Protein AF-A0A0H2S4Y8-F1 (afdb_monomer)

Mean predicted aligned error: 8.45 Å

Organism: NCBI:txid27342

Sequence (509 aa):
MESHSSRTRWLHSTECFQYAAFYDARTSANASVRYVSIARRELSATKNLDGAGEWETLTLKDYAQTDDDGHNVISLGISSKTGSIHLGFDQHDNDLNYRVSKPGVATNPHNTTWSSAIFGPVVNVLPGLEGLDLPAHFENVTYPRFLSIPSPTEGSPSANPEADLLLEMRVGRAGLGDDWLYAYVPDEEGESGNWTLIGKYLEGVNNNAYINGLDFDLSRTLHTSWTYRDYINDTGQDVAVEAGPNGPENNHDLAYASSADLGNTWINSWGQIVSVLAEGANKSMGALEGPIDPDSPGITVFSIPKYGGILNQEAQTIDSAGRFHVLNRENTTGIEQWYHYWRTPSPQAFWVRSPLPLNIREDPNNVTGTPTVIGKRGKLVAVSSNSKFNDTALGEEETTYLLAILPSNAPNSTALSILAATSKTPALSAASTSYLAQFTDWSVVWSVANGSSPGTSAAEPLFDRYRLAQDGVLSLFLVSGVSGEDAMQSSAGSGNITVVDLDLSGLFN

Structure (mmCIF, N/CA/C/O backbone):
data_AF-A0A0H2S4Y8-F1
#
_entry.id   AF-A0A0H2S4Y8-F1
#
loop_
_atom_site.group_PDB
_atom_site.id
_atom_site.type_symbol
_atom_site.label_atom_id
_atom_site.label_alt_id
_atom_site.label_comp_id
_atom_site.label_asym_id
_atom_site.label_entity_id
_atom_site.label_seq_id
_atom_site.pdbx_PDB_ins_code
_atom_site.Cartn_x
_atom_site.Cartn_y
_atom_site.Cartn_z
_atom_site.occupancy
_atom_site.B_iso_or_equiv
_atom_site.auth_seq_id
_atom_site.auth_comp_id
_atom_site.auth_asym_id
_atom_site.auth_atom_id
_atom_site.pdbx_PDB_model_num
ATOM 1 N N . MET A 1 1 ? 16.153 0.535 7.005 1.00 27.03 1 MET A N 1
ATOM 2 C CA . MET A 1 1 ? 15.469 1.497 7.867 1.00 27.03 1 MET A CA 1
ATOM 3 C C . MET A 1 1 ? 14.293 1.984 7.084 1.00 27.03 1 MET A C 1
ATOM 5 O O . MET A 1 1 ? 14.472 2.841 6.228 1.00 27.03 1 MET A O 1
ATOM 9 N N . GLU A 1 2 ? 13.103 1.469 7.394 1.00 28.20 2 GLU A N 1
ATOM 10 C CA . GLU A 1 2 ? 11.924 2.316 7.569 1.00 28.20 2 GLU A CA 1
ATOM 11 C C . GLU A 1 2 ? 12.345 3.435 8.520 1.00 28.20 2 GLU A C 1
ATOM 13 O O . GLU A 1 2 ? 12.253 3.348 9.743 1.00 28.20 2 GLU A O 1
ATOM 18 N N . SER A 1 3 ? 13.044 4.419 7.954 1.00 21.20 3 SER A N 1
ATOM 19 C CA . SER A 1 3 ? 13.840 5.327 8.756 1.00 21.20 3 SER A CA 1
ATOM 20 C C . SER A 1 3 ? 12.884 6.290 9.443 1.00 21.20 3 SER A C 1
ATOM 22 O O . SER A 1 3 ? 12.375 7.231 8.845 1.00 21.20 3 SER A O 1
ATOM 24 N N . HIS A 1 4 ? 12.676 6.012 10.728 1.00 23.59 4 HIS A N 1
ATOM 25 C CA . HIS A 1 4 ? 12.049 6.864 11.728 1.00 23.59 4 HIS A CA 1
ATOM 26 C C . HIS A 1 4 ? 10.550 7.109 11.527 1.00 23.59 4 HIS A C 1
ATOM 28 O O . HIS A 1 4 ? 10.092 8.198 11.190 1.00 23.59 4 HIS A O 1
ATOM 34 N N . SER A 1 5 ? 9.744 6.115 11.874 1.00 25.38 5 SER A N 1
ATOM 35 C CA . SER A 1 5 ? 8.973 6.117 13.126 1.00 25.38 5 SER A CA 1
ATOM 36 C C . SER A 1 5 ? 7.902 5.037 13.048 1.00 25.38 5 SER A C 1
ATOM 38 O O . SER A 1 5 ? 7.284 4.864 12.006 1.00 25.38 5 SER A O 1
ATOM 40 N N . SER A 1 6 ? 7.672 4.384 14.180 1.00 26.22 6 SER A N 1
ATOM 41 C CA . SER A 1 6 ? 6.482 3.652 14.638 1.00 26.22 6 SER A CA 1
ATOM 42 C C . SER A 1 6 ? 5.119 4.287 14.289 1.00 26.22 6 SER A C 1
ATOM 44 O O . SER A 1 6 ? 4.296 4.577 15.154 1.00 26.22 6 SER A O 1
ATOM 46 N N . ARG A 1 7 ? 4.867 4.650 13.032 1.00 36.84 7 ARG A N 1
ATOM 47 C CA . ARG A 1 7 ? 3.811 5.593 12.645 1.00 36.84 7 ARG A CA 1
ATOM 48 C C . ARG A 1 7 ? 3.367 5.378 11.211 1.00 36.84 7 ARG A C 1
ATOM 50 O O . ARG A 1 7 ? 3.267 6.333 10.440 1.00 36.84 7 ARG A O 1
ATOM 57 N N . THR A 1 8 ? 2.985 4.162 10.876 1.00 35.25 8 THR A N 1
ATOM 58 C CA . THR A 1 8 ? 2.097 4.011 9.725 1.00 35.25 8 THR A CA 1
ATOM 59 C C . THR A 1 8 ? 0.703 4.417 10.133 1.00 35.25 8 THR A C 1
ATOM 61 O O . THR A 1 8 ? 0.206 4.090 11.216 1.00 35.25 8 THR A O 1
ATOM 64 N N . ARG A 1 9 ? 0.144 5.261 9.277 1.00 53.00 9 ARG A N 1
ATOM 65 C CA . ARG A 1 9 ? -0.989 6.104 9.579 1.00 53.00 9 ARG A CA 1
ATOM 66 C C . ARG A 1 9 ? -1.879 6.162 8.356 1.00 53.00 9 ARG A C 1
ATOM 68 O O . ARG A 1 9 ? -1.473 6.652 7.312 1.00 53.00 9 ARG A O 1
ATOM 75 N N . TRP A 1 10 ? -3.066 5.597 8.470 1.00 46.31 10 TRP A N 1
ATOM 76 C CA . TRP A 1 10 ? -3.928 5.361 7.316 1.00 46.31 10 TRP A CA 1
ATOM 77 C C . TRP A 1 10 ? -4.922 6.485 7.132 1.00 46.31 10 TRP A C 1
ATOM 79 O O . TRP A 1 10 ? -5.282 7.133 8.109 1.00 46.31 10 TRP A O 1
ATOM 89 N N . LEU A 1 11 ? -5.369 6.674 5.891 1.00 47.25 11 LEU A N 1
ATOM 90 C CA . LEU A 1 11 ? -6.546 7.459 5.547 1.00 47.25 11 LEU A CA 1
ATOM 91 C C . LEU A 1 11 ? -7.545 6.565 4.822 1.00 47.25 11 LEU A C 1
ATOM 93 O O . LEU A 1 11 ? -7.166 5.810 3.926 1.00 47.25 11 LEU A O 1
ATOM 97 N N . HIS A 1 12 ? -8.809 6.670 5.206 1.00 62.22 12 HIS A N 1
ATOM 98 C CA . HIS A 1 12 ? -9.910 6.001 4.530 1.00 62.22 12 HIS A CA 1
ATOM 99 C C . HIS A 1 12 ? -11.131 6.912 4.561 1.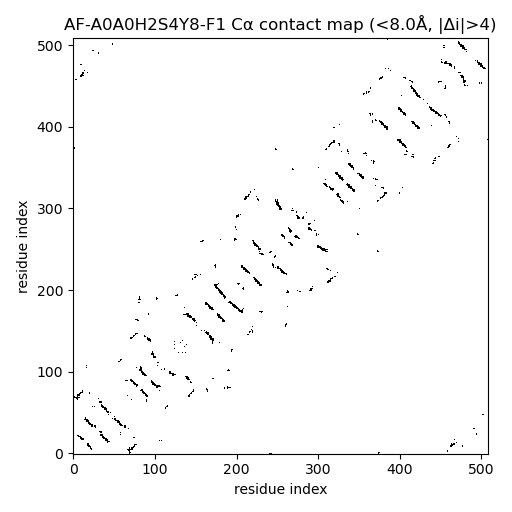00 62.22 12 HIS A C 1
ATOM 101 O O . HIS A 1 12 ? -11.507 7.375 5.637 1.00 62.22 12 HIS A O 1
ATOM 107 N N . SER A 1 13 ? -11.764 7.151 3.416 1.00 65.38 13 SER A N 1
ATOM 108 C CA . SER A 1 13 ? -12.997 7.938 3.342 1.00 65.38 13 SER A CA 1
ATOM 109 C C . SER A 1 13 ? -14.209 7.089 2.977 1.00 65.38 13 SER A C 1
ATOM 111 O O . SER A 1 13 ? -14.151 6.245 2.083 1.00 65.38 13 SER A O 1
ATOM 113 N N . THR A 1 14 ? -15.312 7.350 3.672 1.00 72.88 14 THR A N 1
ATOM 114 C CA . THR A 1 14 ? -16.669 7.021 3.228 1.00 72.88 14 THR A CA 1
ATOM 115 C C . THR A 1 14 ? -17.281 8.246 2.542 1.00 72.88 14 THR A C 1
ATOM 117 O O . THR A 1 14 ? -16.663 9.311 2.502 1.00 72.88 14 THR A O 1
ATOM 120 N N . GLU A 1 15 ? -18.520 8.139 2.052 1.00 66.00 15 GLU A N 1
ATOM 121 C CA . GLU A 1 15 ? -19.204 9.243 1.358 1.00 66.00 15 GLU A CA 1
ATOM 122 C C . GLU A 1 15 ? -19.298 10.544 2.181 1.00 66.00 15 GLU A C 1
ATOM 124 O O . GLU A 1 15 ? -19.419 11.625 1.607 1.00 66.00 15 GLU A O 1
ATOM 129 N N . CYS A 1 16 ? -19.249 10.466 3.517 1.00 77.25 16 CYS A N 1
ATOM 130 C CA . CYS A 1 16 ? -19.458 11.625 4.394 1.00 77.25 16 CYS A CA 1
ATOM 131 C C . CYS A 1 16 ? -18.311 11.896 5.376 1.00 77.25 16 CYS A C 1
ATOM 133 O O . CYS A 1 16 ? -18.238 12.996 5.918 1.00 77.25 16 CYS A O 1
ATOM 135 N N . PHE A 1 17 ? -17.434 10.927 5.651 1.00 87.88 17 PHE A N 1
ATOM 136 C CA . PHE A 1 17 ? -16.391 11.064 6.671 1.00 87.88 17 PHE A CA 1
ATOM 137 C C . PHE A 1 17 ? -15.054 10.526 6.189 1.00 87.88 17 PHE A C 1
ATOM 139 O O . PHE A 1 17 ? -14.987 9.499 5.521 1.00 87.88 17 PHE A O 1
ATOM 146 N N . GLN A 1 18 ? -13.981 11.194 6.605 1.00 88.62 18 GLN A N 1
ATOM 147 C CA . GLN A 1 18 ? -12.622 10.693 6.463 1.00 88.62 18 GLN A CA 1
ATOM 148 C C . GLN A 1 18 ? -12.105 10.240 7.817 1.00 88.62 18 GLN A C 1
ATOM 150 O O . GLN A 1 18 ? -12.258 10.941 8.817 1.00 88.62 18 GLN A O 1
ATOM 155 N N . TYR A 1 19 ? -11.456 9.087 7.826 1.00 91.12 19 TYR A N 1
ATOM 156 C CA . TYR A 1 19 ? -10.893 8.440 8.996 1.00 91.12 19 TYR A CA 1
ATOM 157 C C . TYR A 1 19 ? -9.379 8.420 8.893 1.00 91.12 19 TYR A C 1
ATOM 159 O O . TYR A 1 19 ? -8.826 8.213 7.814 1.00 91.12 19 TYR A O 1
ATOM 167 N N . ALA A 1 20 ? -8.720 8.599 10.031 1.00 90.69 20 ALA A N 1
ATOM 168 C CA . ALA A 1 20 ? -7.287 8.468 10.170 1.00 90.69 20 ALA A CA 1
ATOM 169 C C . ALA A 1 20 ? -6.928 7.602 11.375 1.00 90.69 20 ALA A C 1
ATOM 171 O O . ALA A 1 20 ? -7.583 7.688 12.410 1.00 90.69 20 ALA A O 1
ATOM 172 N N . ALA A 1 21 ? -5.859 6.815 11.281 1.00 90.50 21 ALA A N 1
ATOM 173 C CA . ALA A 1 21 ? -5.320 6.078 12.424 1.00 90.50 21 ALA A CA 1
ATOM 174 C C . ALA A 1 21 ? -3.856 6.438 12.661 1.00 90.50 21 ALA A C 1
ATOM 176 O O . ALA A 1 21 ? -3.110 6.639 11.709 1.00 90.50 21 ALA A O 1
ATOM 177 N N . PHE A 1 22 ? -3.438 6.553 13.920 1.00 88.81 22 PHE A N 1
ATOM 178 C CA . PHE A 1 22 ? -2.064 6.890 14.275 1.00 88.81 22 PHE A CA 1
ATOM 179 C C . PHE A 1 22 ? -1.723 6.530 15.715 1.00 88.81 22 PHE A C 1
ATOM 181 O O . PHE A 1 22 ? -2.574 6.552 16.595 1.00 88.81 22 PHE A O 1
ATOM 188 N N . TYR A 1 23 ? -0.441 6.294 15.977 1.00 87.88 23 TYR A N 1
ATOM 189 C CA . TYR A 1 23 ? 0.078 6.237 17.337 1.00 87.88 23 TYR A CA 1
ATOM 190 C C . TYR A 1 23 ? 0.189 7.636 17.951 1.00 87.88 23 TYR A C 1
ATOM 192 O O . TYR A 1 23 ? 0.869 8.514 17.396 1.00 87.88 23 TYR A O 1
ATOM 200 N N . ASP A 1 24 ? -0.453 7.837 19.105 1.00 82.44 24 ASP A N 1
ATOM 201 C CA . ASP A 1 24 ? -0.458 9.103 19.841 1.00 82.44 24 ASP A CA 1
ATOM 202 C C . ASP A 1 24 ? 0.345 9.015 21.146 1.00 82.44 24 ASP A C 1
ATOM 204 O O . ASP A 1 24 ? -0.103 8.451 22.146 1.00 82.44 24 ASP A O 1
ATOM 208 N N . ALA A 1 25 ? 1.527 9.636 21.151 1.00 76.88 25 ALA A N 1
ATOM 209 C CA . ALA A 1 25 ? 2.380 9.740 22.338 1.00 76.88 25 ALA A CA 1
ATOM 210 C C . ALA A 1 25 ? 1.882 10.783 23.355 1.00 76.88 25 ALA A C 1
ATOM 212 O O . ALA A 1 25 ? 2.231 10.710 24.529 1.00 76.88 25 ALA A O 1
ATOM 213 N N . ARG A 1 26 ? 1.054 11.754 22.942 1.00 76.31 26 ARG A N 1
ATOM 214 C CA . ARG A 1 26 ? 0.590 12.860 23.809 1.00 76.31 26 ARG A CA 1
ATOM 215 C C . ARG A 1 26 ? -0.387 12.387 24.883 1.00 76.31 26 ARG A C 1
ATOM 217 O O . ARG A 1 26 ? -0.691 13.116 25.822 1.00 76.31 26 ARG A O 1
ATOM 224 N N . THR A 1 27 ? -0.910 11.176 24.723 1.00 74.38 27 THR A N 1
ATOM 225 C CA . THR A 1 27 ? -1.915 10.582 25.609 1.00 74.38 27 THR A CA 1
ATOM 226 C C . THR A 1 27 ? -1.305 9.799 26.774 1.00 74.38 27 THR A C 1
ATOM 228 O O . THR A 1 27 ? -2.049 9.326 27.641 1.00 74.38 27 THR A O 1
ATOM 231 N N . SER A 1 28 ? 0.029 9.709 26.820 1.00 76.88 28 SER A N 1
ATOM 232 C CA . SER A 1 28 ? 0.816 9.068 27.868 1.00 76.88 28 SER A CA 1
ATOM 233 C C . SER A 1 28 ? 1.730 10.076 28.572 1.00 76.88 28 SER A C 1
ATOM 235 O O . SER A 1 28 ? 2.287 10.971 27.946 1.00 76.88 28 SER A O 1
ATOM 237 N N . ALA A 1 29 ? 1.928 9.905 29.883 1.00 76.81 29 ALA A N 1
ATOM 238 C CA . ALA A 1 29 ? 2.967 10.628 30.625 1.00 76.81 29 ALA A CA 1
ATOM 239 C C . ALA A 1 29 ? 4.378 10.067 30.357 1.00 76.81 29 ALA A C 1
ATOM 241 O O . ALA A 1 29 ? 5.370 10.763 30.557 1.00 76.81 29 ALA A O 1
ATOM 242 N N . ASN A 1 30 ? 4.468 8.808 29.915 1.00 78.25 30 ASN A N 1
ATOM 243 C CA . ASN A 1 30 ? 5.709 8.187 29.473 1.00 78.25 30 ASN A CA 1
ATOM 244 C C . ASN A 1 30 ? 5.840 8.368 27.956 1.00 78.25 30 ASN A C 1
ATOM 246 O O . ASN A 1 30 ? 5.049 7.792 27.209 1.00 78.25 30 ASN A O 1
ATOM 250 N N . ALA A 1 31 ? 6.842 9.135 27.520 1.00 70.81 31 ALA A N 1
ATOM 251 C CA . ALA A 1 31 ? 7.075 9.465 26.113 1.00 70.81 31 ALA A CA 1
ATOM 252 C C . ALA A 1 31 ? 7.405 8.245 25.228 1.00 70.81 31 ALA A C 1
ATOM 254 O O . ALA A 1 31 ? 7.244 8.319 24.011 1.00 70.81 31 ALA A O 1
ATOM 255 N N . SER A 1 32 ? 7.826 7.128 25.830 1.00 74.81 32 SER A N 1
ATOM 256 C CA . SER A 1 32 ? 8.053 5.852 25.138 1.00 74.81 32 SER A CA 1
ATOM 257 C C . SER A 1 32 ? 6.777 5.037 24.935 1.00 74.81 32 SER A C 1
ATOM 259 O O . SER A 1 32 ? 6.794 4.070 24.188 1.00 74.81 32 SER A O 1
ATOM 261 N N . VAL A 1 33 ? 5.671 5.400 25.589 1.00 80.12 33 VAL A N 1
ATOM 262 C CA . VAL A 1 33 ? 4.398 4.691 25.444 1.00 80.12 33 VAL A CA 1
ATOM 263 C C . VAL A 1 33 ? 3.532 5.420 24.433 1.00 80.12 33 VAL A C 1
ATOM 265 O O . VAL A 1 33 ? 3.228 6.607 24.578 1.00 80.12 33 VAL A O 1
ATOM 268 N N . ARG A 1 34 ? 3.099 4.676 23.421 1.00 87.06 34 ARG A N 1
ATOM 269 C CA . ARG A 1 34 ? 2.218 5.150 22.363 1.00 87.06 34 ARG A CA 1
ATOM 270 C C . ARG A 1 34 ? 0.972 4.277 22.325 1.00 87.06 34 ARG A C 1
ATOM 272 O O . ARG A 1 34 ? 1.056 3.061 22.475 1.00 87.06 34 ARG A O 1
ATOM 279 N N . TYR A 1 35 ? -0.173 4.913 22.116 1.00 91.19 35 TYR A N 1
ATOM 280 C CA . TYR A 1 35 ? -1.463 4.238 22.012 1.00 91.19 35 TYR A CA 1
ATOM 281 C C . TYR A 1 35 ? -2.036 4.409 20.615 1.00 91.19 35 TYR A C 1
ATOM 283 O O . TYR A 1 35 ? -1.850 5.460 19.993 1.00 91.19 35 TYR A O 1
ATOM 291 N N . VAL A 1 36 ? -2.764 3.400 20.143 1.00 92.94 36 VAL A N 1
ATOM 292 C CA . VAL A 1 36 ? -3.517 3.495 18.892 1.00 92.94 36 VAL A CA 1
ATOM 293 C C . VAL A 1 36 ? -4.624 4.535 19.060 1.00 92.94 36 VAL A C 1
ATOM 295 O O . VAL A 1 36 ? -5.461 4.455 19.963 1.00 92.94 36 VAL A O 1
ATOM 298 N N . SER A 1 37 ? -4.630 5.521 18.173 1.00 92.38 37 SER A N 1
ATOM 299 C CA . SER A 1 37 ? -5.636 6.568 18.084 1.00 92.38 37 SER A CA 1
ATOM 300 C C . SER A 1 37 ? -6.311 6.538 16.726 1.00 92.38 37 SER A C 1
ATOM 302 O O . SER A 1 37 ? -5.661 6.322 15.705 1.00 92.38 37 SER A O 1
ATOM 304 N N . ILE A 1 38 ? -7.621 6.771 16.727 1.00 93.25 38 ILE A N 1
ATOM 305 C CA . ILE A 1 38 ? -8.440 6.850 15.522 1.00 93.25 38 ILE A CA 1
ATOM 306 C C . ILE A 1 38 ? -9.127 8.209 15.530 1.00 93.25 38 ILE A C 1
ATOM 308 O O . ILE A 1 38 ? -9.781 8.584 16.506 1.00 93.25 38 ILE A O 1
ATOM 312 N N . ALA A 1 39 ? -8.952 8.957 14.452 1.00 91.25 39 ALA A N 1
ATOM 313 C CA . ALA A 1 39 ? -9.588 10.236 14.232 1.00 91.25 39 ALA A CA 1
ATOM 314 C C . ALA A 1 39 ? -10.571 10.153 13.067 1.00 91.25 39 ALA A C 1
ATOM 316 O O . ALA A 1 39 ? -10.381 9.364 12.144 1.00 91.25 39 ALA A O 1
ATOM 317 N N . ARG A 1 40 ? -11.617 10.972 13.108 1.00 90.25 40 ARG A N 1
ATOM 318 C CA . ARG A 1 40 ? -12.533 11.173 11.987 1.00 90.25 40 ARG A CA 1
ATOM 319 C C . ARG A 1 40 ? -12.817 12.655 11.796 1.00 90.25 40 ARG A C 1
ATOM 321 O O . ARG A 1 40 ? -12.804 13.399 12.773 1.00 90.25 40 ARG A O 1
ATOM 328 N N . ARG A 1 41 ? -13.110 13.070 10.571 1.00 87.88 41 ARG A N 1
ATOM 329 C CA . ARG A 1 41 ? -13.683 14.385 10.271 1.00 87.88 41 ARG A CA 1
ATOM 330 C C . ARG A 1 41 ? -14.800 14.246 9.254 1.00 87.88 41 ARG A C 1
ATOM 332 O O . ARG A 1 41 ? -14.746 13.367 8.395 1.00 87.88 41 ARG A O 1
ATOM 339 N N . GLU A 1 42 ? -15.785 15.122 9.353 1.00 87.69 42 GLU A N 1
ATOM 340 C CA . GLU A 1 42 ? -16.833 15.239 8.345 1.00 87.69 42 GLU A CA 1
ATOM 341 C C . GLU A 1 42 ? -16.253 15.850 7.065 1.00 87.69 42 GLU A C 1
ATOM 343 O O . GLU A 1 42 ? -15.419 16.760 7.110 1.00 87.69 42 GLU A O 1
ATOM 348 N N . LEU A 1 43 ? -16.676 15.341 5.917 1.00 83.00 43 LEU A N 1
ATOM 349 C CA . LEU A 1 43 ? -16.293 15.849 4.610 1.00 83.00 43 LEU A CA 1
ATOM 350 C C . LEU A 1 43 ? -17.435 16.691 4.047 1.00 83.00 43 LEU A C 1
ATOM 352 O O . LEU A 1 43 ? -18.603 16.322 4.144 1.00 83.00 43 LEU A O 1
ATOM 356 N N . SER A 1 44 ? -17.105 17.832 3.438 1.00 72.88 44 SER A N 1
ATOM 357 C CA . SER A 1 44 ? -18.125 18.689 2.830 1.00 72.88 44 SER A CA 1
ATOM 358 C C . SER A 1 44 ? -18.868 17.956 1.714 1.00 72.88 44 SER A C 1
ATOM 360 O O . SER A 1 44 ? -18.246 17.466 0.766 1.00 72.88 44 SER A O 1
ATOM 362 N N . ALA A 1 45 ? -20.202 18.008 1.757 1.00 61.97 45 ALA A N 1
ATOM 363 C CA . ALA A 1 45 ? -21.074 17.513 0.693 1.00 61.97 45 ALA A CA 1
ATOM 364 C C . ALA A 1 45 ? -20.809 18.181 -0.672 1.00 61.97 45 ALA A C 1
ATOM 366 O O . ALA A 1 45 ? -21.146 17.622 -1.713 1.00 61.97 45 ALA A O 1
ATOM 367 N N . THR A 1 46 ? -20.202 19.375 -0.696 1.00 55.78 46 THR A N 1
ATOM 368 C CA . THR A 1 46 ? -19.892 20.087 -1.946 1.00 55.78 46 THR A CA 1
ATOM 369 C C . THR A 1 46 ? -18.539 19.707 -2.545 1.00 55.78 46 THR A C 1
ATOM 371 O O . THR A 1 46 ? -18.146 20.319 -3.532 1.00 55.78 46 THR A O 1
ATOM 374 N N . LYS A 1 47 ? -17.810 18.748 -1.950 1.00 59.09 47 LYS A N 1
ATOM 375 C CA . LYS A 1 47 ? -16.441 18.336 -2.331 1.00 59.09 47 LYS A CA 1
ATOM 376 C C . LYS A 1 47 ? -15.394 19.466 -2.317 1.00 59.09 47 LYS A C 1
ATOM 378 O O . LYS A 1 47 ? -14.239 19.229 -2.651 1.00 59.09 47 LYS A O 1
ATOM 383 N N . ASN A 1 48 ? -15.766 20.671 -1.875 1.00 57.44 48 ASN A N 1
ATOM 384 C CA . ASN A 1 48 ? -14.862 21.814 -1.753 1.00 57.44 48 ASN A CA 1
ATOM 385 C C . ASN A 1 48 ? -13.930 21.638 -0.547 1.00 57.44 48 ASN A C 1
ATOM 387 O O . ASN A 1 48 ? -14.377 21.238 0.531 1.00 57.44 48 ASN A O 1
ATOM 391 N N . LEU A 1 49 ? -12.661 22.015 -0.722 1.00 64.81 49 LEU A N 1
ATOM 392 C CA . LEU A 1 49 ? -11.604 21.891 0.291 1.00 64.81 49 LEU A CA 1
ATOM 393 C C . LEU A 1 49 ? -11.887 22.700 1.575 1.00 64.81 49 LEU A C 1
ATOM 395 O O . LEU A 1 49 ? -11.509 22.278 2.663 1.00 64.81 49 LEU A O 1
ATOM 399 N N . ASP A 1 50 ? -12.611 23.819 1.469 1.00 56.25 50 ASP A N 1
ATOM 400 C CA . ASP A 1 50 ? -12.833 24.775 2.570 1.00 56.25 50 ASP A CA 1
ATOM 401 C C . ASP A 1 50 ? -13.952 24.383 3.559 1.00 56.25 50 ASP A C 1
ATOM 403 O O . ASP A 1 50 ? -14.298 25.164 4.445 1.00 56.25 50 ASP A O 1
ATOM 407 N N . GLY A 1 51 ? -14.568 23.207 3.397 1.00 60.03 51 GLY A N 1
ATOM 408 C CA . GLY A 1 51 ? -15.755 22.803 4.164 1.00 60.03 51 GLY A CA 1
ATOM 409 C C . GLY A 1 51 ? -15.608 21.535 5.006 1.00 60.03 51 GLY A C 1
ATOM 410 O O . GLY A 1 51 ? -16.619 21.044 5.502 1.00 60.03 51 GLY A O 1
ATOM 411 N N . ALA A 1 52 ? -14.408 20.960 5.126 1.00 71.56 52 ALA A N 1
ATOM 412 C CA . ALA A 1 52 ? -14.204 19.793 5.984 1.00 71.56 52 ALA A CA 1
ATOM 413 C C . ALA A 1 52 ? -14.361 20.172 7.469 1.00 71.56 52 ALA A C 1
ATOM 415 O O . ALA A 1 52 ? -13.909 21.233 7.898 1.00 71.56 52 ALA A O 1
ATOM 416 N N . GLY A 1 53 ? -15.005 19.301 8.245 1.00 78.69 53 GLY A N 1
ATOM 417 C CA . GLY A 1 53 ? -15.196 19.481 9.680 1.00 78.69 53 GLY A CA 1
ATOM 418 C C . GLY A 1 53 ? -13.901 19.326 10.483 1.00 78.69 53 GLY A C 1
ATOM 419 O O . GLY A 1 53 ? -12.874 18.859 9.984 1.00 78.69 53 GLY A O 1
ATOM 420 N N . GLU A 1 54 ? -13.969 19.695 11.761 1.00 87.00 54 GLU A N 1
ATOM 421 C CA . GLU A 1 54 ? -12.882 19.476 12.718 1.00 87.00 54 GLU A CA 1
ATOM 422 C C . GLU A 1 54 ? -12.643 17.977 12.965 1.00 87.00 54 GLU A C 1
ATOM 424 O O . GLU A 1 54 ? -13.558 17.154 12.881 1.00 87.00 54 GLU A O 1
ATOM 429 N N . TRP A 1 55 ? -11.403 17.618 13.308 1.00 87.12 55 TRP A N 1
ATOM 430 C CA . TRP A 1 55 ? -11.051 16.238 13.643 1.00 87.12 55 TRP A CA 1
ATOM 431 C C . TRP A 1 55 ? -11.515 15.858 15.056 1.00 87.12 55 TRP A C 1
ATOM 433 O O . TRP A 1 55 ? -11.083 16.440 16.051 1.00 87.12 55 TRP A O 1
ATOM 443 N N . GLU A 1 56 ? -12.301 14.792 15.158 1.00 92.06 56 GLU A N 1
ATOM 444 C CA . GLU A 1 56 ? -12.651 14.120 16.409 1.00 92.06 56 GLU A CA 1
ATOM 445 C C . GLU A 1 56 ? -11.730 12.915 16.617 1.00 92.06 56 GLU A C 1
ATOM 447 O O . GLU A 1 56 ? -11.666 12.033 15.765 1.00 92.06 56 GLU A O 1
ATOM 452 N N . THR A 1 57 ? -11.027 12.827 17.751 1.00 91.69 57 THR A N 1
ATOM 453 C CA . THR A 1 57 ? -10.085 11.723 18.032 1.00 91.69 57 THR A CA 1
ATOM 454 C C . THR A 1 57 ? -10.524 10.899 19.237 1.00 91.69 57 THR A C 1
ATOM 456 O O . THR A 1 57 ? -10.843 11.451 20.288 1.00 91.69 57 THR A O 1
ATOM 459 N N . LEU A 1 58 ? -10.458 9.574 19.107 1.00 94.56 58 LEU A N 1
ATOM 460 C CA . LEU A 1 58 ? -10.490 8.630 20.223 1.00 94.56 58 LEU A CA 1
ATOM 461 C C . LEU A 1 58 ? -9.139 7.908 20.354 1.00 94.56 58 LEU A C 1
ATOM 463 O O . LEU A 1 58 ? -8.373 7.802 19.394 1.00 94.56 58 LEU A O 1
ATOM 467 N N . THR A 1 59 ? -8.840 7.406 21.552 1.00 94.44 59 THR A N 1
ATOM 46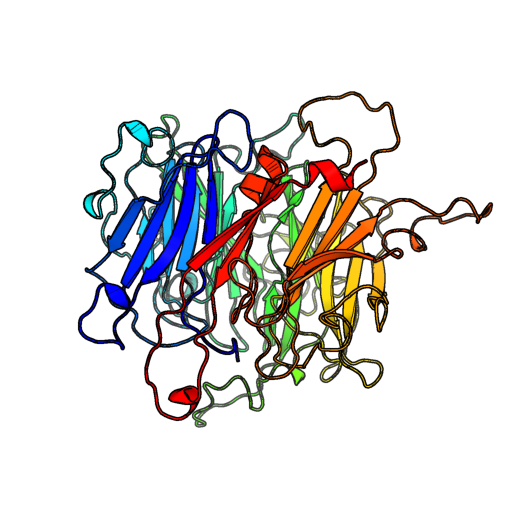8 C CA . THR A 1 59 ? -7.594 6.681 21.858 1.00 94.44 59 THR A CA 1
ATOM 469 C C . THR A 1 59 ? -7.909 5.381 22.587 1.00 94.44 59 THR A C 1
ATOM 471 O O . THR A 1 59 ? -8.661 5.381 23.565 1.00 94.44 59 THR A O 1
ATOM 474 N N . LEU A 1 60 ? -7.302 4.286 22.137 1.00 95.50 60 LEU A N 1
ATOM 475 C CA . LEU A 1 60 ? -7.394 2.956 22.730 1.00 95.50 60 LEU A CA 1
ATOM 476 C C . LEU A 1 60 ? -6.250 2.776 23.737 1.00 95.50 60 LEU A C 1
ATOM 478 O O . LEU A 1 60 ? -5.109 2.533 23.361 1.00 95.50 60 LEU A O 1
ATOM 482 N N . LYS A 1 61 ? -6.541 2.973 25.028 1.00 94.31 61 LYS A N 1
ATOM 483 C CA . LYS A 1 61 ? -5.527 2.991 26.105 1.00 94.31 61 LYS A CA 1
ATOM 484 C C . LYS A 1 61 ? -5.271 1.634 26.764 1.00 94.31 61 LYS A C 1
ATOM 486 O O . LYS A 1 61 ? -4.483 1.543 27.698 1.00 94.31 61 LYS A O 1
ATOM 491 N N . ASP A 1 62 ? -5.978 0.606 26.322 1.00 94.00 62 ASP A N 1
ATOM 492 C CA . ASP A 1 62 ? -5.904 -0.767 26.820 1.00 94.00 62 ASP A CA 1
ATOM 493 C C . ASP A 1 62 ? -4.803 -1.599 26.145 1.00 94.00 62 ASP A C 1
ATOM 495 O O . ASP A 1 62 ? -4.566 -2.729 26.561 1.00 94.00 62 ASP A O 1
ATOM 499 N N . TYR A 1 63 ? -4.105 -1.034 25.156 1.00 94.12 63 TYR A N 1
ATOM 500 C CA . TYR A 1 63 ? -2.958 -1.650 24.495 1.00 94.12 63 TYR A CA 1
ATOM 501 C C . TYR A 1 63 ? -1.879 -0.596 24.219 1.00 94.12 63 TYR A C 1
ATOM 503 O O . TYR A 1 63 ? -2.111 0.345 23.459 1.00 94.12 63 TYR A O 1
ATOM 511 N N . ALA A 1 64 ? -0.708 -0.743 24.835 1.00 92.06 64 ALA A N 1
ATOM 512 C CA . ALA A 1 64 ? 0.464 0.074 24.534 1.00 92.06 64 ALA A CA 1
ATOM 513 C C . ALA A 1 64 ? 1.293 -0.608 23.442 1.00 92.06 64 ALA A C 1
ATOM 515 O O . ALA A 1 64 ? 1.503 -1.813 23.525 1.00 92.06 64 ALA A O 1
ATOM 516 N N . GLN A 1 65 ? 1.786 0.170 22.476 1.00 89.69 65 GLN A N 1
ATOM 517 C CA . GLN A 1 65 ? 2.770 -0.309 21.504 1.00 89.69 65 GLN A CA 1
ATOM 518 C C . GLN A 1 65 ? 3.946 -0.993 22.213 1.00 89.69 65 GLN A C 1
ATOM 520 O O . GLN A 1 65 ? 4.463 -0.441 23.192 1.00 89.69 65 GLN A O 1
ATOM 525 N N . THR A 1 66 ? 4.359 -2.162 21.721 1.00 87.69 66 THR A N 1
ATOM 526 C CA . THR A 1 66 ? 5.429 -2.943 22.350 1.00 87.69 66 THR A CA 1
ATOM 527 C C . THR A 1 66 ? 6.805 -2.374 22.043 1.00 87.69 66 THR A C 1
ATOM 529 O O . THR A 1 66 ? 7.608 -2.227 22.963 1.00 87.69 66 THR A O 1
ATOM 532 N N . ASP A 1 67 ? 7.044 -1.977 20.788 1.00 82.44 67 ASP A N 1
ATOM 533 C CA . ASP A 1 67 ? 8.367 -1.592 20.294 1.00 82.44 67 ASP A CA 1
ATOM 534 C C . ASP A 1 67 ? 8.323 -0.333 19.412 1.00 82.44 67 ASP A C 1
ATOM 536 O O . ASP A 1 67 ? 7.379 -0.110 18.652 1.00 82.44 67 ASP A O 1
ATOM 540 N N . ASP A 1 68 ? 9.364 0.508 19.492 1.00 77.56 68 ASP A N 1
ATOM 541 C CA . ASP A 1 68 ? 9.544 1.657 18.586 1.00 77.56 68 ASP A CA 1
ATOM 542 C C . ASP A 1 68 ? 10.181 1.197 17.267 1.00 77.56 68 ASP A C 1
ATOM 544 O O . ASP A 1 68 ? 11.315 1.543 16.937 1.00 77.56 68 ASP A O 1
ATOM 548 N N . ASP A 1 69 ? 9.435 0.366 16.546 1.00 77.62 69 ASP A N 1
ATOM 549 C CA . ASP A 1 69 ? 9.817 -0.244 15.278 1.00 77.62 69 ASP A CA 1
ATOM 550 C C . ASP A 1 69 ? 8.970 0.348 14.139 1.00 77.62 69 ASP A C 1
ATOM 552 O O . ASP A 1 69 ? 7.760 0.549 14.284 1.00 77.62 69 ASP A O 1
ATOM 556 N N . GLY A 1 70 ? 9.604 0.655 13.003 1.00 74.81 70 GLY A N 1
ATOM 557 C CA . GLY A 1 70 ? 8.907 1.126 11.801 1.00 74.81 70 GLY A CA 1
ATOM 558 C C . GLY A 1 70 ? 7.873 0.115 11.300 1.00 74.81 70 GLY A C 1
ATOM 559 O O . GLY A 1 70 ? 6.775 0.519 10.910 1.00 74.81 70 GLY A O 1
ATOM 560 N N . HIS A 1 71 ? 8.182 -1.180 11.441 1.00 83.62 71 HIS A N 1
ATOM 561 C CA . HIS A 1 71 ? 7.351 -2.292 10.983 1.00 83.62 71 HIS A CA 1
ATOM 562 C C . HIS A 1 71 ? 6.007 -2.365 11.709 1.00 83.62 71 HIS A C 1
ATOM 564 O O . HIS A 1 71 ? 5.024 -2.842 11.140 1.00 83.62 71 HIS A O 1
ATOM 570 N N . ASN A 1 72 ? 5.941 -1.837 12.937 1.00 87.19 72 ASN A N 1
ATOM 571 C CA . ASN A 1 72 ? 4.804 -1.923 13.854 1.00 87.19 72 ASN A CA 1
ATOM 572 C C . ASN A 1 72 ? 3.693 -0.925 13.486 1.00 87.19 72 ASN A C 1
ATOM 574 O O . ASN A 1 72 ? 3.150 -0.198 14.321 1.00 87.19 72 ASN A O 1
ATOM 578 N N . VAL A 1 73 ? 3.353 -0.898 12.202 1.00 88.06 73 VAL A N 1
ATOM 579 C CA . VAL A 1 73 ? 2.324 -0.098 11.546 1.00 88.06 73 VAL A CA 1
ATOM 580 C C . VAL A 1 73 ? 0.953 -0.279 12.205 1.00 88.06 73 VAL A C 1
ATOM 582 O O . VAL A 1 73 ? 0.666 -1.340 12.741 1.00 88.06 73 VAL A O 1
ATOM 585 N N . ILE A 1 74 ? 0.074 0.726 12.144 1.00 92.19 74 ILE A N 1
ATOM 586 C CA . ILE A 1 74 ? -1.384 0.483 12.201 1.00 92.19 74 ILE A CA 1
ATOM 587 C C . ILE A 1 74 ? -1.833 0.251 10.764 1.00 92.19 74 ILE A C 1
ATOM 589 O O . ILE A 1 74 ? -1.184 0.806 9.895 1.00 92.19 74 ILE A O 1
ATOM 593 N N . SER A 1 75 ? -2.900 -0.506 10.521 1.00 93.50 75 SER A N 1
ATOM 594 C CA . SER A 1 75 ? -3.611 -0.725 9.255 1.00 93.50 75 SER A CA 1
ATOM 595 C C . SER A 1 75 ? -5.106 -0.572 9.483 1.00 93.50 75 SER A C 1
ATOM 597 O O . SER A 1 75 ? -5.602 -1.030 10.512 1.00 93.50 75 SER A O 1
ATOM 599 N N . LEU A 1 76 ? -5.813 0.107 8.573 1.00 93.75 76 LEU A N 1
ATOM 600 C CA . LEU A 1 76 ? -7.227 0.458 8.736 1.00 93.75 76 LEU A CA 1
ATOM 601 C C . LEU A 1 76 ? -8.051 0.064 7.506 1.00 93.75 76 LEU A C 1
ATOM 603 O O . LEU A 1 76 ? -7.781 0.522 6.396 1.00 93.75 76 LEU A O 1
ATOM 607 N N . GLY A 1 77 ? -9.091 -0.737 7.731 1.00 94.94 77 GLY A N 1
ATOM 608 C CA . GLY A 1 77 ? -10.130 -1.069 6.755 1.00 94.94 77 GLY A CA 1
ATOM 609 C C . GLY A 1 77 ? -11.506 -0.642 7.257 1.00 94.94 77 GLY A C 1
ATOM 610 O O . GLY A 1 77 ? -11.744 -0.628 8.463 1.00 94.94 77 GLY A O 1
ATOM 611 N N . ILE A 1 78 ? -12.418 -0.290 6.353 1.00 94.50 78 ILE A N 1
ATOM 612 C CA . ILE A 1 78 ? -13.810 0.023 6.697 1.00 94.50 78 ILE A CA 1
ATOM 613 C C . ILE A 1 78 ? -14.715 -0.799 5.792 1.00 94.50 78 ILE A C 1
ATOM 615 O O . ILE A 1 78 ? -14.653 -0.655 4.574 1.00 94.50 78 ILE A O 1
ATOM 619 N N . SER A 1 79 ? -15.546 -1.655 6.385 1.00 93.62 79 SER A N 1
ATOM 620 C CA . SER A 1 79 ? -16.553 -2.389 5.622 1.00 93.62 79 SER A CA 1
ATOM 621 C C . SER A 1 79 ? -17.608 -1.399 5.137 1.00 93.62 79 SER A C 1
ATOM 623 O O . SER A 1 79 ? -18.199 -0.658 5.926 1.00 93.62 79 SER A O 1
ATOM 625 N N . SER A 1 80 ? -17.833 -1.376 3.827 1.00 88.00 80 SER A N 1
ATOM 626 C CA . SER A 1 80 ? -18.841 -0.519 3.200 1.00 88.00 80 SER A CA 1
ATOM 627 C C . SER A 1 80 ? -20.267 -0.949 3.545 1.00 88.00 80 SER A C 1
ATOM 629 O O . SER A 1 80 ? -21.158 -0.104 3.606 1.00 88.00 80 SER A O 1
ATOM 631 N N . LYS A 1 81 ? -20.479 -2.249 3.796 1.00 89.19 81 LYS A N 1
ATOM 632 C CA . LYS A 1 81 ? -21.798 -2.811 4.099 1.00 89.19 81 LYS A CA 1
ATOM 633 C C . LYS A 1 81 ? -22.135 -2.696 5.581 1.00 89.19 81 LYS A C 1
ATOM 635 O O . LYS A 1 81 ? -23.174 -2.137 5.915 1.00 89.19 81 LYS A O 1
ATOM 640 N N . THR A 1 82 ? -21.258 -3.166 6.471 1.00 93.56 82 THR A N 1
ATOM 641 C CA . THR A 1 82 ? -21.543 -3.129 7.916 1.00 93.56 82 THR A CA 1
ATOM 642 C C . THR A 1 82 ? -21.194 -1.788 8.549 1.00 93.56 82 THR A C 1
ATOM 644 O O . THR A 1 82 ? -21.679 -1.465 9.630 1.00 93.56 82 THR A O 1
ATOM 647 N N . GLY A 1 83 ? -20.310 -0.997 7.938 1.00 93.25 83 GLY A N 1
ATOM 648 C CA . GLY A 1 83 ? -19.761 0.208 8.555 1.00 93.25 83 GLY A CA 1
ATOM 649 C C . GLY A 1 83 ? -18.824 -0.066 9.735 1.00 93.25 83 GLY A C 1
ATOM 650 O O . GLY A 1 83 ? -18.549 0.863 10.500 1.00 93.25 83 GLY A O 1
ATOM 651 N N . SER A 1 84 ? -18.351 -1.302 9.935 1.00 96.62 84 SER A N 1
ATOM 652 C CA . SER A 1 84 ? -17.333 -1.596 10.947 1.00 96.62 84 SER A CA 1
ATOM 653 C C . SER A 1 84 ? -15.951 -1.106 10.514 1.00 96.62 84 SER A C 1
ATOM 655 O O . SER A 1 84 ? -15.561 -1.205 9.352 1.00 96.62 84 SER A O 1
ATOM 657 N N . ILE A 1 85 ? -15.191 -0.586 11.477 1.00 96.94 85 ILE A N 1
ATOM 658 C CA . ILE A 1 85 ? -13.794 -0.177 11.325 1.00 96.94 85 ILE A CA 1
ATOM 659 C C . ILE A 1 85 ? -12.910 -1.319 11.829 1.00 96.94 85 ILE A C 1
ATOM 661 O O . ILE A 1 85 ? -13.027 -1.735 12.982 1.00 96.94 85 ILE A O 1
ATOM 665 N N . HIS A 1 86 ? -12.015 -1.798 10.974 1.00 97.94 86 HIS A N 1
ATOM 666 C CA . HIS A 1 86 ? -11.088 -2.900 11.211 1.00 97.94 86 HIS A CA 1
ATOM 667 C C . HIS A 1 86 ? -9.676 -2.355 11.394 1.00 97.94 86 HIS A C 1
ATOM 669 O O . HIS A 1 86 ? -9.240 -1.497 10.626 1.00 97.94 86 HIS A O 1
ATOM 675 N N . LEU A 1 87 ? -8.968 -2.854 12.405 1.00 98.00 87 LEU A N 1
ATOM 676 C CA . LEU A 1 87 ? -7.609 -2.454 12.740 1.00 98.00 87 LEU A CA 1
ATOM 677 C C . LEU A 1 87 ? -6.716 -3.688 12.856 1.00 98.00 87 LEU A C 1
ATOM 679 O O . LEU A 1 87 ? -7.051 -4.617 13.585 1.00 98.00 87 LEU A O 1
ATOM 683 N N . GLY A 1 88 ? -5.566 -3.653 12.191 1.00 97.12 88 GLY A N 1
ATOM 684 C CA . GLY A 1 88 ? -4.415 -4.514 12.476 1.00 97.12 88 GLY A CA 1
ATOM 685 C C . GLY A 1 88 ? -3.250 -3.617 12.873 1.00 97.12 88 GLY A C 1
ATOM 686 O O . GLY A 1 88 ? -3.051 -2.594 12.222 1.00 97.12 88 GLY A O 1
ATOM 687 N N . PHE A 1 89 ? -2.533 -3.902 13.957 1.00 96.19 89 PHE A N 1
ATOM 688 C CA . PHE A 1 89 ? -1.514 -2.969 14.448 1.00 96.19 89 PHE A CA 1
ATOM 689 C C . PHE A 1 89 ? -0.362 -3.647 15.186 1.00 96.19 89 PHE A C 1
ATOM 691 O O . PHE A 1 89 ? -0.481 -4.780 15.627 1.00 96.19 89 PHE A O 1
ATOM 698 N N . ASP A 1 90 ? 0.754 -2.938 15.338 1.00 94.19 90 ASP A N 1
ATOM 699 C CA . ASP A 1 90 ? 1.883 -3.367 16.175 1.00 94.19 90 ASP A CA 1
ATOM 700 C C . ASP A 1 90 ? 2.448 -4.747 15.786 1.00 94.19 90 ASP A C 1
ATOM 702 O O . ASP A 1 90 ? 2.713 -5.585 16.640 1.00 94.19 90 ASP A O 1
ATOM 706 N N . GLN A 1 91 ? 2.556 -4.996 14.476 1.00 92.19 91 GLN A N 1
ATOM 707 C CA . GLN A 1 91 ? 2.929 -6.288 13.889 1.00 92.19 91 GLN A CA 1
ATOM 708 C C . GLN A 1 91 ? 4.355 -6.273 13.332 1.00 92.19 91 GLN A C 1
ATOM 710 O O . GLN A 1 91 ? 4.605 -5.607 12.326 1.00 92.19 91 GLN A O 1
ATOM 715 N N . HIS A 1 92 ? 5.253 -7.046 13.935 1.00 91.12 92 HIS A N 1
ATOM 716 C CA . HIS A 1 92 ? 6.546 -7.411 13.358 1.00 91.12 92 HIS A CA 1
ATOM 717 C C . HIS A 1 92 ? 6.993 -8.749 13.939 1.00 91.12 92 HIS A C 1
ATOM 719 O O . HIS A 1 92 ? 7.528 -8.819 15.045 1.00 91.12 92 HIS A O 1
ATOM 725 N N . ASP A 1 93 ? 6.703 -9.813 13.196 1.00 90.44 93 ASP A N 1
ATOM 726 C CA . ASP A 1 93 ? 6.973 -11.199 13.564 1.00 90.44 93 ASP A CA 1
ATOM 727 C C . ASP A 1 93 ? 6.440 -11.539 14.976 1.00 90.44 93 ASP A C 1
ATOM 729 O O . ASP A 1 93 ? 7.067 -12.262 15.751 1.00 90.44 93 ASP A O 1
ATOM 733 N N . ASN A 1 94 ? 5.241 -11.038 15.298 1.00 91.69 94 ASN A N 1
ATOM 734 C CA . ASN A 1 94 ? 4.533 -11.302 16.551 1.00 91.69 94 ASN A CA 1
ATOM 735 C C . ASN A 1 94 ? 3.104 -11.821 16.303 1.00 91.69 94 ASN A C 1
ATOM 737 O O . ASN A 1 94 ? 2.686 -11.979 15.158 1.00 91.69 94 ASN A O 1
ATOM 741 N N . ASP A 1 95 ? 2.387 -12.185 17.366 1.00 95.75 95 ASP A N 1
ATOM 742 C CA . ASP A 1 95 ? 0.998 -12.638 17.253 1.00 95.75 95 ASP A CA 1
ATOM 743 C C . ASP A 1 95 ? 0.099 -11.507 16.736 1.00 95.75 95 ASP A C 1
ATOM 745 O O . ASP A 1 95 ? 0.284 -10.332 17.073 1.00 95.75 95 ASP A O 1
ATOM 749 N N . LEU A 1 96 ? -0.928 -11.873 15.964 1.00 97.88 96 LEU A N 1
ATOM 750 C CA . LEU A 1 96 ? -1.881 -10.913 15.423 1.00 97.88 96 LEU A CA 1
ATOM 751 C C . LEU A 1 96 ? -2.473 -10.023 16.533 1.00 97.88 96 LEU A C 1
ATOM 753 O O . LEU A 1 96 ? -3.022 -10.496 17.522 1.00 97.88 96 LEU A O 1
ATOM 757 N N . ASN A 1 97 ? -2.443 -8.712 16.325 1.00 97.94 97 ASN A N 1
ATOM 758 C CA . ASN A 1 97 ? -3.208 -7.741 17.093 1.00 97.94 97 ASN A CA 1
ATOM 759 C C . ASN A 1 97 ? -4.272 -7.155 16.173 1.00 97.94 97 ASN A C 1
ATOM 761 O O . ASN A 1 97 ? -4.032 -6.207 15.418 1.00 97.94 97 ASN A O 1
ATOM 765 N N . TYR A 1 98 ? -5.463 -7.739 16.239 1.00 98.31 98 TYR A N 1
ATOM 766 C CA . TYR A 1 98 ? -6.617 -7.323 15.463 1.00 98.31 98 TYR A CA 1
ATOM 767 C C . TYR A 1 98 ? -7.718 -6.775 16.370 1.00 98.31 98 TYR A C 1
ATOM 769 O O . TYR A 1 98 ? -7.934 -7.232 17.494 1.00 98.31 98 TYR A O 1
ATOM 777 N N . ARG A 1 99 ? -8.435 -5.765 15.880 1.00 97.06 99 ARG A N 1
ATOM 778 C CA . ARG A 1 99 ? -9.577 -5.171 16.575 1.00 97.06 99 ARG A CA 1
ATOM 779 C C . ARG A 1 99 ? -10.612 -4.694 15.569 1.00 97.06 99 ARG A C 1
ATOM 781 O O . ARG A 1 99 ? -10.267 -4.196 14.503 1.00 97.06 99 ARG A O 1
ATOM 788 N N . VAL A 1 100 ? -11.885 -4.788 15.935 1.00 97.62 100 VAL A N 1
ATOM 789 C CA . VAL A 1 100 ? -13.001 -4.329 15.101 1.00 97.62 100 VAL A CA 1
ATOM 790 C C . VAL A 1 100 ? -13.979 -3.485 15.917 1.00 97.62 100 VAL A C 1
ATOM 792 O O . VAL A 1 100 ? -14.163 -3.710 17.122 1.00 97.62 100 VAL A O 1
ATOM 795 N N . SER A 1 101 ? -14.554 -2.460 15.290 1.00 97.81 101 SER A N 1
ATOM 796 C CA . SER A 1 101 ? -15.627 -1.668 15.887 1.00 97.81 101 SER A CA 1
ATOM 797 C C . SER A 1 101 ? -16.965 -2.397 15.817 1.00 97.81 101 SER A C 1
ATOM 799 O O . SER A 1 101 ? -17.144 -3.350 15.065 1.00 97.81 101 SER A O 1
ATOM 801 N N . LYS A 1 102 ? -17.950 -1.896 16.560 1.00 96.88 102 LYS A N 1
ATOM 802 C CA . LYS A 1 102 ? -19.353 -2.236 16.328 1.00 96.88 102 LYS A CA 1
ATOM 803 C C . LYS A 1 102 ? -19.741 -1.902 14.871 1.00 96.88 102 LYS A C 1
ATOM 805 O O . LYS A 1 102 ? -19.207 -0.926 14.327 1.00 96.88 102 LYS A O 1
ATOM 810 N N . PRO A 1 103 ? -20.660 -2.672 14.269 1.00 95.06 103 PRO A N 1
ATOM 811 C CA . PRO A 1 103 ? -21.359 -2.302 13.039 1.00 95.06 103 PRO A CA 1
ATOM 812 C C . PRO A 1 103 ? -22.038 -0.928 13.161 1.00 95.06 103 PRO A C 1
ATOM 814 O O . PRO A 1 103 ? -22.293 -0.434 14.263 1.00 95.06 103 PRO A O 1
ATOM 817 N N . GLY A 1 104 ? -22.305 -0.287 12.028 1.00 93.00 104 GLY A N 1
ATOM 818 C CA . GLY A 1 104 ? -22.977 1.007 11.922 1.00 93.00 104 GLY A CA 1
ATOM 819 C C . GLY A 1 104 ? -22.092 2.230 12.183 1.00 93.00 104 GLY A C 1
ATOM 820 O O . GLY A 1 104 ? -22.520 3.355 11.933 1.00 93.00 104 GLY A O 1
ATOM 821 N N . VAL A 1 105 ? -20.858 2.057 12.668 1.00 94.75 105 VAL A N 1
ATOM 822 C CA . VAL A 1 105 ? -19.992 3.175 13.093 1.00 94.75 105 VAL A CA 1
ATOM 823 C C . VAL A 1 105 ? -19.651 4.121 11.937 1.00 94.75 105 VAL A C 1
ATOM 825 O O . VAL A 1 105 ? -19.666 5.342 12.120 1.00 94.75 105 VAL A O 1
ATOM 828 N N . ALA A 1 106 ? -19.335 3.576 10.761 1.00 91.81 106 ALA A N 1
ATOM 829 C CA . ALA A 1 106 ? -18.950 4.354 9.586 1.00 91.81 106 ALA A CA 1
ATOM 830 C C . ALA A 1 106 ? -20.112 4.663 8.628 1.00 91.81 106 ALA A C 1
ATOM 832 O O . ALA A 1 106 ? -20.037 5.641 7.886 1.00 91.81 106 ALA A O 1
ATOM 833 N N . THR A 1 107 ? -21.197 3.884 8.673 1.00 89.31 107 THR A N 1
ATOM 834 C CA . THR A 1 107 ? -22.415 4.096 7.866 1.00 89.31 107 THR A CA 1
ATOM 835 C C . THR A 1 107 ? -23.442 4.993 8.563 1.00 89.31 107 THR A C 1
ATOM 837 O O . THR A 1 107 ? -24.280 5.600 7.903 1.00 89.31 107 THR A O 1
ATOM 840 N N . ASN A 1 108 ? -23.356 5.152 9.888 1.00 90.25 108 ASN A N 1
ATOM 841 C CA . ASN A 1 108 ? -24.184 6.067 10.676 1.00 90.25 108 ASN A CA 1
ATOM 842 C C . ASN A 1 108 ? -23.338 6.957 11.620 1.00 90.25 108 ASN A C 1
ATOM 844 O O . ASN A 1 108 ? -23.528 6.957 12.847 1.00 90.25 108 ASN A O 1
ATOM 848 N N . PRO A 1 109 ? -22.376 7.733 11.081 1.00 90.19 109 PRO A N 1
ATOM 849 C CA . PRO A 1 109 ? -21.363 8.416 11.884 1.00 90.19 109 PRO A CA 1
ATOM 850 C C . PRO A 1 109 ? -21.936 9.524 12.778 1.00 90.19 109 PRO A C 1
ATOM 852 O O . PRO A 1 109 ? -21.474 9.671 13.912 1.00 90.19 109 PRO A O 1
ATOM 855 N N . HIS A 1 110 ? -22.967 10.248 12.324 1.00 90.62 110 HIS A N 1
ATOM 856 C CA . HIS A 1 110 ? -23.601 11.338 13.081 1.00 90.62 110 HIS A CA 1
ATOM 857 C C . HIS A 1 110 ? -24.359 10.867 14.327 1.00 90.62 110 HIS A C 1
ATOM 859 O O . HIS A 1 110 ? -24.463 11.611 15.299 1.00 90.62 110 HIS A O 1
ATOM 865 N N . ASN A 1 111 ? -24.872 9.634 14.321 1.00 92.69 111 ASN A N 1
ATOM 866 C CA . ASN A 1 111 ? -25.567 9.048 15.472 1.00 92.69 111 ASN A CA 1
ATOM 867 C C . ASN A 1 111 ? -24.653 8.144 16.313 1.00 92.69 111 ASN A C 1
ATOM 869 O O . ASN A 1 111 ? -25.104 7.514 17.269 1.00 92.69 111 ASN A O 1
ATOM 873 N N . THR A 1 112 ? -23.366 8.080 15.971 1.00 94.12 112 THR A N 1
ATOM 874 C CA . THR A 1 112 ? -22.375 7.285 16.690 1.00 94.12 112 THR A CA 1
ATOM 875 C C . THR A 1 112 ? -21.600 8.164 17.665 1.00 94.12 112 THR A C 1
ATOM 877 O O . THR A 1 112 ? -20.867 9.070 17.262 1.00 94.12 112 THR A O 1
ATOM 880 N N . THR A 1 113 ? -21.703 7.857 18.960 1.00 96.38 113 THR A N 1
ATOM 881 C CA . THR A 1 113 ? -20.858 8.468 19.996 1.00 96.38 113 THR A CA 1
ATOM 882 C C . THR A 1 113 ? -19.401 8.049 19.801 1.00 96.38 113 THR A C 1
ATOM 884 O O . THR A 1 113 ? -19.039 6.896 20.053 1.00 96.38 113 THR A O 1
ATOM 887 N N . TRP A 1 114 ? -18.548 8.991 19.397 1.00 96.25 114 TRP A N 1
ATOM 888 C CA . TRP A 1 114 ? -17.133 8.739 19.128 1.00 96.25 114 TRP A CA 1
ATOM 889 C C . TRP A 1 114 ? -16.329 8.555 20.421 1.00 96.25 114 TRP A C 1
ATOM 891 O O . TRP A 1 114 ? -15.924 9.511 21.078 1.00 96.25 114 TRP A O 1
ATOM 901 N N . SER A 1 115 ? -16.130 7.303 20.826 1.00 97.19 115 SER A N 1
ATOM 902 C CA . SER A 1 115 ? -15.357 6.939 22.019 1.00 97.19 115 SER A CA 1
ATOM 903 C C . SER A 1 115 ? -14.769 5.537 21.875 1.00 97.19 115 SER A C 1
ATOM 905 O O . SER A 1 115 ? -15.248 4.747 21.066 1.00 97.19 115 SER A O 1
ATOM 907 N N . SER A 1 116 ? -13.772 5.180 22.690 1.00 96.62 116 SER A N 1
ATOM 908 C CA . SER A 1 116 ? -13.147 3.846 22.652 1.00 96.62 116 SER A CA 1
ATOM 909 C C . SER A 1 116 ? -14.131 2.685 22.867 1.00 96.62 116 SER A C 1
ATOM 911 O O . SER A 1 116 ? -13.864 1.576 22.416 1.00 96.62 116 SER A O 1
ATOM 913 N N . ALA A 1 117 ? -15.300 2.935 23.471 1.00 97.19 117 ALA A N 1
ATOM 914 C CA . ALA A 1 117 ? -16.354 1.941 23.699 1.00 97.19 117 ALA A CA 1
ATOM 915 C C . ALA A 1 117 ? -17.042 1.423 22.415 1.00 97.19 117 ALA A C 1
ATOM 917 O O . ALA A 1 117 ? -17.914 0.544 22.489 1.00 97.19 117 ALA A O 1
ATOM 918 N N . ILE A 1 118 ? -16.702 1.974 21.244 1.00 97.56 118 ILE A N 1
ATOM 919 C CA . ILE A 1 118 ? -17.141 1.431 19.954 1.00 97.56 118 ILE A CA 1
ATOM 920 C C . ILE A 1 118 ? -16.338 0.196 19.539 1.00 97.56 118 ILE A C 1
ATOM 922 O O . ILE A 1 118 ? -16.835 -0.563 18.719 1.00 97.56 118 ILE A O 1
ATOM 926 N N . PHE A 1 119 ? -15.140 -0.028 20.085 1.00 98.12 119 PHE A N 1
ATOM 927 C CA . PHE A 1 119 ? -14.296 -1.168 19.727 1.00 98.12 119 PHE A CA 1
ATOM 928 C C . PHE A 1 119 ? -14.424 -2.333 20.718 1.00 98.12 119 PHE A C 1
ATOM 930 O O . PHE A 1 119 ? -14.548 -2.121 21.926 1.00 98.12 119 PHE A O 1
ATOM 937 N N . GLY A 1 120 ? -14.358 -3.568 20.199 1.00 96.94 120 GLY A N 1
ATOM 938 C CA . GLY A 1 120 ? -14.197 -4.798 20.996 1.00 96.94 120 GLY A CA 1
ATOM 939 C C . GLY A 1 120 ? -12.804 -4.903 21.636 1.00 96.94 120 GLY A C 1
ATOM 940 O O . GLY A 1 120 ? -12.059 -3.936 21.559 1.00 96.94 120 GLY A O 1
ATOM 941 N N . PRO A 1 121 ? -12.412 -6.005 22.294 1.00 96.94 121 PRO A N 1
ATOM 942 C CA . PRO A 1 121 ? -11.033 -6.200 22.768 1.00 96.94 121 PRO A CA 1
ATOM 943 C C . PRO A 1 121 ? -10.052 -6.448 21.606 1.00 96.94 121 PRO A C 1
ATOM 945 O O . PRO A 1 121 ? -10.478 -6.679 20.476 1.00 96.94 121 PRO A O 1
ATOM 948 N N . VAL A 1 122 ? -8.745 -6.415 21.891 1.00 97.62 122 VAL A N 1
ATOM 949 C CA . VAL A 1 122 ? -7.717 -6.935 20.969 1.00 97.62 122 VAL A CA 1
ATOM 950 C C . VAL A 1 122 ? -7.822 -8.458 20.928 1.00 97.62 122 VAL A C 1
ATOM 952 O O . VAL A 1 122 ? -7.944 -9.091 21.979 1.00 97.62 122 VAL A O 1
ATOM 955 N N . VAL A 1 123 ? -7.797 -9.033 19.730 1.00 97.19 123 VAL A N 1
ATOM 956 C CA . VAL A 1 123 ? -7.823 -10.479 19.495 1.00 97.19 123 VAL A CA 1
ATOM 957 C C . VAL A 1 123 ? -6.685 -10.879 18.560 1.00 97.19 123 VAL A C 1
ATOM 959 O O . VAL A 1 123 ? -6.262 -10.083 17.723 1.00 97.19 123 VAL A O 1
ATOM 962 N N . ASN A 1 124 ? -6.227 -12.121 18.694 1.00 97.06 124 ASN A N 1
ATOM 963 C CA . ASN A 1 124 ? -5.139 -12.707 17.907 1.00 97.06 124 ASN A CA 1
ATOM 964 C C . ASN A 1 124 ? -5.603 -13.707 16.849 1.00 97.06 124 ASN A C 1
ATOM 966 O O . ASN A 1 124 ? -4.822 -14.493 16.330 1.00 97.06 124 ASN A O 1
ATOM 970 N N . VAL A 1 125 ? -6.888 -13.667 16.525 1.00 97.69 125 VAL A N 1
ATOM 971 C CA . VAL A 1 125 ? -7.494 -14.459 15.465 1.00 97.69 125 VAL A CA 1
ATOM 972 C C . VAL A 1 125 ? -8.568 -13.617 14.798 1.00 97.69 125 VAL A C 1
ATOM 974 O O . VAL A 1 125 ? -9.257 -12.828 15.453 1.00 97.69 125 VAL A O 1
ATOM 977 N N . LEU A 1 126 ? -8.690 -13.749 13.481 1.00 98.06 126 LEU A N 1
ATOM 978 C CA . LEU A 1 126 ? -9.748 -13.082 12.737 1.00 98.06 126 LEU A CA 1
ATOM 979 C C . LEU A 1 126 ? -11.105 -13.737 13.065 1.00 98.06 126 LEU A C 1
ATOM 981 O O . LEU A 1 126 ? -11.201 -14.964 13.000 1.00 98.06 126 LEU A O 1
ATOM 985 N N . PRO A 1 127 ? -12.158 -12.956 13.387 1.00 96.25 127 PRO A N 1
ATOM 986 C CA . PRO A 1 127 ? -13.489 -13.498 13.657 1.00 96.25 127 PRO A CA 1
ATOM 987 C C . PRO A 1 127 ? -13.985 -14.423 12.543 1.00 96.25 127 PRO A C 1
ATOM 989 O O . PRO A 1 127 ? -13.960 -14.034 11.374 1.00 96.25 127 PRO A O 1
ATOM 992 N N . GLY A 1 128 ? -14.437 -15.623 12.909 1.00 95.94 128 GLY A N 1
ATOM 993 C CA . GLY A 1 128 ? -14.890 -16.661 11.978 1.00 95.94 128 GLY A CA 1
ATOM 994 C C . GLY A 1 128 ? -13.807 -17.656 11.548 1.00 95.94 128 GLY A C 1
ATOM 995 O O . GLY A 1 128 ? -14.128 -18.644 10.888 1.00 95.94 128 GLY A O 1
ATOM 996 N N . LEU A 1 129 ? -12.544 -17.431 11.929 1.00 97.06 129 LEU A N 1
ATOM 997 C CA . LEU A 1 129 ? -11.397 -18.281 11.588 1.00 97.06 129 LEU A CA 1
ATOM 998 C C . LEU A 1 129 ? -10.741 -18.935 12.812 1.00 97.06 129 LEU A C 1
ATOM 1000 O O . LEU A 1 129 ? -9.596 -19.376 12.750 1.00 97.06 129 LEU A O 1
ATOM 1004 N N . GLU A 1 130 ? -11.473 -19.070 13.919 1.00 96.50 130 GLU A N 1
ATOM 1005 C CA . GLU A 1 130 ? -10.994 -19.692 15.162 1.00 96.50 130 GLU A CA 1
ATOM 1006 C C . GLU A 1 130 ? -10.641 -21.182 15.004 1.00 96.50 130 GLU A C 1
ATOM 1008 O O . GLU A 1 130 ? -10.003 -21.763 15.879 1.00 96.50 130 GLU A O 1
ATOM 1013 N N . GLY A 1 131 ? -11.070 -21.810 13.903 1.00 95.50 131 GLY A N 1
ATOM 1014 C CA . GLY A 1 131 ? -10.748 -23.195 13.561 1.00 95.50 131 GLY A CA 1
ATOM 1015 C C . GLY A 1 131 ? -9.441 -23.393 12.783 1.00 95.50 131 GLY A C 1
ATOM 1016 O O . GLY A 1 131 ? -9.067 -24.545 12.567 1.00 95.50 131 GLY A O 1
ATOM 1017 N N . LEU A 1 132 ? -8.771 -22.321 12.341 1.00 94.62 132 LEU A N 1
ATOM 1018 C CA . LEU A 1 132 ? -7.493 -22.418 11.626 1.00 94.62 132 LEU A CA 1
ATOM 1019 C C . LEU A 1 132 ? -6.321 -22.699 12.577 1.00 94.62 132 LEU A C 1
ATOM 1021 O O . LEU A 1 132 ? -6.378 -22.413 13.773 1.00 94.62 132 LEU A O 1
ATOM 1025 N N . ASP A 1 133 ? -5.235 -23.237 12.023 1.00 94.38 133 ASP A N 1
ATOM 1026 C CA . ASP A 1 133 ? -3.983 -23.439 12.753 1.00 94.38 133 ASP A CA 1
ATOM 1027 C C . ASP A 1 133 ? -3.332 -22.085 13.080 1.00 94.38 133 ASP A C 1
ATOM 1029 O O . ASP A 1 133 ? -2.808 -21.409 12.196 1.00 94.38 133 ASP A O 1
ATOM 1033 N N . LEU A 1 134 ? -3.386 -21.664 14.348 1.00 93.44 134 LEU A N 1
ATOM 1034 C CA . LEU A 1 134 ? -2.910 -20.335 14.753 1.00 93.44 134 LEU A CA 1
ATOM 1035 C C . LEU A 1 134 ? -1.442 -20.079 14.355 1.00 93.44 134 LEU A C 1
ATOM 1037 O O . LEU A 1 134 ? -1.201 -19.034 13.748 1.00 93.44 134 LEU A O 1
ATOM 1041 N N . PRO A 1 135 ? -0.485 -21.008 14.573 1.00 93.50 135 PRO A N 1
ATOM 1042 C CA . PRO A 1 135 ? 0.900 -20.816 14.148 1.00 93.50 135 PRO A CA 1
ATOM 1043 C C . PRO A 1 135 ? 1.083 -20.552 12.652 1.00 93.50 135 PRO A C 1
ATOM 1045 O O . PRO A 1 135 ? 1.957 -19.780 12.269 1.00 93.50 135 PRO A O 1
ATOM 1048 N N . ALA A 1 136 ? 0.273 -21.181 11.797 1.00 91.62 136 ALA A N 1
ATOM 1049 C CA . ALA A 1 136 ? 0.392 -21.038 10.348 1.00 91.62 136 ALA A CA 1
ATOM 1050 C C . ALA A 1 136 ? -0.212 -19.733 9.804 1.00 91.62 136 ALA A C 1
ATOM 1052 O O . ALA A 1 136 ? 0.138 -19.321 8.699 1.00 91.62 136 ALA A O 1
ATOM 1053 N N . HIS A 1 137 ? -1.122 -19.097 10.548 1.00 95.00 137 HIS A N 1
ATOM 1054 C CA . HIS A 1 137 ? -1.944 -17.995 10.037 1.00 95.00 137 HIS A CA 1
ATOM 1055 C C . HIS A 1 137 ? -1.834 -16.691 10.831 1.00 95.00 137 HIS A C 1
ATOM 1057 O O . HIS A 1 137 ? -2.025 -15.615 10.260 1.00 95.00 137 HIS A O 1
ATOM 1063 N N . PHE A 1 138 ? -1.580 -16.775 12.137 1.00 97.06 138 PHE A N 1
ATOM 1064 C CA . PHE A 1 138 ? -1.744 -15.655 13.066 1.00 97.06 138 PHE A CA 1
ATOM 1065 C C . PHE A 1 138 ? -0.596 -15.497 14.078 1.00 97.06 138 PHE A C 1
ATOM 1067 O O . PHE A 1 138 ? -0.641 -14.566 14.881 1.00 97.06 138 PHE A O 1
ATOM 1074 N N . GLU A 1 139 ? 0.439 -16.342 14.023 1.00 94.25 139 GLU A N 1
ATOM 1075 C CA . GLU A 1 139 ? 1.706 -16.142 14.744 1.00 94.25 139 GLU A CA 1
ATOM 1076 C C . GLU A 1 139 ? 2.802 -15.664 13.780 1.00 94.25 139 GLU A C 1
ATOM 1078 O O . GLU A 1 139 ? 2.909 -16.140 12.653 1.00 94.25 139 GLU A O 1
ATOM 1083 N N . ASN A 1 140 ? 3.680 -14.768 14.230 1.00 93.56 140 ASN A N 1
ATOM 1084 C CA . ASN A 1 140 ? 4.706 -14.126 13.396 1.00 93.56 140 ASN A CA 1
ATOM 1085 C C . ASN A 1 140 ? 4.133 -13.332 12.207 1.00 93.56 140 ASN A C 1
ATOM 1087 O O . ASN A 1 140 ? 4.627 -13.424 11.081 1.00 93.56 140 ASN A O 1
ATOM 1091 N N . VAL A 1 141 ? 3.076 -12.568 12.454 1.00 95.56 141 VAL A N 1
ATOM 1092 C CA . VAL A 1 141 ? 2.437 -11.712 11.462 1.00 95.56 141 VAL A CA 1
ATOM 1093 C C . VAL A 1 141 ? 3.212 -10.399 11.314 1.00 95.56 141 VAL A C 1
ATOM 1095 O O . VAL A 1 141 ? 3.658 -9.789 12.287 1.00 95.56 141 VAL A O 1
ATOM 1098 N N . THR A 1 142 ? 3.330 -9.944 10.067 1.00 93.44 142 THR A N 1
ATOM 1099 C CA . THR A 1 142 ? 3.892 -8.645 9.693 1.00 93.44 142 THR A CA 1
ATOM 1100 C C . THR A 1 142 ? 3.063 -8.029 8.552 1.00 93.44 142 THR A C 1
ATOM 1102 O O . THR A 1 142 ? 2.548 -8.727 7.679 1.00 93.44 142 THR A O 1
ATOM 1105 N N . TYR A 1 143 ? 2.943 -6.697 8.544 1.00 93.12 143 TYR A N 1
ATOM 1106 C CA . TYR A 1 143 ? 2.297 -5.895 7.490 1.00 93.12 143 TYR A CA 1
ATOM 1107 C C . TYR A 1 143 ? 0.822 -6.229 7.157 1.00 93.12 143 TYR A C 1
ATOM 1109 O O . TYR A 1 143 ? 0.518 -6.521 6.002 1.00 93.12 143 TYR A O 1
ATOM 1117 N N . PRO A 1 144 ? -0.136 -6.117 8.094 1.00 95.62 144 PRO A N 1
ATOM 1118 C CA . PRO A 1 144 ? -1.550 -6.215 7.733 1.00 95.62 144 PRO A CA 1
ATOM 1119 C C . PRO A 1 144 ? -1.947 -5.114 6.732 1.00 95.62 144 PRO A C 1
ATOM 1121 O O . PRO A 1 144 ? -1.664 -3.933 6.953 1.00 95.62 144 PRO A O 1
ATOM 1124 N N . ARG A 1 145 ? -2.643 -5.462 5.645 1.00 95.25 145 ARG A N 1
ATOM 1125 C CA . ARG A 1 145 ? -3.112 -4.517 4.612 1.00 95.25 145 ARG A CA 1
ATOM 1126 C C . ARG A 1 145 ? -4.578 -4.746 4.275 1.00 95.25 145 ARG A C 1
ATOM 1128 O O . ARG A 1 145 ? -4.931 -5.774 3.709 1.00 95.25 145 ARG A O 1
ATOM 1135 N N . PHE A 1 146 ? -5.419 -3.759 4.570 1.00 96.25 146 PHE A N 1
ATOM 1136 C CA . PHE A 1 146 ? -6.823 -3.777 4.163 1.00 96.25 146 PHE A CA 1
ATOM 1137 C C . PHE A 1 146 ? -7.025 -3.111 2.801 1.00 96.25 146 PHE A C 1
ATOM 1139 O O . PHE A 1 146 ? -6.498 -2.027 2.537 1.00 96.25 146 PHE A O 1
ATOM 1146 N N . LEU A 1 147 ? -7.865 -3.718 1.968 1.00 94.06 147 LEU A N 1
ATOM 1147 C CA . LEU A 1 147 ? -8.301 -3.180 0.685 1.00 94.06 147 LEU A CA 1
ATOM 1148 C C . LEU A 1 147 ? -9.815 -3.350 0.548 1.00 94.06 147 LEU A C 1
ATOM 1150 O O . LEU A 1 147 ? -10.337 -4.441 0.753 1.00 94.06 147 LEU A O 1
ATOM 1154 N N . SER A 1 148 ? -10.527 -2.283 0.186 1.00 91.44 148 SER A N 1
ATOM 1155 C CA . SER A 1 148 ? -11.959 -2.390 -0.107 1.00 91.44 148 SER A CA 1
ATOM 1156 C C . SER A 1 148 ? -12.154 -3.099 -1.434 1.00 91.44 148 SER A C 1
ATOM 1158 O O . SER A 1 148 ? -11.501 -2.759 -2.423 1.00 91.44 148 SER A O 1
ATOM 1160 N N . ILE A 1 149 ? -13.065 -4.063 -1.455 1.00 90.44 149 ILE A N 1
ATOM 1161 C CA . ILE A 1 149 ? -13.429 -4.778 -2.671 1.00 90.44 149 ILE A CA 1
ATOM 1162 C C . ILE A 1 149 ? -14.470 -3.920 -3.401 1.00 90.44 149 ILE A C 1
ATOM 1164 O O . ILE A 1 149 ? -15.519 -3.625 -2.822 1.00 90.44 149 ILE A O 1
ATOM 1168 N N . PRO A 1 150 ? -14.226 -3.498 -4.658 1.00 85.62 150 PRO A N 1
ATOM 1169 C CA . PRO A 1 150 ? -15.212 -2.733 -5.406 1.00 85.62 150 PRO A CA 1
ATOM 1170 C C . PRO A 1 150 ? -16.510 -3.526 -5.559 1.00 85.62 150 PRO A C 1
ATOM 1172 O O . PRO A 1 150 ? -16.489 -4.757 -5.668 1.00 85.62 150 PRO A O 1
ATOM 1175 N N . SER A 1 151 ? -17.641 -2.820 -5.597 1.00 78.00 151 SER A N 1
ATOM 1176 C CA . SER A 1 151 ? -18.945 -3.453 -5.814 1.00 78.00 151 SER A CA 1
ATOM 1177 C C . SER A 1 151 ? -18.981 -4.200 -7.158 1.00 78.00 151 SER A C 1
ATOM 1179 O O . SER A 1 151 ? -18.408 -3.706 -8.132 1.00 78.00 151 SER A O 1
ATOM 1181 N N . PRO A 1 152 ? -19.647 -5.367 -7.245 1.00 71.31 152 PRO A N 1
ATOM 1182 C CA . PRO A 1 152 ? -19.807 -6.094 -8.502 1.00 71.31 152 PRO A CA 1
ATOM 1183 C C . PRO A 1 152 ? -20.452 -5.223 -9.588 1.00 71.31 152 PRO A C 1
ATOM 1185 O O . PRO A 1 152 ? -21.508 -4.635 -9.363 1.00 71.31 152 PRO A O 1
ATOM 1188 N N . THR A 1 153 ? -19.852 -5.178 -10.776 1.00 66.81 153 THR A N 1
ATOM 1189 C CA . THR A 1 153 ? -20.484 -4.636 -11.993 1.00 66.81 153 THR A CA 1
ATOM 1190 C C . THR A 1 153 ? -21.027 -5.778 -12.857 1.00 66.81 153 THR A C 1
ATOM 1192 O O . THR A 1 153 ? -20.598 -6.926 -12.709 1.00 66.81 153 THR A O 1
ATOM 1195 N N . GLU A 1 154 ? -21.979 -5.508 -13.759 1.00 59.25 154 GLU A N 1
ATOM 1196 C CA . GLU A 1 154 ? -22.454 -6.531 -14.705 1.00 59.25 154 GLU A CA 1
ATOM 1197 C C . GLU A 1 154 ? -21.273 -7.104 -15.507 1.00 59.25 154 GLU A C 1
ATOM 1199 O O . GLU A 1 154 ? -20.546 -6.371 -16.172 1.00 59.25 154 GLU A O 1
ATOM 1204 N N . GLY A 1 155 ? -21.068 -8.423 -15.428 1.00 60.56 155 GLY A N 1
ATOM 1205 C CA . GLY A 1 155 ? -19.941 -9.104 -16.075 1.00 60.56 155 GLY A CA 1
ATOM 1206 C C . GLY A 1 155 ? -18.667 -9.217 -15.230 1.00 60.56 155 GLY A C 1
ATOM 1207 O O . GLY A 1 155 ? -17.746 -9.913 -15.657 1.00 60.56 155 GLY A O 1
ATOM 1208 N N . SER A 1 156 ? -18.616 -8.618 -14.032 1.00 61.59 156 SER A N 1
ATOM 1209 C CA . SER A 1 156 ? -17.557 -8.906 -13.057 1.00 61.59 156 SER A CA 1
ATOM 1210 C C . SER A 1 156 ? -17.562 -10.398 -12.687 1.00 61.59 156 SER A C 1
ATOM 1212 O O . SER A 1 156 ? -18.640 -10.973 -12.496 1.00 61.59 156 SER A O 1
ATOM 1214 N N . PRO A 1 157 ? -16.392 -11.035 -12.526 1.00 58.69 157 PRO A N 1
ATOM 1215 C CA . PRO A 1 157 ? -16.305 -12.399 -12.019 1.00 58.69 157 PRO A CA 1
ATOM 1216 C C . PRO A 1 157 ? -17.019 -12.546 -10.665 1.00 58.69 157 PRO A C 1
ATOM 1218 O O . PRO A 1 157 ? -16.986 -11.659 -9.808 1.00 58.69 157 PRO A O 1
ATOM 1221 N N . SER A 1 158 ? -17.694 -13.682 -10.489 1.00 52.94 158 SER A N 1
ATOM 1222 C CA . SER A 1 158 ? -18.658 -13.935 -9.413 1.00 52.94 158 SER A CA 1
ATOM 1223 C C . SER A 1 158 ? -18.053 -14.507 -8.127 1.00 52.94 158 SER A C 1
ATOM 1225 O O . SER A 1 158 ? -18.796 -15.066 -7.324 1.00 52.94 158 SER A O 1
ATOM 1227 N N . ALA A 1 159 ? -16.732 -14.470 -7.938 1.00 63.34 159 ALA A N 1
ATOM 1228 C CA . ALA A 1 159 ? -16.135 -15.014 -6.720 1.00 63.34 159 ALA A CA 1
ATOM 1229 C C . ALA A 1 159 ? -16.460 -14.096 -5.531 1.00 63.34 159 ALA A C 1
ATOM 1231 O O . ALA A 1 159 ? -16.231 -12.889 -5.608 1.00 63.34 159 ALA A O 1
ATOM 1232 N N . ASN A 1 160 ? -17.039 -14.673 -4.473 1.00 69.31 160 ASN A N 1
ATOM 1233 C CA . ASN A 1 160 ? -17.459 -14.020 -3.225 1.00 69.31 160 ASN A CA 1
ATOM 1234 C C . ASN A 1 160 ? -18.072 -12.617 -3.432 1.00 69.31 160 ASN A C 1
ATOM 1236 O O . ASN A 1 160 ? -17.512 -11.625 -2.964 1.00 69.31 160 ASN A O 1
ATOM 1240 N N . PRO A 1 161 ? -19.228 -12.495 -4.120 1.00 75.62 161 PRO A N 1
ATOM 1241 C CA . PRO A 1 161 ? -19.867 -11.197 -4.377 1.00 75.62 161 PRO A CA 1
ATOM 1242 C C . PRO A 1 161 ? -20.327 -10.503 -3.084 1.00 75.62 161 PRO A C 1
ATOM 1244 O O . PRO A 1 161 ? -20.610 -9.304 -3.062 1.00 75.62 161 PRO A O 1
ATOM 1247 N N . GLU A 1 162 ? -20.409 -11.269 -2.001 1.00 85.12 162 GLU A N 1
ATOM 1248 C CA . GLU A 1 162 ? -20.778 -10.806 -0.675 1.00 85.12 162 GLU A CA 1
ATOM 1249 C C . GLU A 1 162 ? -19.609 -10.127 0.048 1.00 85.12 162 GLU A C 1
ATOM 1251 O O . GLU A 1 162 ? -19.862 -9.214 0.833 1.00 85.12 162 GLU A O 1
ATOM 1256 N N . ALA A 1 163 ? -18.358 -10.485 -0.266 1.00 91.12 163 ALA A N 1
ATOM 1257 C CA . ALA A 1 163 ? -17.185 -9.917 0.385 1.00 91.12 163 ALA A CA 1
ATOM 1258 C C . ALA A 1 163 ? -16.986 -8.439 0.025 1.00 91.12 163 ALA A C 1
ATOM 1260 O O . ALA A 1 163 ? -17.130 -8.051 -1.138 1.00 91.12 163 ALA A O 1
ATOM 1261 N N . ASP A 1 164 ? -16.624 -7.618 1.013 1.00 90.50 164 ASP A N 1
ATOM 1262 C CA . ASP A 1 164 ? -16.425 -6.176 0.814 1.00 90.50 164 ASP A CA 1
ATOM 1263 C C . ASP A 1 164 ? -15.072 -5.632 1.312 1.00 90.50 164 ASP A C 1
ATOM 1265 O O . ASP A 1 164 ? -14.680 -4.532 0.917 1.00 90.50 164 ASP A O 1
ATOM 1269 N N . LEU A 1 165 ? -14.305 -6.420 2.076 1.00 94.31 165 LEU A N 1
ATOM 1270 C CA . LEU A 1 165 ? -12.895 -6.157 2.380 1.00 94.31 165 LEU A CA 1
ATOM 1271 C C . LEU A 1 165 ? -12.017 -7.366 2.059 1.00 94.31 165 LEU A C 1
ATOM 1273 O O . LEU A 1 165 ? -12.381 -8.513 2.314 1.00 94.31 165 LEU A O 1
ATOM 1277 N N . LEU A 1 166 ? -10.816 -7.074 1.578 1.00 96.19 166 LEU A N 1
ATOM 1278 C CA . LEU A 1 166 ? -9.685 -7.984 1.492 1.00 96.19 166 LEU A CA 1
ATOM 1279 C C . LEU A 1 166 ? -8.671 -7.594 2.576 1.00 96.19 166 LEU A C 1
ATOM 1281 O O . LEU A 1 166 ? -8.393 -6.408 2.765 1.00 96.19 166 LEU A O 1
ATOM 1285 N N . LEU A 1 167 ? -8.117 -8.581 3.272 1.00 97.94 167 LEU A N 1
ATOM 1286 C CA . LEU A 1 167 ? -6.977 -8.426 4.169 1.00 97.94 167 LEU A CA 1
ATOM 1287 C C . LEU A 1 167 ? -5.836 -9.299 3.662 1.00 97.94 167 LEU A C 1
ATOM 1289 O O . LEU A 1 167 ? -6.007 -10.503 3.478 1.00 97.94 167 LEU A O 1
ATOM 1293 N N . GLU A 1 168 ? -4.679 -8.681 3.470 1.00 97.44 168 GLU A N 1
ATOM 1294 C CA . GLU A 1 168 ? -3.422 -9.370 3.223 1.00 97.44 168 GLU A CA 1
ATOM 1295 C C . GLU A 1 168 ? -2.523 -9.290 4.461 1.00 97.44 168 GLU A C 1
ATOM 1297 O O . GLU A 1 168 ? -2.486 -8.265 5.148 1.00 97.44 168 GLU A O 1
ATOM 1302 N N . MET A 1 169 ? -1.859 -10.400 4.782 1.00 96.69 169 MET A N 1
ATOM 1303 C CA . MET A 1 169 ? -0.894 -10.492 5.877 1.00 96.69 169 MET A CA 1
ATOM 1304 C C . MET A 1 169 ? 0.274 -11.373 5.461 1.00 96.69 169 MET A C 1
ATOM 1306 O O . MET A 1 169 ? 0.063 -12.449 4.898 1.00 96.69 169 MET A O 1
ATOM 1310 N N . ARG A 1 170 ? 1.487 -10.959 5.829 1.00 95.88 170 ARG A N 1
ATOM 1311 C CA . ARG A 1 170 ? 2.666 -11.816 5.750 1.00 95.88 170 ARG A CA 1
ATOM 1312 C C . ARG A 1 170 ? 2.823 -12.574 7.061 1.00 95.88 170 ARG A C 1
ATOM 1314 O O . ARG A 1 170 ? 2.847 -11.949 8.118 1.00 95.88 170 ARG A O 1
ATOM 1321 N N . VAL A 1 171 ? 2.962 -13.892 6.994 1.00 95.00 171 VAL A N 1
ATOM 1322 C CA . VAL A 1 171 ? 3.117 -14.779 8.153 1.00 95.00 171 VAL A CA 1
ATOM 1323 C C . VAL A 1 171 ? 4.446 -15.514 8.045 1.00 95.00 171 VAL A C 1
ATOM 1325 O O . VAL A 1 171 ? 4.710 -16.180 7.048 1.00 95.00 171 VAL A O 1
ATOM 1328 N N . GLY A 1 172 ? 5.291 -15.398 9.066 1.00 89.44 172 GLY A N 1
ATOM 1329 C CA . GLY A 1 172 ? 6.596 -16.052 9.121 1.00 89.44 172 GLY A CA 1
ATOM 1330 C C . GLY A 1 172 ? 7.784 -15.106 8.937 1.00 89.44 172 GLY A C 1
ATOM 1331 O O . GLY A 1 172 ? 7.664 -13.924 8.611 1.00 89.44 172 GLY A O 1
ATOM 1332 N N . ARG A 1 173 ? 8.979 -15.655 9.169 1.00 81.31 173 ARG A N 1
ATOM 1333 C CA . ARG A 1 173 ? 10.234 -14.894 9.271 1.00 81.31 173 ARG A CA 1
ATOM 1334 C C . ARG A 1 173 ? 10.839 -14.552 7.916 1.00 81.31 173 ARG A C 1
ATOM 1336 O O . ARG A 1 173 ? 10.500 -15.138 6.892 1.00 81.31 173 ARG A O 1
ATOM 1343 N N . ALA A 1 174 ? 11.778 -13.607 7.907 1.00 74.62 174 ALA A N 1
ATOM 1344 C CA . ALA A 1 174 ? 12.611 -13.328 6.735 1.00 74.62 174 ALA A CA 1
ATOM 1345 C C . ALA A 1 174 ? 13.200 -14.621 6.121 1.00 74.62 174 ALA A C 1
ATOM 1347 O O . ALA A 1 174 ? 13.671 -15.505 6.831 1.00 74.62 174 ALA A O 1
ATOM 1348 N N . GLY A 1 175 ? 13.129 -14.732 4.795 1.00 79.75 175 GLY A N 1
ATOM 1349 C CA . GLY A 1 175 ? 13.476 -15.906 3.994 1.00 79.75 175 GLY A CA 1
ATOM 1350 C C . GLY A 1 175 ? 12.394 -16.969 3.826 1.00 79.75 175 GLY A C 1
ATOM 1351 O O . GLY A 1 175 ? 12.541 -17.801 2.933 1.00 79.75 175 GLY A O 1
ATOM 1352 N N . LEU A 1 176 ? 11.358 -16.974 4.672 1.00 84.75 176 LEU A N 1
ATOM 1353 C CA . LEU A 1 176 ? 10.330 -18.026 4.724 1.00 84.75 176 LEU A CA 1
ATOM 1354 C C . LEU A 1 176 ? 8.918 -17.485 5.016 1.00 84.75 176 LEU A C 1
ATOM 1356 O O . LEU A 1 176 ? 8.029 -18.246 5.376 1.00 84.75 176 LEU A O 1
ATOM 1360 N N . GLY A 1 177 ? 8.723 -16.166 4.953 1.00 88.38 177 GLY A N 1
ATOM 1361 C CA . GLY A 1 177 ? 7.410 -15.560 5.172 1.00 88.38 177 GLY A CA 1
ATOM 1362 C C . GLY A 1 177 ? 6.481 -15.781 3.979 1.00 88.38 177 GLY A C 1
ATOM 1363 O O . GLY A 1 177 ? 6.884 -15.556 2.839 1.00 88.38 177 GLY A O 1
ATOM 1364 N N . ASP A 1 178 ? 5.251 -16.164 4.268 1.00 93.50 178 ASP A N 1
ATOM 1365 C CA . ASP A 1 178 ? 4.199 -16.444 3.302 1.00 93.50 178 ASP A CA 1
ATOM 1366 C C . ASP A 1 178 ? 3.176 -15.306 3.293 1.00 93.50 178 ASP A C 1
ATOM 1368 O O . ASP A 1 178 ? 2.802 -14.818 4.361 1.00 93.50 178 ASP A O 1
ATOM 1372 N N . ASP A 1 179 ? 2.682 -14.901 2.123 1.00 95.94 179 ASP A N 1
ATOM 1373 C CA . ASP A 1 179 ? 1.636 -13.878 2.024 1.00 95.94 179 ASP A CA 1
ATOM 1374 C C . ASP A 1 179 ? 0.257 -14.537 1.845 1.00 95.94 179 ASP A C 1
ATOM 1376 O O . ASP A 1 179 ? 0.013 -15.331 0.925 1.00 95.94 179 ASP A O 1
ATOM 1380 N N . TRP A 1 180 ? -0.664 -14.196 2.745 1.00 96.69 180 TRP A N 1
ATOM 1381 C CA . TRP A 1 180 ? -1.993 -14.792 2.873 1.00 96.69 180 TRP A CA 1
ATOM 1382 C C . TRP A 1 180 ? -3.097 -13.780 2.592 1.00 96.69 180 TRP A C 1
ATOM 1384 O O . TRP A 1 180 ? -3.014 -12.631 3.023 1.00 96.69 180 TRP A O 1
ATOM 1394 N N . LEU A 1 181 ? -4.163 -14.233 1.930 1.00 97.12 181 LEU A N 1
ATOM 1395 C CA . LEU A 1 181 ? -5.371 -13.454 1.671 1.00 97.12 181 LEU A CA 1
ATOM 1396 C C . LEU A 1 181 ? -6.569 -13.966 2.471 1.00 97.12 181 LEU A C 1
ATOM 1398 O O . LEU A 1 181 ? -6.838 -15.169 2.535 1.00 97.12 181 LEU A O 1
ATOM 1402 N N . TYR A 1 182 ? -7.334 -13.016 3.002 1.00 96.94 182 TYR A N 1
ATOM 1403 C CA . TYR A 1 182 ? -8.583 -13.231 3.724 1.00 96.94 182 TYR A CA 1
ATOM 1404 C C . TYR A 1 182 ? -9.653 -12.268 3.200 1.00 96.94 182 TYR A C 1
ATOM 1406 O O . TYR A 1 182 ? -9.357 -11.111 2.905 1.00 96.94 182 TYR A O 1
ATOM 1414 N N . ALA A 1 183 ? -10.902 -12.719 3.109 1.00 96.06 183 ALA A N 1
ATOM 1415 C CA . ALA A 1 183 ? -12.039 -11.897 2.697 1.00 96.06 183 ALA A CA 1
ATOM 1416 C C . ALA A 1 183 ? -13.022 -11.710 3.853 1.00 96.06 183 ALA A C 1
ATOM 1418 O O . ALA A 1 183 ? -13.451 -12.690 4.463 1.00 96.06 183 ALA A O 1
ATOM 1419 N N . TYR A 1 184 ? -13.404 -10.466 4.137 1.00 97.12 184 TYR A N 1
ATOM 1420 C CA . TYR A 1 184 ? -14.479 -10.160 5.076 1.00 97.12 184 TYR A CA 1
ATOM 1421 C C . TYR A 1 184 ? -15.820 -10.261 4.361 1.00 97.12 184 TYR A C 1
ATOM 1423 O O . TYR A 1 184 ? -16.027 -9.609 3.335 1.00 97.12 184 TYR A O 1
ATOM 1431 N N . VAL A 1 185 ? -16.717 -11.069 4.915 1.00 95.19 185 VAL A N 1
ATOM 1432 C CA . VAL A 1 185 ? -18.058 -11.336 4.404 1.00 95.19 185 VAL A CA 1
ATOM 1433 C C . VAL A 1 185 ? -19.074 -10.829 5.433 1.00 95.19 185 VAL A C 1
ATOM 1435 O O . VAL A 1 185 ? -19.272 -11.470 6.471 1.00 95.19 185 VAL A O 1
ATOM 1438 N N . PRO A 1 186 ? -19.681 -9.657 5.181 1.00 93.81 186 PRO A N 1
ATOM 1439 C CA . PRO A 1 186 ? -20.848 -9.165 5.907 1.00 93.81 186 PRO A CA 1
ATOM 1440 C C . PRO A 1 186 ? -22.025 -10.143 5.842 1.00 93.81 186 PRO A C 1
ATOM 1442 O O . PRO A 1 186 ? -22.185 -10.840 4.840 1.00 93.81 186 PRO A O 1
ATOM 1445 N N . ASP A 1 187 ? -22.865 -10.165 6.876 1.00 91.81 187 ASP A N 1
ATOM 1446 C CA . ASP A 1 187 ? -24.172 -10.824 6.796 1.00 91.81 187 ASP A CA 1
ATOM 1447 C C . ASP A 1 187 ? -25.144 -10.059 5.876 1.00 91.81 187 ASP A C 1
ATOM 1449 O O . ASP A 1 187 ? -24.865 -8.944 5.424 1.00 91.81 187 ASP A O 1
ATOM 1453 N N . GLU A 1 188 ? -26.281 -10.684 5.554 1.00 87.19 188 GLU A N 1
ATOM 1454 C CA . GLU A 1 188 ? -27.268 -10.115 4.626 1.00 87.19 188 GLU A CA 1
ATOM 1455 C C . GLU A 1 188 ? -27.838 -8.781 5.132 1.00 87.19 188 GLU A C 1
ATOM 1457 O O . GLU A 1 188 ? -28.145 -7.891 4.335 1.00 87.19 188 GLU A O 1
ATOM 1462 N N . GLU A 1 189 ? -27.962 -8.629 6.451 1.00 88.31 189 GLU A N 1
ATOM 1463 C CA . GLU A 1 189 ? -28.486 -7.431 7.097 1.00 88.31 189 GLU A CA 1
ATOM 1464 C C . GLU A 1 189 ? -27.447 -6.308 7.275 1.00 88.31 189 GLU A C 1
ATOM 1466 O O . GLU A 1 189 ? -27.832 -5.169 7.543 1.00 88.31 189 GLU A O 1
ATOM 1471 N N . GLY A 1 190 ? -26.149 -6.588 7.113 1.00 85.00 190 GLY A N 1
ATOM 1472 C CA . GLY A 1 190 ? -25.065 -5.645 7.409 1.00 85.00 190 GLY A CA 1
ATOM 1473 C C . GLY A 1 190 ? -24.876 -5.376 8.910 1.00 85.00 190 GLY A C 1
ATOM 1474 O O . GLY A 1 190 ? -24.267 -4.377 9.293 1.00 85.00 190 GLY A O 1
ATOM 1475 N N . GLU A 1 191 ? -25.391 -6.250 9.770 1.00 90.56 191 GLU A N 1
ATOM 1476 C CA . GLU A 1 191 ? -25.359 -6.126 11.231 1.00 90.56 191 GLU A CA 1
ATOM 1477 C C . GLU A 1 191 ? -24.197 -6.912 11.853 1.00 90.56 191 GLU A C 1
ATOM 1479 O O . GLU A 1 191 ? -23.905 -6.771 13.041 1.00 90.56 191 GLU A O 1
ATOM 1484 N N . SER A 1 192 ? -23.506 -7.742 11.076 1.00 92.31 192 SER A N 1
ATOM 1485 C CA . SER A 1 192 ? -22.283 -8.435 11.476 1.00 92.31 192 SER A CA 1
ATOM 1486 C C . SER A 1 192 ? -21.498 -8.914 10.250 1.00 92.31 192 SER A C 1
ATOM 1488 O O . SER A 1 192 ? -21.849 -8.622 9.110 1.00 92.31 192 SER A O 1
ATOM 1490 N N . GLY A 1 193 ? -20.394 -9.625 10.470 1.00 94.81 193 GLY A N 1
ATOM 1491 C CA . GLY A 1 193 ? -19.642 -10.257 9.392 1.00 94.81 193 GLY A CA 1
ATOM 1492 C C . GLY A 1 193 ? -18.438 -11.021 9.917 1.00 94.81 193 GLY A C 1
ATOM 1493 O O . GLY A 1 193 ? -17.950 -10.738 11.016 1.00 94.81 193 GLY A O 1
ATOM 1494 N N . ASN A 1 194 ? -17.960 -11.969 9.119 1.00 95.94 194 ASN A N 1
ATOM 1495 C CA . ASN A 1 194 ? -16.846 -12.852 9.455 1.00 95.94 194 ASN A CA 1
ATOM 1496 C C . ASN A 1 194 ? -15.769 -12.815 8.373 1.00 95.94 194 ASN A C 1
ATOM 1498 O O . ASN A 1 194 ? -16.043 -12.529 7.209 1.00 95.94 194 ASN A O 1
ATOM 1502 N N . TRP A 1 195 ? -14.538 -13.135 8.753 1.00 97.50 195 TRP A N 1
ATOM 1503 C CA . TRP A 1 195 ? -13.468 -13.391 7.801 1.00 97.50 195 TRP A CA 1
ATOM 1504 C C . TRP A 1 195 ? -13.549 -14.818 7.270 1.00 97.50 195 TRP A C 1
ATOM 1506 O O . TRP A 1 195 ? -13.914 -15.754 7.976 1.00 97.50 195 TRP A O 1
ATOM 1516 N N . THR A 1 196 ? -13.158 -14.972 6.015 1.00 95.06 196 THR A N 1
ATOM 1517 C CA . THR A 1 196 ? -12.979 -16.247 5.325 1.00 95.06 196 THR A CA 1
ATOM 1518 C C . THR A 1 196 ? -11.559 -16.303 4.773 1.00 95.06 196 THR A C 1
ATOM 1520 O O . THR A 1 196 ? -11.005 -15.278 4.367 1.00 95.06 196 THR A O 1
ATOM 1523 N N . LEU A 1 197 ? -10.939 -17.480 4.791 1.00 94.25 197 LEU A N 1
ATOM 1524 C CA . LEU A 1 197 ? -9.627 -17.690 4.184 1.00 94.25 197 LEU A CA 1
ATOM 1525 C C . LEU A 1 197 ? -9.787 -17.785 2.661 1.00 94.25 197 LEU A C 1
ATOM 1527 O O . LEU A 1 197 ? -10.594 -18.578 2.185 1.00 94.25 197 LEU A O 1
ATOM 1531 N N . ILE A 1 198 ? -9.000 -17.012 1.910 1.00 92.69 198 ILE A N 1
ATOM 1532 C CA . ILE A 1 198 ? -8.834 -17.218 0.463 1.00 92.69 198 ILE A CA 1
ATOM 1533 C C . ILE A 1 198 ? -7.665 -18.178 0.235 1.00 92.69 198 ILE A C 1
ATOM 1535 O O . ILE A 1 198 ? -7.817 -19.199 -0.428 1.00 92.69 198 ILE A O 1
ATOM 1539 N N . GLY A 1 199 ? -6.503 -17.880 0.823 1.00 91.62 199 GLY A N 1
ATOM 1540 C CA . GLY A 1 199 ? -5.345 -18.770 0.780 1.00 91.62 199 GLY A CA 1
ATOM 1541 C C . GLY A 1 199 ? -4.000 -18.051 0.740 1.00 91.62 199 GLY A C 1
ATOM 1542 O O . GLY A 1 199 ? -3.924 -16.823 0.685 1.00 91.62 199 GLY A O 1
ATOM 1543 N N . LYS A 1 200 ? -2.933 -18.852 0.769 1.00 93.31 200 LYS A N 1
ATOM 1544 C CA . LYS A 1 200 ? -1.548 -18.415 0.583 1.00 93.31 200 LYS A CA 1
ATOM 1545 C C . LYS A 1 200 ? -1.285 -18.195 -0.900 1.00 93.31 200 LYS A C 1
ATOM 1547 O O . LYS A 1 200 ? -1.285 -19.166 -1.652 1.00 93.31 200 LYS A O 1
ATOM 1552 N N . TYR A 1 201 ? -1.069 -16.954 -1.324 1.00 94.38 201 TYR A N 1
ATOM 1553 C CA . TYR A 1 201 ? -0.865 -16.644 -2.743 1.00 94.38 201 TYR A CA 1
ATOM 1554 C C . TYR A 1 201 ? 0.608 -16.477 -3.122 1.00 94.38 201 TYR A C 1
ATOM 1556 O O . TYR A 1 201 ? 0.961 -16.775 -4.261 1.00 94.38 201 TYR A O 1
ATOM 1564 N N . LEU A 1 202 ? 1.469 -16.082 -2.181 1.00 95.25 202 LEU A N 1
ATOM 1565 C CA . LEU A 1 202 ? 2.926 -16.059 -2.347 1.00 95.25 202 LEU A CA 1
ATOM 1566 C C . LEU A 1 202 ? 3.564 -16.922 -1.261 1.00 95.25 202 LEU A C 1
ATOM 1568 O O . LEU A 1 202 ? 3.173 -16.843 -0.096 1.00 95.25 202 LEU A O 1
ATOM 1572 N N . GLU A 1 203 ? 4.545 -17.730 -1.648 1.00 91.62 203 GLU A N 1
ATOM 1573 C CA . GLU A 1 203 ? 5.317 -18.562 -0.724 1.00 91.62 203 GLU A CA 1
ATOM 1574 C C . GLU A 1 203 ? 6.769 -18.089 -0.637 1.00 91.62 203 GLU A C 1
ATOM 1576 O O . GLU A 1 203 ? 7.417 -17.798 -1.650 1.00 91.62 203 GLU A O 1
ATOM 1581 N N . GLY A 1 204 ? 7.282 -18.006 0.590 1.00 88.06 204 GLY A N 1
ATOM 1582 C CA . GLY A 1 204 ? 8.681 -17.691 0.849 1.00 88.06 204 GLY A CA 1
ATOM 1583 C C . GLY A 1 204 ? 9.566 -18.927 0.692 1.00 88.06 204 GLY A C 1
ATOM 1584 O O . GLY A 1 204 ? 9.480 -19.860 1.488 1.00 88.06 204 GLY A O 1
ATOM 1585 N N . VAL A 1 205 ? 10.468 -18.935 -0.298 1.00 88.25 205 VAL A N 1
ATOM 1586 C CA . VAL A 1 205 ? 11.353 -20.086 -0.576 1.00 88.25 205 VAL A CA 1
ATOM 1587 C C . VAL A 1 205 ? 12.820 -19.658 -0.567 1.00 88.25 205 VAL A C 1
ATOM 1589 O O . VAL A 1 205 ? 13.404 -19.353 -1.605 1.00 88.25 205 VAL A O 1
ATOM 1592 N N . ASN A 1 206 ? 13.436 -19.637 0.622 1.00 84.44 206 ASN A N 1
ATOM 1593 C CA . ASN A 1 206 ? 14.781 -19.070 0.862 1.00 84.44 206 ASN A CA 1
ATOM 1594 C C . ASN A 1 206 ? 14.920 -17.598 0.417 1.00 84.44 206 ASN A C 1
ATOM 1596 O O . ASN A 1 206 ? 16.024 -17.067 0.275 1.00 84.44 206 ASN A O 1
ATOM 1600 N N . ASN A 1 207 ? 13.785 -16.940 0.217 1.00 88.56 207 ASN A N 1
ATOM 1601 C CA . ASN A 1 207 ? 13.614 -15.541 -0.103 1.00 88.56 207 ASN A CA 1
ATOM 1602 C C . ASN A 1 207 ? 12.226 -15.108 0.381 1.00 88.56 207 ASN A C 1
ATOM 1604 O O . ASN A 1 207 ? 11.412 -15.926 0.807 1.00 88.56 207 ASN A O 1
ATOM 1608 N N . ASN A 1 208 ? 11.956 -13.813 0.324 1.00 90.69 208 ASN A N 1
ATOM 1609 C CA . ASN A 1 208 ? 10.615 -13.288 0.519 1.00 90.69 208 ASN A CA 1
ATOM 1610 C C . ASN A 1 208 ? 10.193 -12.449 -0.669 1.00 90.69 208 ASN A C 1
ATOM 1612 O O . ASN A 1 208 ? 10.959 -11.600 -1.128 1.00 90.69 208 ASN A O 1
ATOM 1616 N N . ALA A 1 209 ? 8.948 -12.633 -1.097 1.00 94.50 209 ALA A N 1
ATOM 1617 C CA . ALA A 1 209 ? 8.257 -11.606 -1.843 1.00 94.50 209 ALA A CA 1
ATOM 1618 C C . ALA A 1 209 ? 7.960 -10.417 -0.919 1.00 94.50 209 ALA A C 1
ATOM 1620 O O . ALA A 1 209 ? 7.617 -10.573 0.252 1.00 94.50 209 ALA A O 1
ATOM 1621 N N . TYR A 1 210 ? 8.116 -9.211 -1.451 1.00 95.00 210 TYR A N 1
ATOM 1622 C CA . TYR A 1 210 ? 7.693 -7.986 -0.793 1.00 95.00 210 TYR A CA 1
ATOM 1623 C C . TYR A 1 210 ? 6.870 -7.163 -1.775 1.00 95.00 210 TYR A C 1
ATOM 1625 O O . TYR A 1 210 ? 7.418 -6.528 -2.684 1.00 95.00 210 TYR A O 1
ATOM 1633 N N . ILE A 1 211 ? 5.551 -7.187 -1.596 1.00 97.44 211 ILE A N 1
ATOM 1634 C CA . ILE A 1 211 ? 4.623 -6.532 -2.513 1.00 97.44 211 ILE A CA 1
ATOM 1635 C C . ILE A 1 211 ? 4.756 -5.010 -2.489 1.00 97.44 211 ILE A C 1
ATOM 1637 O O . ILE A 1 211 ? 4.881 -4.393 -1.432 1.00 97.44 211 ILE A O 1
ATOM 1641 N N . ASN A 1 212 ? 4.674 -4.391 -3.665 1.00 97.19 212 ASN A N 1
ATOM 1642 C CA . ASN A 1 212 ? 4.428 -2.956 -3.793 1.00 97.19 212 ASN A CA 1
ATOM 1643 C C . ASN A 1 212 ? 2.979 -2.613 -3.415 1.00 97.19 212 ASN A C 1
ATOM 1645 O O . ASN A 1 212 ? 2.707 -1.502 -2.963 1.00 97.19 212 ASN A O 1
ATOM 1649 N N . GLY A 1 213 ? 2.050 -3.557 -3.599 1.00 94.94 213 GLY A N 1
ATOM 1650 C CA . GLY A 1 213 ? 0.664 -3.415 -3.179 1.00 94.94 213 GLY A CA 1
ATOM 1651 C C . GLY A 1 213 ? -0.283 -4.438 -3.802 1.00 94.94 213 GLY A C 1
ATOM 1652 O O . GLY A 1 213 ? 0.120 -5.358 -4.517 1.00 94.94 213 GLY A O 1
ATOM 1653 N N . LEU A 1 214 ? -1.562 -4.223 -3.513 1.00 95.88 214 LEU A N 1
ATOM 1654 C CA . LEU A 1 214 ? -2.717 -4.903 -4.083 1.00 95.88 214 LEU A CA 1
ATOM 1655 C C . LEU A 1 214 ? -3.693 -3.817 -4.534 1.00 95.88 214 LEU A C 1
ATOM 1657 O O . LEU A 1 214 ? -4.059 -2.954 -3.733 1.00 95.88 214 LEU A O 1
ATOM 1661 N N . ASP A 1 215 ? -4.099 -3.843 -5.800 1.00 95.31 215 ASP A N 1
ATOM 1662 C CA . ASP A 1 215 ? -5.064 -2.889 -6.348 1.00 95.31 215 ASP A CA 1
ATOM 1663 C C . ASP A 1 215 ? -6.071 -3.604 -7.245 1.00 95.31 215 ASP A C 1
ATOM 1665 O O . ASP A 1 215 ? -5.720 -4.542 -7.961 1.00 95.31 215 ASP A O 1
ATOM 1669 N N . PHE A 1 216 ? -7.319 -3.144 -7.207 1.00 92.69 216 PHE A N 1
ATOM 1670 C CA . PHE A 1 216 ? -8.367 -3.608 -8.107 1.00 92.69 216 PHE A CA 1
ATOM 1671 C C . PHE A 1 216 ? -8.452 -2.721 -9.348 1.00 92.69 216 PHE A C 1
ATOM 1673 O O . PHE A 1 216 ? -8.405 -1.495 -9.235 1.00 92.69 216 PHE A O 1
ATOM 1680 N N . ASP A 1 217 ? -8.623 -3.336 -10.517 1.00 90.62 217 ASP A N 1
ATOM 1681 C CA . ASP A 1 217 ? -9.066 -2.626 -11.716 1.00 90.62 217 ASP A CA 1
ATOM 1682 C C . ASP A 1 217 ? -10.595 -2.400 -11.698 1.00 90.62 217 ASP A C 1
ATOM 1684 O O . ASP A 1 217 ? -11.319 -2.883 -10.820 1.00 90.62 217 ASP A O 1
ATOM 1688 N N . LEU A 1 218 ? -11.116 -1.675 -12.695 1.00 86.00 218 LEU A N 1
ATOM 1689 C CA . LEU A 1 218 ? -12.560 -1.422 -12.833 1.00 86.00 218 LEU A CA 1
ATOM 1690 C C . LEU A 1 218 ? -13.391 -2.692 -13.104 1.00 86.00 218 LEU A C 1
ATOM 1692 O O . LEU A 1 218 ? -14.613 -2.667 -12.961 1.00 86.00 218 LEU A O 1
ATOM 1696 N N . SER A 1 219 ? -12.743 -3.796 -13.482 1.00 85.75 219 SER A N 1
ATOM 1697 C CA . SER A 1 219 ? -13.358 -5.113 -13.693 1.00 85.75 219 SER A CA 1
ATOM 1698 C C . SER A 1 219 ? -13.266 -6.016 -12.455 1.00 85.75 219 SER A C 1
ATOM 1700 O O . SER A 1 219 ? -13.622 -7.192 -12.537 1.00 85.75 219 SER A O 1
ATOM 1702 N N . ARG A 1 220 ? -12.804 -5.482 -11.311 1.00 89.00 220 ARG A N 1
ATOM 1703 C CA . ARG A 1 220 ? -12.544 -6.211 -10.054 1.00 89.00 220 ARG A CA 1
ATOM 1704 C C . ARG A 1 220 ? -11.441 -7.267 -10.162 1.00 89.00 220 ARG A C 1
ATOM 1706 O O . ARG A 1 220 ? -11.353 -8.146 -9.306 1.00 89.00 220 ARG A O 1
ATOM 1713 N N . THR A 1 221 ? -10.563 -7.159 -11.152 1.00 91.75 221 THR A N 1
ATOM 1714 C CA . THR A 1 221 ? -9.325 -7.937 -11.191 1.00 91.75 221 THR A CA 1
ATOM 1715 C C . THR A 1 221 ? -8.369 -7.380 -10.148 1.00 91.75 221 THR A C 1
ATOM 1717 O O . THR A 1 221 ? -8.056 -6.192 -10.149 1.00 91.75 221 THR A O 1
ATOM 1720 N N . LEU A 1 222 ? -7.899 -8.237 -9.251 1.00 95.69 222 LEU A N 1
ATOM 1721 C CA . LEU A 1 222 ? -6.859 -7.935 -8.281 1.00 95.69 222 LEU A CA 1
ATOM 1722 C C . LEU A 1 222 ? -5.492 -8.019 -8.961 1.00 95.69 222 LEU A C 1
ATOM 1724 O O . LEU A 1 222 ? -5.179 -9.024 -9.593 1.00 95.69 222 LEU A O 1
ATOM 1728 N N . HIS A 1 223 ? -4.656 -6.999 -8.810 1.00 97.56 223 HIS A N 1
ATOM 1729 C CA . HIS A 1 223 ? -3.294 -6.982 -9.334 1.00 97.56 223 HIS A CA 1
ATOM 1730 C C . HIS A 1 223 ? -2.275 -6.777 -8.224 1.00 97.56 223 HIS A C 1
ATOM 1732 O O . HIS A 1 223 ? -2.464 -5.955 -7.324 1.00 97.56 223 HIS A O 1
ATOM 1738 N N . THR A 1 224 ? -1.146 -7.466 -8.346 1.00 98.31 224 THR A N 1
ATOM 1739 C CA . THR A 1 224 ? -0.012 -7.299 -7.444 1.00 98.31 224 THR A CA 1
ATOM 1740 C C . THR A 1 224 ? 1.307 -7.338 -8.198 1.00 98.31 224 THR A C 1
ATOM 1742 O O . THR A 1 224 ? 1.466 -8.046 -9.195 1.00 98.31 224 THR A O 1
ATOM 1745 N N . SER A 1 225 ? 2.256 -6.549 -7.711 1.00 98.56 225 SER A N 1
ATOM 1746 C CA . SER A 1 225 ? 3.660 -6.594 -8.090 1.00 98.56 225 SER A CA 1
ATOM 1747 C C . SER A 1 225 ? 4.523 -6.651 -6.845 1.00 98.56 225 SER A C 1
ATOM 1749 O O . SER A 1 225 ? 4.141 -6.145 -5.788 1.00 98.56 225 SER A O 1
ATOM 1751 N N . TRP A 1 226 ? 5.695 -7.253 -6.975 1.00 98.25 226 TRP A N 1
ATOM 1752 C CA . TRP A 1 226 ? 6.629 -7.402 -5.871 1.00 98.25 226 TRP A CA 1
ATOM 1753 C C . TRP A 1 226 ? 8.055 -7.537 -6.372 1.00 98.25 226 TRP A C 1
ATOM 1755 O O . TRP A 1 226 ? 8.317 -7.716 -7.563 1.00 98.25 226 TRP A O 1
ATOM 1765 N N . THR A 1 227 ? 8.967 -7.474 -5.417 1.00 97.00 227 THR A N 1
ATOM 1766 C CA . THR A 1 227 ? 10.381 -7.786 -5.597 1.00 97.00 227 THR A CA 1
ATOM 1767 C C . THR A 1 227 ? 10.737 -8.898 -4.629 1.00 97.00 227 THR A C 1
ATOM 1769 O O . THR A 1 227 ? 10.181 -8.945 -3.526 1.00 97.00 227 THR A O 1
ATOM 1772 N N . TYR A 1 228 ? 11.672 -9.761 -4.996 1.00 95.75 228 TYR A N 1
ATOM 1773 C CA . TYR A 1 228 ? 12.194 -10.754 -4.068 1.00 95.75 228 TYR A CA 1
ATOM 1774 C C . TYR A 1 228 ? 13.345 -10.172 -3.265 1.00 95.75 228 TYR A C 1
ATOM 1776 O O . TYR A 1 228 ? 14.100 -9.348 -3.773 1.00 95.75 228 TYR A O 1
ATOM 1784 N N . ARG A 1 229 ? 13.503 -10.621 -2.023 1.00 93.50 229 ARG A N 1
ATOM 1785 C CA . ARG A 1 229 ? 14.743 -10.464 -1.266 1.00 93.50 229 ARG A CA 1
ATOM 1786 C C . ARG A 1 229 ? 15.211 -11.831 -0.817 1.00 93.50 229 ARG A C 1
ATOM 1788 O O . ARG A 1 229 ? 14.524 -12.490 -0.036 1.00 93.50 229 ARG A O 1
ATOM 1795 N N . ASP A 1 230 ? 16.386 -12.225 -1.280 1.00 89.69 230 ASP A N 1
ATOM 1796 C CA . ASP A 1 230 ? 17.024 -13.440 -0.791 1.00 89.69 230 ASP A CA 1
ATOM 1797 C C . ASP A 1 230 ? 17.397 -13.292 0.679 1.00 89.69 230 ASP A C 1
ATOM 1799 O O . ASP A 1 230 ? 17.880 -12.243 1.114 1.00 89.69 230 ASP A O 1
ATOM 1803 N N . TYR A 1 231 ? 17.216 -14.379 1.421 1.00 82.62 231 TYR A N 1
ATOM 1804 C CA . TYR A 1 231 ? 17.633 -14.443 2.807 1.00 82.62 231 TYR A CA 1
ATOM 1805 C C . TYR A 1 231 ? 19.004 -15.097 2.931 1.00 82.62 231 TYR A C 1
ATOM 1807 O O . TYR A 1 231 ? 19.292 -16.161 2.379 1.00 82.62 231 TYR A O 1
ATOM 1815 N N . ILE A 1 232 ? 19.861 -14.449 3.699 1.00 77.12 232 ILE A N 1
ATOM 1816 C CA . ILE A 1 232 ? 21.145 -14.949 4.139 1.00 77.12 232 ILE A CA 1
ATOM 1817 C C . ILE A 1 232 ? 20.993 -15.337 5.607 1.00 77.12 232 ILE A C 1
ATOM 1819 O O . ILE A 1 232 ? 20.699 -14.499 6.457 1.00 77.12 232 ILE A O 1
ATOM 1823 N N . ASN A 1 233 ? 21.206 -16.624 5.889 1.00 70.50 233 ASN A N 1
ATOM 1824 C CA . ASN A 1 233 ? 21.036 -17.191 7.223 1.00 70.50 233 ASN A CA 1
ATOM 1825 C C . ASN A 1 233 ? 21.850 -16.429 8.275 1.00 70.50 233 ASN A C 1
ATOM 1827 O O . ASN A 1 233 ? 23.075 -16.328 8.176 1.00 70.50 233 ASN A O 1
ATOM 1831 N N . ASP A 1 234 ? 21.152 -15.961 9.302 1.00 64.88 234 ASP A N 1
ATOM 1832 C CA . ASP A 1 234 ? 21.700 -15.188 10.406 1.00 64.88 234 ASP A CA 1
ATOM 1833 C C . ASP A 1 234 ? 21.647 -15.908 11.763 1.00 64.88 234 ASP A C 1
ATOM 1835 O O . ASP A 1 234 ? 21.892 -15.298 12.802 1.00 64.88 234 ASP A O 1
ATOM 1839 N N . THR A 1 235 ? 21.396 -17.223 11.770 1.00 60.06 235 THR A N 1
ATOM 1840 C CA . THR A 1 235 ? 21.313 -18.033 12.998 1.00 60.06 235 THR A CA 1
ATOM 1841 C C . THR A 1 235 ? 22.487 -17.750 13.951 1.00 60.06 235 THR A C 1
ATOM 1843 O O . THR A 1 235 ? 23.646 -18.040 13.645 1.00 60.06 235 THR A O 1
ATOM 1846 N N . GLY A 1 236 ? 22.180 -17.229 15.145 1.00 53.22 236 GLY A N 1
ATOM 1847 C CA . GLY A 1 236 ? 23.164 -16.908 16.187 1.00 53.22 236 GLY A CA 1
ATOM 1848 C C . GLY A 1 236 ? 23.807 -15.520 16.074 1.00 53.22 236 GLY A C 1
ATOM 1849 O O . GLY A 1 236 ? 24.751 -15.238 16.814 1.00 53.22 236 GLY A O 1
ATOM 1850 N N . GLN A 1 237 ? 23.321 -14.668 15.173 1.00 51.38 237 GLN A N 1
ATOM 1851 C CA . GLN A 1 237 ? 23.677 -13.256 15.062 1.00 51.38 237 GLN A CA 1
ATOM 1852 C C . GLN A 1 237 ? 22.463 -12.397 15.434 1.00 51.38 237 GLN A C 1
ATOM 1854 O O . GLN A 1 237 ? 21.343 -12.674 15.019 1.00 51.38 237 GLN A O 1
ATOM 1859 N N . ASP A 1 238 ? 22.688 -11.347 16.219 1.00 46.72 238 ASP A N 1
ATOM 1860 C CA . ASP A 1 238 ? 21.655 -10.375 16.586 1.00 46.72 238 ASP A CA 1
ATOM 1861 C C . ASP A 1 238 ? 21.529 -9.345 15.448 1.00 46.72 238 ASP A C 1
ATOM 1863 O O . ASP A 1 238 ? 22.120 -8.266 15.493 1.00 46.72 238 ASP A O 1
ATOM 1867 N N . VAL A 1 239 ? 20.880 -9.733 14.344 1.00 48.91 239 VAL A N 1
ATOM 1868 C CA . VAL A 1 239 ? 20.750 -8.901 13.131 1.00 48.91 239 VAL A CA 1
ATOM 1869 C C . VAL A 1 239 ? 19.295 -8.575 12.811 1.00 48.91 239 VAL A C 1
ATOM 1871 O O . VAL A 1 239 ? 18.839 -8.696 11.679 1.00 48.91 239 VAL A O 1
ATOM 1874 N N . ALA A 1 240 ? 18.572 -8.054 13.798 1.00 42.22 240 ALA A N 1
ATOM 1875 C CA . ALA A 1 240 ? 17.325 -7.323 13.565 1.00 42.22 240 ALA A CA 1
ATOM 1876 C C . ALA A 1 240 ? 17.603 -5.920 12.978 1.00 42.22 240 ALA A C 1
ATOM 1878 O O . ALA A 1 240 ? 17.136 -4.904 13.486 1.00 42.22 240 ALA A O 1
ATOM 1879 N N . VAL A 1 241 ? 18.444 -5.833 11.944 1.00 43.72 241 VAL A N 1
ATOM 1880 C CA . VAL A 1 241 ? 18.846 -4.558 11.346 1.00 43.72 241 VAL A CA 1
ATOM 1881 C C . VAL A 1 241 ? 18.838 -4.669 9.834 1.00 43.72 241 VAL A C 1
ATOM 1883 O O . VAL A 1 241 ? 19.479 -5.528 9.238 1.00 43.72 241 VAL A O 1
ATOM 1886 N N . GLU A 1 242 ? 18.160 -3.720 9.196 1.00 49.47 242 GLU A N 1
ATOM 1887 C CA . GLU A 1 242 ? 18.032 -3.593 7.737 1.00 49.47 242 GLU A CA 1
ATOM 1888 C C . GLU A 1 242 ? 19.346 -3.169 7.048 1.00 49.47 242 GLU A C 1
ATOM 1890 O O . GLU A 1 242 ? 19.353 -2.742 5.893 1.00 49.47 242 GLU A O 1
ATOM 1895 N N . ALA A 1 243 ? 20.452 -3.250 7.784 1.00 50.16 243 ALA A N 1
ATOM 1896 C CA . ALA A 1 243 ? 21.819 -3.195 7.319 1.00 50.16 243 ALA A CA 1
ATOM 1897 C C . ALA A 1 243 ? 22.516 -4.443 7.870 1.00 50.16 243 ALA A C 1
ATOM 1899 O O . ALA A 1 243 ? 22.679 -4.612 9.077 1.00 50.16 243 ALA A O 1
ATOM 1900 N N . GLY A 1 244 ? 22.890 -5.338 6.971 1.00 55.19 244 GLY A N 1
ATOM 1901 C CA . GLY A 1 244 ? 23.350 -6.678 7.296 1.00 55.19 244 GLY A CA 1
ATOM 1902 C C . GLY A 1 244 ? 23.227 -7.546 6.052 1.00 55.19 244 GLY A C 1
ATOM 1903 O O . GLY A 1 244 ? 22.803 -7.055 5.011 1.00 55.19 244 GLY A O 1
ATOM 1904 N N . PRO A 1 245 ? 23.546 -8.839 6.123 1.00 60.62 245 PRO A N 1
ATOM 1905 C CA . PRO A 1 245 ? 23.484 -9.702 4.951 1.00 60.62 245 PRO A CA 1
ATOM 1906 C C . PRO A 1 245 ? 22.054 -9.865 4.387 1.00 60.62 245 PRO A C 1
ATOM 1908 O O . PRO A 1 245 ? 21.916 -10.398 3.299 1.00 60.62 245 PRO A O 1
ATOM 1911 N N . ASN A 1 246 ? 21.014 -9.371 5.075 1.00 75.38 246 ASN A N 1
ATOM 1912 C CA . ASN A 1 246 ? 19.604 -9.340 4.652 1.00 75.38 246 ASN A CA 1
ATOM 1913 C C . ASN A 1 246 ? 19.108 -7.932 4.246 1.00 75.38 246 ASN A C 1
ATOM 1915 O O . ASN A 1 246 ? 17.906 -7.647 4.291 1.00 75.38 246 ASN A O 1
ATOM 1919 N N . GLY A 1 247 ? 20.025 -7.027 3.889 1.00 80.44 247 GLY A N 1
ATOM 1920 C CA . GLY A 1 247 ? 19.705 -5.664 3.475 1.00 80.44 247 GLY A CA 1
ATOM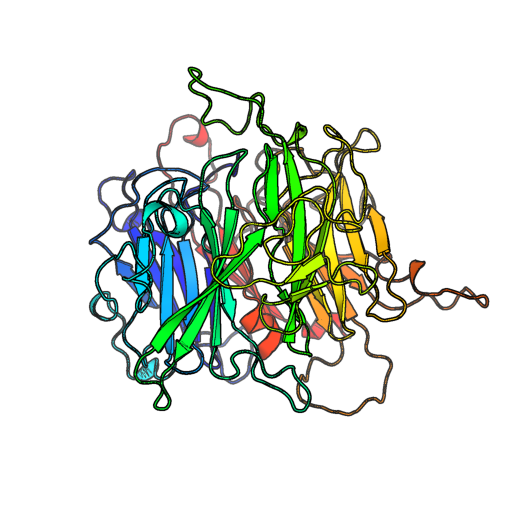 1921 C C . GLY A 1 247 ? 19.058 -5.561 2.081 1.00 80.44 247 GLY A C 1
ATOM 1922 O O . GLY A 1 247 ? 18.971 -6.553 1.346 1.00 80.44 247 GLY A O 1
ATOM 1923 N N . PRO A 1 248 ? 18.592 -4.354 1.700 1.00 87.62 248 PRO A N 1
ATOM 1924 C CA . PRO A 1 248 ? 17.930 -4.089 0.417 1.00 87.62 248 PRO A CA 1
ATOM 1925 C C . PRO A 1 248 ? 18.810 -4.375 -0.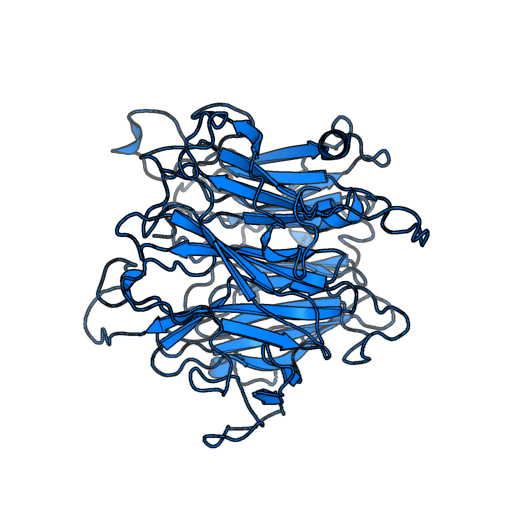807 1.00 87.62 248 PRO A C 1
ATOM 1927 O O . PRO A 1 248 ? 18.293 -4.556 -1.902 1.00 87.62 248 PRO A O 1
ATOM 1930 N N . GLU A 1 249 ? 20.129 -4.470 -0.656 1.00 88.12 249 GLU A N 1
ATOM 1931 C CA . GLU A 1 249 ? 21.036 -4.894 -1.722 1.00 88.12 249 GLU A CA 1
ATOM 1932 C C . GLU A 1 249 ? 20.770 -6.323 -2.218 1.00 88.12 249 GLU A C 1
ATOM 1934 O O . GLU A 1 249 ? 21.141 -6.656 -3.344 1.00 88.12 249 GLU A O 1
ATOM 1939 N N . ASN A 1 250 ? 20.107 -7.156 -1.412 1.00 90.50 250 ASN A N 1
ATOM 1940 C CA . ASN A 1 250 ? 19.671 -8.493 -1.811 1.00 90.50 250 ASN A CA 1
ATOM 1941 C C . ASN A 1 250 ? 18.309 -8.505 -2.490 1.00 90.50 250 ASN A C 1
ATOM 1943 O O . ASN A 1 250 ? 17.849 -9.585 -2.856 1.00 90.50 250 ASN A O 1
ATOM 1947 N N . ASN A 1 251 ? 17.666 -7.349 -2.653 1.00 94.06 251 ASN A N 1
ATOM 1948 C CA . ASN A 1 251 ? 16.471 -7.271 -3.466 1.00 94.06 251 ASN A CA 1
ATOM 1949 C C . ASN A 1 251 ? 16.824 -7.543 -4.932 1.00 94.06 251 ASN A C 1
ATOM 1951 O O . ASN A 1 251 ? 17.854 -7.085 -5.439 1.00 94.06 251 ASN A O 1
ATOM 1955 N N . HIS A 1 252 ? 15.954 -8.265 -5.619 1.00 95.25 252 HIS A N 1
ATOM 1956 C CA . HIS A 1 252 ? 16.078 -8.557 -7.035 1.00 95.25 252 HIS A CA 1
ATOM 1957 C C . HIS A 1 252 ? 14.704 -8.754 -7.667 1.00 95.25 252 HIS A C 1
ATOM 1959 O O . HIS A 1 252 ? 13.721 -9.062 -6.992 1.00 95.25 252 HIS A O 1
ATOM 1965 N N . ASP A 1 253 ? 14.701 -8.608 -8.989 1.00 97.25 253 ASP A N 1
ATOM 1966 C CA . ASP A 1 253 ? 13.572 -8.800 -9.890 1.00 97.25 253 ASP A CA 1
ATOM 1967 C C . ASP A 1 253 ? 12.362 -7.887 -9.633 1.00 97.25 253 ASP A C 1
ATOM 1969 O O . ASP A 1 253 ? 12.086 -7.442 -8.523 1.00 97.25 253 ASP A O 1
ATOM 1973 N N . LEU A 1 254 ? 11.607 -7.613 -10.697 1.00 98.06 254 LEU A N 1
ATOM 1974 C CA . LEU A 1 254 ? 10.230 -7.138 -10.595 1.00 98.06 254 LEU A CA 1
ATOM 1975 C C . LEU A 1 254 ? 9.315 -8.248 -11.102 1.00 98.06 254 LEU A C 1
ATOM 1977 O O . LEU A 1 254 ? 9.458 -8.685 -12.247 1.00 98.06 254 LEU A O 1
ATOM 1981 N N . ALA A 1 255 ? 8.376 -8.680 -10.270 1.00 98.25 255 ALA A N 1
ATOM 1982 C CA . ALA A 1 255 ? 7.405 -9.722 -10.571 1.00 98.25 255 ALA A CA 1
ATOM 1983 C C . ALA A 1 255 ? 5.968 -9.178 -10.555 1.00 98.25 255 ALA A C 1
ATOM 1985 O O . ALA A 1 255 ? 5.706 -8.096 -10.022 1.00 98.25 255 ALA A O 1
ATOM 1986 N N . TYR A 1 256 ? 5.049 -9.905 -11.194 1.00 98.12 256 TYR A N 1
ATOM 1987 C CA . TYR A 1 256 ? 3.650 -9.498 -11.332 1.00 98.12 256 TYR A CA 1
ATOM 1988 C C . TYR A 1 256 ? 2.706 -10.683 -11.506 1.00 98.12 256 TYR A C 1
ATOM 1990 O O . TYR A 1 256 ? 2.981 -11.600 -12.285 1.00 98.12 256 TYR A O 1
ATOM 1998 N N . ALA A 1 257 ? 1.531 -10.578 -10.891 1.00 97.69 257 ALA A N 1
ATOM 1999 C CA . ALA A 1 257 ? 0.403 -11.457 -11.145 1.00 97.69 257 ALA A CA 1
ATOM 2000 C C . ALA A 1 257 ? -0.929 -10.706 -11.011 1.00 97.69 257 ALA A C 1
ATOM 2002 O O . ALA A 1 257 ? -1.020 -9.623 -10.427 1.00 97.69 257 ALA A O 1
ATOM 2003 N N . SER A 1 258 ? -1.978 -11.301 -11.569 1.00 96.69 258 SER A N 1
ATOM 2004 C CA . SER A 1 258 ? -3.346 -10.797 -11.478 1.00 96.69 258 SER A CA 1
ATOM 2005 C C . SER A 1 258 ? -4.335 -11.923 -11.214 1.00 96.69 258 SER A C 1
ATOM 2007 O O . SER A 1 258 ? -4.096 -13.053 -11.634 1.00 96.69 258 SER A O 1
ATOM 2009 N N . SER A 1 259 ? -5.439 -11.621 -10.542 1.00 94.62 259 SER A N 1
ATOM 2010 C CA . SER A 1 259 ? -6.488 -12.573 -10.205 1.00 94.62 259 SER A CA 1
ATOM 2011 C C . SER A 1 259 ? -7.863 -11.952 -10.413 1.00 94.62 259 SER A C 1
ATOM 2013 O O . SER A 1 259 ? -8.198 -10.927 -9.826 1.00 94.62 259 SER A O 1
ATOM 2015 N N . ALA A 1 260 ? -8.672 -12.578 -11.262 1.00 91.50 260 ALA A N 1
ATOM 2016 C CA . ALA A 1 260 ? -10.025 -12.119 -11.561 1.00 91.50 260 ALA A CA 1
ATOM 2017 C C . ALA A 1 260 ? -11.050 -12.596 -10.512 1.00 91.50 260 ALA A C 1
ATOM 2019 O O . ALA A 1 260 ? -12.168 -12.107 -10.469 1.00 91.50 260 ALA A O 1
ATOM 2020 N N . ASP A 1 261 ? -10.689 -13.551 -9.658 1.00 90.25 261 ASP A N 1
ATOM 2021 C CA . ASP A 1 261 ? -11.576 -14.270 -8.743 1.00 90.25 261 ASP A CA 1
ATOM 2022 C C . ASP A 1 261 ? -11.153 -14.092 -7.273 1.00 90.25 261 ASP A C 1
ATOM 2024 O O . ASP A 1 261 ? -11.196 -15.034 -6.483 1.00 90.25 261 ASP A O 1
ATOM 2028 N N . LEU A 1 262 ? -10.764 -12.863 -6.907 1.00 89.69 262 LEU A N 1
ATOM 2029 C CA . LEU A 1 262 ? -10.370 -12.446 -5.548 1.00 89.69 262 LEU A CA 1
ATOM 2030 C C . LEU A 1 262 ? -9.178 -13.208 -4.947 1.00 89.69 262 LEU A C 1
ATOM 2032 O O . LEU A 1 262 ? -9.044 -13.283 -3.732 1.00 89.69 262 LEU A O 1
ATOM 2036 N N . GLY A 1 263 ? -8.290 -13.738 -5.781 1.00 92.00 263 GLY A N 1
ATOM 2037 C CA . GLY A 1 263 ? -7.066 -14.414 -5.355 1.00 92.00 263 GLY A CA 1
ATOM 2038 C C . GLY A 1 263 ? -7.125 -15.937 -5.431 1.00 92.00 263 GLY A C 1
ATOM 2039 O O . GLY A 1 263 ? -6.133 -16.567 -5.080 1.00 92.00 263 GLY A O 1
ATOM 2040 N N . ASN A 1 264 ? -8.225 -16.540 -5.900 1.00 90.50 264 ASN A N 1
ATOM 2041 C CA . ASN A 1 264 ? -8.312 -17.998 -6.048 1.00 90.50 264 ASN A CA 1
ATOM 2042 C C . ASN A 1 264 ? -7.461 -18.509 -7.221 1.00 90.50 264 ASN A C 1
ATOM 2044 O O . ASN A 1 264 ? -6.813 -19.540 -7.109 1.00 90.50 264 ASN A O 1
ATOM 2048 N N . THR A 1 265 ? -7.414 -17.784 -8.335 1.00 92.56 265 THR A N 1
ATOM 2049 C CA . THR A 1 265 ? -6.608 -18.116 -9.512 1.00 92.56 265 THR A CA 1
ATOM 2050 C C . THR A 1 265 ? -5.717 -16.940 -9.871 1.00 92.56 265 THR A C 1
ATOM 2052 O O . THR A 1 265 ? -6.196 -15.820 -10.052 1.00 92.56 265 THR A O 1
ATOM 2055 N N . TRP A 1 266 ? -4.425 -17.201 -10.050 1.00 95.25 266 TRP A N 1
ATOM 2056 C CA . TRP A 1 266 ? -3.438 -16.199 -10.432 1.00 95.25 266 TRP A CA 1
ATOM 2057 C C . TRP A 1 266 ? -2.900 -16.436 -11.832 1.00 95.25 266 TRP A C 1
ATOM 2059 O O . TRP A 1 266 ? -2.546 -17.550 -12.226 1.00 95.25 266 TRP A O 1
ATOM 2069 N N . ILE A 1 267 ? -2.812 -15.341 -12.575 1.00 94.88 267 ILE A N 1
ATOM 2070 C CA . ILE A 1 267 ? -2.421 -15.287 -13.972 1.00 94.88 267 ILE A CA 1
ATOM 2071 C C . ILE A 1 267 ? -1.233 -14.338 -14.122 1.00 94.88 267 ILE A C 1
ATOM 2073 O O . ILE A 1 267 ? -1.236 -13.224 -13.591 1.00 94.88 267 ILE A O 1
ATOM 2077 N N . ASN A 1 268 ? -0.222 -14.774 -14.871 1.00 94.75 268 ASN A N 1
ATOM 2078 C CA . ASN A 1 268 ? 0.975 -13.987 -15.144 1.00 94.75 268 ASN A CA 1
ATOM 2079 C C . ASN A 1 268 ? 0.768 -12.937 -16.252 1.00 94.75 268 ASN A C 1
ATOM 2081 O O . ASN A 1 268 ? -0.300 -12.801 -16.855 1.00 94.75 268 ASN A O 1
ATOM 2085 N N . SER A 1 269 ? 1.839 -12.213 -16.585 1.00 91.81 269 SER A N 1
ATOM 2086 C CA . SER A 1 269 ? 1.820 -11.164 -17.615 1.00 91.81 269 SER A CA 1
ATOM 2087 C C . SER A 1 269 ? 1.315 -11.624 -18.988 1.00 91.81 269 SER A C 1
ATOM 2089 O O . SER A 1 269 ? 0.745 -10.807 -19.714 1.00 91.81 269 SER A O 1
ATOM 2091 N N . TRP A 1 270 ? 1.492 -12.903 -19.327 1.00 89.50 270 TRP A N 1
ATOM 2092 C CA . TRP A 1 270 ? 1.146 -13.503 -20.617 1.00 89.50 270 TRP A CA 1
ATOM 2093 C C . TRP A 1 270 ? -0.252 -14.129 -20.659 1.00 89.50 270 TRP A C 1
ATOM 2095 O O . TRP A 1 270 ? -0.604 -14.763 -21.653 1.00 89.50 270 TRP A O 1
ATOM 2105 N N . GLY A 1 271 ? -1.057 -13.970 -19.605 1.00 90.62 271 GLY A N 1
ATOM 2106 C CA . GLY A 1 271 ? -2.387 -14.574 -19.548 1.00 90.62 271 GLY A CA 1
ATOM 2107 C C . GLY A 1 271 ? -2.368 -16.068 -19.205 1.00 90.62 271 GLY A C 1
ATOM 2108 O O . GLY A 1 271 ? -3.370 -16.749 -19.410 1.00 90.62 271 GLY A O 1
ATOM 2109 N N . GLN A 1 272 ? -1.245 -16.595 -18.708 1.00 92.06 272 GLN A N 1
ATOM 2110 C CA . GLN A 1 272 ? -1.124 -17.994 -18.298 1.00 92.06 272 GLN A CA 1
ATOM 2111 C C . GLN A 1 272 ? -1.430 -18.133 -16.809 1.00 92.06 272 GLN A C 1
ATOM 2113 O O . GLN A 1 272 ? -0.920 -17.356 -16.003 1.00 92.06 272 GLN A O 1
ATOM 2118 N N . ILE A 1 273 ? -2.218 -19.144 -16.446 1.00 93.25 273 ILE A N 1
ATOM 2119 C CA . ILE A 1 273 ? -2.439 -19.515 -15.045 1.00 93.25 273 ILE A CA 1
ATOM 2120 C C . ILE A 1 273 ? -1.111 -20.010 -14.464 1.00 93.25 273 ILE A C 1
ATOM 2122 O O . ILE A 1 273 ? -0.470 -20.881 -15.053 1.00 93.25 273 ILE A O 1
ATOM 2126 N N . VAL A 1 274 ? -0.713 -19.451 -13.323 1.00 93.31 274 VAL A N 1
ATOM 2127 C CA . VAL A 1 274 ? 0.512 -19.810 -12.585 1.00 93.31 274 VAL A CA 1
ATOM 2128 C C . VAL A 1 274 ? 0.227 -20.375 -11.198 1.00 93.31 274 VAL A C 1
ATOM 2130 O O . VAL A 1 274 ? 1.090 -21.034 -10.626 1.00 93.31 274 VAL A O 1
ATOM 2133 N N . SER A 1 275 ? -0.974 -20.138 -10.673 1.00 92.62 275 SER A N 1
ATOM 2134 C CA . SER A 1 275 ? -1.417 -20.659 -9.385 1.00 92.62 275 SER A CA 1
ATOM 2135 C C . SER A 1 275 ? -2.947 -20.754 -9.351 1.00 92.62 275 SER A C 1
ATOM 2137 O O . SER A 1 275 ? -3.647 -19.909 -9.912 1.00 92.62 275 SER A O 1
ATOM 2139 N N . VAL A 1 276 ? -3.445 -21.810 -8.719 1.00 91.19 276 VAL A N 1
ATOM 2140 C CA . VAL A 1 276 ? -4.836 -22.060 -8.350 1.00 91.19 276 VAL A CA 1
ATOM 2141 C C . VAL A 1 276 ? -4.811 -22.447 -6.877 1.00 91.19 276 VAL A C 1
ATOM 2143 O O . VAL A 1 276 ? -4.280 -23.497 -6.505 1.00 91.19 276 VAL A O 1
ATOM 2146 N N . LEU A 1 277 ? -5.349 -21.584 -6.027 1.00 85.50 277 LEU A N 1
ATOM 2147 C CA . LEU A 1 277 ? -5.463 -21.827 -4.603 1.00 85.50 277 LEU A CA 1
ATOM 2148 C C . LEU A 1 277 ? -6.616 -22.802 -4.375 1.00 85.50 277 LEU A C 1
ATOM 2150 O O . LEU A 1 277 ? -7.766 -22.539 -4.720 1.00 85.50 277 LEU A O 1
ATOM 2154 N N . ALA A 1 278 ? -6.283 -23.953 -3.808 1.00 65.19 278 ALA A N 1
ATOM 2155 C CA . ALA A 1 278 ? -7.240 -24.911 -3.289 1.00 65.19 278 ALA A CA 1
ATOM 2156 C C . ALA A 1 278 ? -6.900 -25.156 -1.818 1.00 65.19 278 ALA A C 1
ATOM 2158 O O . ALA A 1 278 ? -5.726 -25.249 -1.448 1.00 65.19 278 ALA A O 1
ATOM 2159 N N . GLU A 1 279 ? -7.926 -25.240 -0.976 1.00 53.59 279 GLU A N 1
ATOM 2160 C CA . GLU A 1 279 ? -7.765 -25.478 0.456 1.00 53.59 279 GLU A CA 1
ATOM 2161 C C . GLU A 1 279 ? -6.953 -26.767 0.699 1.00 53.59 279 GLU A C 1
ATOM 2163 O O . GLU A 1 279 ? -7.302 -27.842 0.209 1.00 53.59 279 GLU A O 1
ATOM 2168 N N . GLY A 1 280 ? -5.835 -26.654 1.427 1.00 50.28 280 GLY A N 1
ATOM 2169 C CA . GLY A 1 280 ? -4.968 -27.788 1.773 1.00 50.28 280 GLY A CA 1
ATOM 2170 C C . GLY A 1 280 ? -4.029 -28.296 0.666 1.00 50.28 280 GLY A C 1
ATOM 2171 O O . GLY A 1 280 ? -3.422 -29.355 0.840 1.00 50.28 280 GLY A O 1
ATOM 2172 N N . ALA A 1 281 ? -3.881 -27.584 -0.458 1.00 47.91 281 ALA A N 1
ATOM 2173 C CA . ALA A 1 281 ? -2.962 -27.983 -1.524 1.00 47.91 281 ALA A CA 1
ATOM 2174 C C . ALA A 1 281 ? -1.496 -27.648 -1.183 1.00 47.91 281 ALA A C 1
ATOM 2176 O O . ALA A 1 281 ? -1.083 -26.491 -1.213 1.00 47.91 281 ALA A O 1
ATOM 2177 N N . ASN A 1 282 ? -0.685 -28.677 -0.915 1.00 48.72 282 ASN A N 1
ATOM 2178 C CA . ASN A 1 282 ? 0.775 -28.568 -0.950 1.00 48.72 282 ASN A CA 1
ATOM 2179 C C . ASN A 1 282 ? 1.241 -28.737 -2.399 1.00 48.72 282 ASN A C 1
ATOM 2181 O O . ASN A 1 282 ? 1.057 -29.806 -2.990 1.00 48.72 282 ASN A O 1
ATOM 2185 N N . LYS A 1 283 ? 1.852 -27.697 -2.969 1.00 52.78 283 LYS A N 1
ATOM 2186 C CA . LYS A 1 283 ? 2.308 -27.704 -4.359 1.00 52.78 283 LYS A CA 1
ATOM 2187 C C . LYS A 1 283 ? 3.460 -28.687 -4.547 1.00 52.78 283 LYS A C 1
ATOM 2189 O O . LYS A 1 283 ? 4.498 -28.611 -3.895 1.00 52.78 283 LYS A O 1
ATOM 2194 N N . SER A 1 284 ? 3.304 -29.621 -5.480 1.00 55.78 284 SER A N 1
ATOM 2195 C CA . SER A 1 284 ? 4.450 -30.315 -6.070 1.00 55.78 284 SER A CA 1
ATOM 2196 C C . SER A 1 284 ? 5.095 -29.416 -7.127 1.00 55.78 284 SER A C 1
ATOM 2198 O O . SER A 1 284 ? 4.374 -28.768 -7.882 1.00 55.78 284 SER A O 1
ATOM 2200 N N . MET A 1 285 ? 6.426 -29.410 -7.226 1.00 52.50 285 MET A N 1
ATOM 2201 C CA . MET A 1 285 ? 7.187 -28.614 -8.203 1.00 52.50 285 MET A CA 1
ATOM 2202 C C . MET A 1 285 ? 6.572 -28.685 -9.617 1.00 52.50 285 MET A C 1
ATOM 2204 O O . MET A 1 285 ? 6.470 -29.765 -10.202 1.00 52.50 285 MET A O 1
ATOM 2208 N N . GLY A 1 286 ? 6.152 -27.535 -10.155 1.00 54.47 286 GLY A N 1
ATOM 2209 C CA . GLY A 1 286 ? 5.513 -27.415 -11.473 1.00 54.47 286 GLY A CA 1
ATOM 2210 C C . GLY A 1 286 ? 3.995 -27.656 -11.528 1.00 54.47 286 GLY A C 1
ATOM 2211 O O . GLY A 1 286 ? 3.432 -27.614 -12.622 1.00 54.47 286 GLY A O 1
ATOM 2212 N N . ALA A 1 287 ? 3.318 -27.904 -10.401 1.00 63.22 287 ALA A N 1
ATOM 2213 C CA . ALA A 1 287 ? 1.855 -27.970 -10.348 1.00 63.22 287 ALA A CA 1
ATOM 2214 C C . ALA A 1 287 ? 1.228 -26.568 -10.330 1.00 63.22 287 ALA A C 1
ATOM 2216 O O . ALA A 1 287 ? 1.832 -25.621 -9.853 1.00 63.22 287 ALA A O 1
ATOM 2217 N N . LEU A 1 288 ? 0.008 -26.425 -10.849 1.00 73.19 288 LEU A N 1
ATOM 2218 C CA . LEU A 1 288 ? -0.741 -25.167 -10.737 1.00 73.19 288 LEU A CA 1
ATOM 2219 C C . LEU A 1 288 ? -1.443 -25.038 -9.381 1.00 73.19 288 LEU A C 1
ATOM 2221 O O . LEU A 1 288 ? -1.762 -23.931 -8.980 1.00 73.19 288 LEU A O 1
ATOM 2225 N N . GLU A 1 289 ? -1.687 -26.145 -8.680 1.00 80.94 289 GLU A N 1
ATOM 2226 C CA . GLU A 1 289 ? -2.322 -26.135 -7.361 1.00 80.94 289 GLU A CA 1
ATOM 2227 C C . GLU A 1 289 ? -1.328 -25.676 -6.287 1.00 80.94 289 GLU A C 1
ATOM 2229 O O . GLU A 1 289 ? -0.267 -26.283 -6.129 1.00 80.94 289 GLU A O 1
ATOM 2234 N N . GLY A 1 290 ? -1.684 -24.621 -5.551 1.00 84.88 290 GLY A N 1
ATOM 2235 C CA . GLY A 1 290 ? -0.866 -24.018 -4.495 1.00 84.88 290 GLY A CA 1
ATOM 2236 C C . GLY A 1 290 ? -0.359 -22.608 -4.835 1.00 84.88 290 GLY A C 1
ATOM 2237 O O . GLY A 1 290 ? -0.801 -22.024 -5.827 1.00 84.88 290 GLY A O 1
ATOM 2238 N N . PRO A 1 291 ? 0.528 -22.033 -4.005 1.00 91.88 291 PRO A N 1
ATOM 2239 C CA . PRO A 1 291 ? 0.954 -20.638 -4.111 1.00 91.88 291 PRO A CA 1
ATOM 2240 C C . PRO A 1 291 ? 1.806 -20.361 -5.355 1.00 91.88 291 PRO A C 1
ATOM 2242 O O . PRO A 1 291 ? 2.241 -21.262 -6.082 1.00 91.88 291 PRO A O 1
ATOM 2245 N N . ILE A 1 292 ? 2.053 -19.080 -5.610 1.00 93.38 292 ILE A N 1
ATOM 2246 C CA . ILE A 1 292 ? 3.056 -18.634 -6.570 1.00 93.38 292 ILE A CA 1
ATOM 2247 C C . ILE A 1 292 ? 4.440 -18.761 -5.918 1.00 93.38 292 ILE A C 1
ATOM 2249 O O . ILE A 1 292 ? 4.741 -18.092 -4.930 1.00 93.38 292 ILE A O 1
ATOM 2253 N N . ASP A 1 293 ? 5.294 -19.571 -6.536 1.00 89.44 293 ASP A N 1
ATOM 2254 C CA . ASP A 1 293 ? 6.709 -19.719 -6.184 1.00 89.44 293 ASP A CA 1
ATOM 2255 C C . ASP A 1 293 ? 7.599 -18.750 -6.977 1.00 89.44 293 ASP A C 1
ATOM 2257 O O . ASP A 1 293 ? 7.230 -18.378 -8.101 1.00 89.44 293 ASP A O 1
ATOM 2261 N N . PRO A 1 294 ? 8.811 -18.426 -6.483 1.00 88.44 294 PRO A N 1
ATOM 2262 C CA . PRO A 1 294 ? 9.801 -17.635 -7.219 1.00 88.44 294 PRO A CA 1
ATOM 2263 C C . PRO A 1 294 ? 10.185 -18.184 -8.599 1.00 88.44 294 PRO A C 1
ATOM 2265 O O . PRO A 1 294 ? 10.570 -17.416 -9.479 1.00 88.44 294 PRO A O 1
ATOM 2268 N N . ASP A 1 295 ? 10.079 -19.497 -8.811 1.00 88.38 295 ASP A N 1
ATOM 2269 C CA . ASP A 1 295 ? 10.373 -20.157 -10.086 1.00 88.38 295 ASP A CA 1
ATOM 2270 C C . ASP A 1 295 ? 9.129 -20.376 -10.968 1.00 88.38 295 ASP A C 1
ATOM 2272 O O . ASP A 1 295 ? 9.232 -20.969 -12.049 1.00 88.38 295 ASP A O 1
ATOM 2276 N N . SER A 1 296 ? 7.961 -19.861 -10.554 1.00 90.56 296 SER A N 1
ATOM 2277 C CA . SER A 1 296 ? 6.719 -19.969 -11.323 1.00 90.56 296 SER A CA 1
ATOM 2278 C C . SER A 1 296 ? 6.910 -19.395 -12.735 1.00 90.56 296 SER A C 1
ATOM 2280 O O . SER A 1 296 ? 7.341 -18.243 -12.885 1.00 90.56 296 SER A O 1
ATOM 2282 N N . PRO A 1 297 ? 6.583 -20.155 -13.800 1.00 89.88 297 PRO A N 1
ATOM 2283 C CA . PRO A 1 297 ? 6.846 -19.730 -15.165 1.00 89.88 297 PRO A CA 1
ATOM 2284 C C . PRO A 1 297 ? 6.223 -18.375 -15.492 1.00 89.88 297 PRO A C 1
ATOM 2286 O O . PRO A 1 297 ? 5.010 -18.172 -15.438 1.00 89.88 297 PRO A O 1
ATOM 2289 N N . GLY A 1 298 ? 7.085 -17.442 -15.877 1.00 91.62 298 GLY A N 1
ATOM 2290 C CA . GLY A 1 298 ? 6.663 -16.122 -16.299 1.00 91.62 298 GLY A CA 1
ATOM 2291 C C . GLY A 1 298 ? 6.197 -15.190 -15.173 1.00 91.62 298 GLY A C 1
ATOM 2292 O O . GLY A 1 298 ? 5.457 -14.241 -15.429 1.00 91.62 298 GLY A O 1
ATOM 2293 N N . ILE A 1 299 ? 6.613 -15.436 -13.933 1.00 95.00 299 ILE A N 1
ATOM 2294 C CA . ILE A 1 299 ? 6.292 -14.523 -12.837 1.00 95.00 299 ILE A CA 1
ATOM 2295 C C . ILE A 1 299 ? 7.176 -13.270 -12.833 1.00 95.00 299 ILE A C 1
ATOM 2297 O O . ILE A 1 299 ? 6.687 -12.157 -12.631 1.00 95.00 299 ILE A O 1
ATOM 2301 N N . THR A 1 300 ? 8.464 -13.435 -13.148 1.00 96.81 300 THR A N 1
ATOM 2302 C CA . THR A 1 300 ? 9.418 -12.333 -13.294 1.00 96.81 300 THR A CA 1
ATOM 2303 C C . THR A 1 300 ? 9.156 -11.565 -14.585 1.00 96.81 300 THR A C 1
ATOM 2305 O O . THR A 1 300 ? 9.254 -12.110 -15.686 1.00 96.81 300 THR A O 1
ATOM 2308 N N . VAL A 1 301 ? 8.860 -10.275 -14.444 1.00 96.56 301 VAL A N 1
ATOM 2309 C CA . VAL A 1 301 ? 8.651 -9.326 -15.544 1.00 96.56 301 VAL A CA 1
ATOM 2310 C C . VAL A 1 301 ? 9.983 -8.760 -16.020 1.00 96.56 301 VAL A C 1
ATOM 2312 O O . VAL A 1 301 ? 10.299 -8.809 -17.208 1.00 96.56 301 VAL A O 1
ATOM 2315 N N . PHE A 1 302 ? 10.770 -8.225 -15.088 1.00 96.94 302 PHE A N 1
ATOM 2316 C CA . PHE A 1 302 ? 12.099 -7.697 -15.362 1.00 96.94 302 PHE A CA 1
ATOM 2317 C C . PHE A 1 302 ? 13.102 -8.356 -14.435 1.00 96.94 302 PHE A C 1
ATOM 2319 O O . PHE A 1 302 ? 12.981 -8.254 -13.216 1.00 96.94 302 PHE A O 1
ATOM 2326 N N . SER A 1 303 ? 14.123 -8.976 -15.024 1.00 95.88 303 SER A N 1
ATOM 2327 C CA . SER A 1 303 ? 15.274 -9.439 -14.261 1.00 95.88 303 SER A CA 1
ATOM 2328 C C . SER A 1 303 ? 16.119 -8.244 -13.839 1.00 95.88 303 SER A C 1
ATOM 2330 O O . SER A 1 303 ? 16.705 -7.557 -14.684 1.00 95.88 303 SER A O 1
ATOM 2332 N N . ILE A 1 304 ? 16.161 -7.986 -12.537 1.00 96.19 304 ILE A N 1
ATOM 2333 C CA . ILE A 1 304 ? 16.958 -6.916 -11.932 1.00 96.19 304 ILE A CA 1
ATOM 2334 C C . ILE A 1 304 ? 17.859 -7.598 -10.912 1.00 96.19 304 ILE A C 1
ATOM 2336 O O . ILE A 1 304 ? 17.341 -8.180 -9.966 1.00 96.19 304 ILE A O 1
ATOM 2340 N N . PRO A 1 305 ? 19.186 -7.603 -11.103 1.00 94.81 305 PRO A N 1
ATOM 2341 C CA . PRO A 1 305 ? 20.063 -8.367 -10.231 1.00 94.81 305 PRO A CA 1
ATOM 2342 C C . PRO A 1 305 ? 20.089 -7.772 -8.820 1.00 94.81 305 PRO A C 1
ATOM 2344 O O . PRO A 1 305 ? 19.822 -6.583 -8.629 1.00 94.81 305 PRO A O 1
ATOM 2347 N N . LYS A 1 306 ? 20.542 -8.574 -7.852 1.00 92.12 306 LYS A N 1
ATOM 2348 C CA . LYS A 1 306 ? 21.041 -8.053 -6.572 1.00 92.12 306 LYS A CA 1
ATOM 2349 C C . LYS A 1 306 ? 22.050 -6.937 -6.812 1.00 92.12 306 LYS A C 1
ATOM 2351 O O . LYS A 1 306 ? 22.767 -6.949 -7.816 1.00 92.12 306 LYS A O 1
ATOM 2356 N N . TYR A 1 307 ? 22.108 -5.981 -5.893 1.00 91.00 307 TYR A N 1
ATOM 2357 C CA . TYR A 1 307 ? 22.847 -4.724 -6.042 1.00 91.00 307 TYR A CA 1
ATOM 2358 C C . TYR A 1 307 ? 22.371 -3.852 -7.218 1.00 91.00 307 TYR A C 1
ATOM 2360 O O . TYR A 1 307 ? 22.964 -2.812 -7.487 1.00 91.00 307 TYR A O 1
ATOM 2368 N N . GLY A 1 308 ? 21.282 -4.230 -7.896 1.00 94.00 308 GLY A N 1
ATOM 2369 C CA . GLY A 1 308 ? 20.636 -3.445 -8.945 1.00 94.00 308 GLY A CA 1
ATOM 2370 C C . GLY A 1 308 ? 19.778 -2.301 -8.411 1.00 94.00 308 GLY A C 1
ATOM 2371 O O . GLY A 1 308 ? 19.137 -1.628 -9.208 1.00 94.00 308 GLY A O 1
ATOM 2372 N N . GLY A 1 309 ? 19.752 -2.081 -7.092 1.00 93.19 309 GLY A N 1
ATOM 2373 C CA . GLY A 1 309 ? 19.104 -0.944 -6.431 1.00 93.19 309 GLY A CA 1
ATOM 2374 C C . GLY A 1 309 ? 17.582 -1.013 -6.349 1.00 93.19 309 GLY A C 1
ATOM 2375 O O . GLY A 1 309 ? 16.957 -0.037 -5.944 1.00 93.19 309 GLY A O 1
ATOM 2376 N N . ILE A 1 310 ? 16.960 -2.131 -6.743 1.00 95.38 310 ILE A N 1
ATOM 2377 C CA . ILE A 1 310 ? 15.509 -2.240 -6.618 1.00 95.38 310 ILE A CA 1
ATOM 2378 C C . ILE A 1 310 ? 15.092 -2.265 -5.151 1.00 95.38 310 ILE A C 1
ATOM 2380 O O . ILE A 1 310 ? 15.553 -3.094 -4.372 1.00 95.38 310 ILE A O 1
ATOM 2384 N N . LEU A 1 311 ? 14.238 -1.328 -4.750 1.00 93.69 311 LEU A N 1
ATOM 2385 C CA . LEU A 1 311 ? 13.694 -1.293 -3.396 1.00 93.69 311 LEU A CA 1
ATOM 2386 C C . LEU A 1 311 ? 12.322 -1.958 -3.369 1.00 93.69 311 LEU A C 1
ATOM 2388 O O . LEU A 1 311 ? 11.565 -1.851 -4.325 1.00 93.69 311 LEU A O 1
ATOM 2392 N N . ASN A 1 312 ? 12.003 -2.624 -2.269 1.00 90.44 312 ASN A N 1
ATOM 2393 C CA . ASN A 1 312 ? 10.729 -3.290 -2.047 1.00 90.44 312 ASN A CA 1
ATOM 2394 C C . ASN A 1 312 ? 9.670 -2.358 -1.421 1.00 90.44 312 ASN A C 1
ATOM 2396 O O . ASN A 1 312 ? 10.009 -1.353 -0.795 1.00 90.44 312 ASN A O 1
ATOM 2400 N N . GLN A 1 313 ? 8.391 -2.745 -1.524 1.00 92.25 313 GLN A N 1
ATOM 2401 C CA . GLN A 1 313 ? 7.243 -2.069 -0.890 1.00 92.25 313 GLN A CA 1
ATOM 2402 C C . GLN A 1 313 ? 7.055 -0.594 -1.276 1.00 92.25 313 GLN A C 1
ATOM 2404 O O . GLN A 1 313 ? 6.695 0.233 -0.438 1.00 92.25 313 GLN A O 1
ATOM 2409 N N . GLU A 1 314 ? 7.298 -0.240 -2.537 1.00 93.19 314 GLU A N 1
ATOM 2410 C CA . GLU A 1 314 ? 7.192 1.151 -2.978 1.00 93.19 314 GLU A CA 1
ATOM 2411 C C . GLU A 1 314 ? 5.746 1.541 -3.309 1.00 93.19 314 GLU A C 1
ATOM 2413 O O . GLU A 1 314 ? 4.994 1.946 -2.412 1.00 93.19 314 GLU A O 1
ATOM 2418 N N . ALA A 1 315 ? 5.351 1.472 -4.583 1.00 96.19 315 ALA A N 1
ATOM 2419 C CA . ALA A 1 315 ? 3.987 1.790 -4.977 1.00 96.19 315 ALA A CA 1
ATOM 2420 C C . ALA A 1 315 ? 3.581 1.172 -6.313 1.00 96.19 315 ALA A C 1
ATOM 2422 O O . ALA A 1 315 ? 4.391 0.962 -7.214 1.00 96.19 315 ALA A O 1
ATOM 2423 N N . GLN A 1 316 ? 2.278 0.971 -6.449 1.00 97.69 316 GLN A N 1
ATOM 2424 C CA . GLN A 1 316 ? 1.609 0.604 -7.686 1.00 97.69 316 GLN A CA 1
ATOM 2425 C C . GLN A 1 316 ? 0.229 1.265 -7.747 1.00 97.69 316 GLN A C 1
ATOM 2427 O O . GLN A 1 316 ? -0.263 1.791 -6.747 1.00 97.69 316 GLN A O 1
ATOM 2432 N N . THR A 1 317 ? -0.353 1.292 -8.941 1.00 97.19 317 THR A N 1
ATOM 2433 C CA . THR A 1 317 ? -1.727 1.735 -9.187 1.00 97.19 317 THR A CA 1
ATOM 2434 C C . THR A 1 317 ? -2.217 1.183 -10.527 1.00 97.19 317 THR A C 1
ATOM 2436 O O . THR A 1 317 ? -1.415 0.754 -11.361 1.00 97.19 317 THR A O 1
ATOM 2439 N N . ILE A 1 318 ? -3.527 1.210 -10.754 1.00 94.88 318 ILE A N 1
ATOM 2440 C CA . ILE A 1 318 ? -4.153 0.860 -12.031 1.00 94.88 318 ILE A CA 1
ATOM 2441 C C . ILE A 1 318 ? -4.958 2.067 -12.489 1.00 94.88 318 ILE A C 1
ATOM 2443 O O . ILE A 1 318 ? -5.647 2.689 -11.681 1.00 94.88 318 ILE A O 1
ATOM 2447 N N . ASP A 1 319 ? -4.863 2.410 -13.767 1.00 92.38 319 ASP A N 1
ATOM 2448 C CA . ASP A 1 319 ? -5.652 3.504 -14.320 1.00 92.38 319 ASP A CA 1
ATOM 2449 C C . ASP A 1 319 ? -7.012 3.059 -14.880 1.00 92.38 319 ASP A C 1
ATOM 2451 O O . ASP A 1 319 ? -7.312 1.871 -15.001 1.00 92.38 319 ASP A O 1
ATOM 2455 N N . SER A 1 320 ? -7.851 4.032 -15.248 1.00 87.12 320 SER A N 1
ATOM 2456 C CA . SER A 1 320 ? -9.187 3.782 -15.810 1.00 87.12 320 SER A CA 1
ATOM 2457 C C . SER A 1 320 ? -9.167 3.025 -17.143 1.00 87.12 320 SER A C 1
ATOM 2459 O O . SER A 1 320 ? -10.164 2.406 -17.507 1.00 87.12 320 SER A O 1
ATOM 2461 N N . ALA A 1 321 ? -8.032 3.011 -17.849 1.00 87.31 321 ALA A N 1
ATOM 2462 C CA . ALA A 1 321 ? -7.842 2.233 -19.069 1.00 87.31 321 ALA A CA 1
ATOM 2463 C C . ALA A 1 321 ? -7.385 0.787 -18.791 1.00 87.31 321 ALA A C 1
ATOM 2465 O O . ALA A 1 321 ? -7.172 0.028 -19.738 1.00 87.31 321 ALA A O 1
ATOM 2466 N N . GLY A 1 322 ? -7.211 0.396 -17.523 1.00 89.50 322 GLY A N 1
ATOM 2467 C CA . GLY A 1 322 ? -6.727 -0.923 -17.114 1.00 89.50 322 GLY A CA 1
ATOM 2468 C C . GLY A 1 322 ? -5.215 -1.109 -17.281 1.00 89.50 322 GLY A C 1
ATOM 2469 O O . GLY A 1 322 ? -4.733 -2.245 -17.292 1.00 89.50 322 GLY A O 1
ATOM 2470 N N . ARG A 1 323 ? -4.444 -0.027 -17.462 1.00 93.25 323 ARG A N 1
ATOM 2471 C CA . ARG A 1 323 ? -2.977 -0.093 -17.450 1.00 93.25 323 ARG A CA 1
ATOM 2472 C C . ARG A 1 323 ? -2.507 -0.224 -16.009 1.00 93.25 323 ARG A C 1
ATOM 2474 O O . ARG A 1 323 ? -2.917 0.534 -15.134 1.00 93.25 323 ARG A O 1
ATOM 2481 N N . PHE A 1 324 ? -1.624 -1.185 -15.771 1.00 97.31 324 PHE A N 1
ATOM 2482 C CA . PHE A 1 324 ? -1.013 -1.395 -14.463 1.00 97.31 324 PHE A CA 1
ATOM 2483 C C . PHE A 1 324 ? 0.297 -0.617 -14.391 1.00 97.31 324 PHE A C 1
ATOM 2485 O O . PHE A 1 324 ? 1.118 -0.736 -15.298 1.00 97.31 324 PHE A O 1
ATOM 2492 N N . HIS A 1 325 ? 0.506 0.159 -13.334 1.00 98.31 325 HIS A N 1
ATOM 2493 C CA . HIS A 1 325 ? 1.678 1.008 -13.152 1.00 98.31 325 HIS A CA 1
ATOM 2494 C C . HIS A 1 325 ? 2.383 0.685 -11.840 1.00 98.31 325 HIS A C 1
ATOM 2496 O O . HIS A 1 325 ? 1.745 0.483 -10.811 1.00 98.31 325 HIS A O 1
ATOM 2502 N N . VAL A 1 326 ? 3.709 0.713 -11.873 1.00 98.62 326 VAL A N 1
ATOM 2503 C CA . VAL A 1 326 ? 4.582 0.473 -10.729 1.00 98.62 326 VAL A CA 1
ATOM 2504 C C . VAL A 1 326 ? 5.623 1.580 -10.659 1.00 98.62 326 VAL A C 1
ATOM 2506 O O . VAL A 1 326 ? 6.209 1.969 -11.673 1.00 98.62 326 VAL A O 1
ATOM 2509 N N . LEU A 1 327 ? 5.855 2.076 -9.450 1.00 98.12 327 LEU A N 1
ATOM 2510 C CA . LEU A 1 327 ? 6.975 2.935 -9.109 1.00 98.12 327 LEU A CA 1
ATOM 2511 C C . LEU A 1 327 ? 7.905 2.129 -8.203 1.00 98.12 327 LEU A C 1
ATOM 2513 O O . LEU A 1 327 ? 7.536 1.828 -7.072 1.00 98.12 327 LEU A O 1
ATOM 2517 N N . ASN A 1 328 ? 9.110 1.843 -8.683 1.00 96.62 328 ASN A N 1
ATOM 2518 C CA . ASN A 1 328 ? 10.226 1.419 -7.837 1.00 96.62 328 ASN A CA 1
ATOM 2519 C C . ASN A 1 328 ? 11.439 2.301 -8.154 1.00 96.62 328 ASN A C 1
ATOM 2521 O O . ASN A 1 328 ? 11.410 3.098 -9.088 1.00 96.62 328 ASN A O 1
ATOM 2525 N N . ARG A 1 329 ? 12.528 2.156 -7.412 1.00 94.50 329 ARG A N 1
ATOM 2526 C CA . ARG A 1 329 ? 13.844 2.696 -7.765 1.00 94.50 329 ARG A CA 1
ATOM 2527 C C . ARG A 1 329 ? 14.770 1.608 -8.286 1.00 94.50 329 ARG A C 1
ATOM 2529 O O . ARG A 1 329 ? 14.458 0.433 -8.154 1.00 94.50 329 ARG A O 1
ATOM 2536 N N . GLU A 1 330 ? 15.883 2.004 -8.888 1.00 94.56 330 GLU A N 1
ATOM 2537 C CA . GLU A 1 330 ? 16.984 1.121 -9.271 1.00 94.56 330 GLU A CA 1
ATOM 2538 C C . GLU A 1 330 ? 18.330 1.860 -9.307 1.00 94.56 330 GLU A C 1
ATOM 2540 O O . GLU A 1 330 ? 18.365 3.085 -9.382 1.00 94.56 330 GLU A O 1
ATOM 2545 N N . ASN A 1 331 ? 19.429 1.106 -9.385 1.00 93.25 331 ASN A N 1
ATOM 2546 C CA . ASN A 1 331 ? 20.814 1.562 -9.523 1.00 93.25 331 ASN A CA 1
ATOM 2547 C C . ASN A 1 331 ? 21.582 0.813 -10.632 1.00 93.25 331 ASN A C 1
ATOM 2549 O O . ASN A 1 331 ? 22.772 0.516 -10.531 1.00 93.25 331 ASN A O 1
ATOM 2553 N N . THR A 1 332 ? 20.910 0.469 -11.728 1.00 77.00 332 THR A N 1
ATOM 2554 C CA . THR A 1 332 ? 21.541 -0.269 -12.838 1.00 77.00 332 THR A CA 1
ATOM 2555 C C . THR A 1 332 ? 22.539 0.570 -13.653 1.00 77.00 332 THR A C 1
ATOM 2557 O O . THR A 1 332 ? 23.305 0.021 -14.445 1.00 77.00 332 THR A O 1
ATOM 2560 N N . THR A 1 333 ? 22.582 1.890 -13.440 1.00 81.06 333 THR A N 1
ATOM 2561 C CA . THR A 1 333 ? 23.463 2.848 -14.137 1.00 81.06 333 THR A CA 1
ATOM 2562 C C . THR A 1 333 ? 24.571 3.430 -13.246 1.00 81.06 333 THR A C 1
ATOM 2564 O O . THR A 1 333 ? 25.351 4.264 -13.710 1.00 81.06 333 THR A O 1
ATOM 2567 N N . GLY A 1 334 ? 24.672 2.996 -11.982 1.00 86.06 334 GLY A N 1
ATOM 2568 C CA . GLY A 1 334 ? 25.592 3.553 -10.979 1.00 86.06 334 GLY A CA 1
ATOM 2569 C C . GLY A 1 334 ? 25.060 4.797 -10.253 1.00 86.06 334 GLY A C 1
ATOM 2570 O O . GLY A 1 334 ? 25.784 5.395 -9.456 1.00 86.06 334 GLY A O 1
ATOM 2571 N N . ILE A 1 335 ? 23.815 5.191 -10.530 1.00 88.62 335 ILE A N 1
ATOM 2572 C CA . ILE A 1 335 ? 23.066 6.218 -9.808 1.00 88.62 335 ILE A CA 1
ATOM 2573 C C . ILE A 1 335 ? 21.706 5.627 -9.428 1.00 88.62 335 ILE A C 1
ATOM 2575 O O . ILE A 1 335 ? 21.035 5.040 -10.274 1.00 88.62 335 ILE A O 1
ATOM 2579 N N . GLU A 1 336 ? 21.287 5.819 -8.176 1.00 92.81 336 GLU A N 1
ATOM 2580 C CA . GLU A 1 336 ? 19.944 5.456 -7.720 1.00 92.81 336 GLU A CA 1
ATOM 2581 C C . GLU A 1 336 ? 18.897 6.387 -8.362 1.00 92.81 336 GLU A C 1
ATOM 2583 O O . GLU A 1 336 ? 18.977 7.612 -8.232 1.00 92.81 336 GLU A O 1
ATOM 2588 N N . GLN A 1 337 ? 17.907 5.831 -9.057 1.00 94.75 337 GLN A N 1
ATOM 2589 C CA . GLN A 1 337 ? 16.889 6.585 -9.793 1.00 94.75 337 GLN A CA 1
ATOM 2590 C C . GLN A 1 337 ? 15.504 5.984 -9.588 1.00 94.75 337 GLN A C 1
ATOM 2592 O O . GLN A 1 337 ? 15.365 4.771 -9.485 1.00 94.75 337 GLN A O 1
ATOM 2597 N N . TRP A 1 338 ? 14.466 6.821 -9.609 1.00 96.31 338 TRP A N 1
ATOM 2598 C CA . TRP A 1 338 ? 13.089 6.346 -9.742 1.00 96.31 338 TRP A CA 1
ATOM 2599 C C . TRP A 1 338 ? 12.849 5.773 -11.138 1.00 96.31 338 TRP A C 1
ATOM 2601 O O . TRP A 1 338 ? 13.248 6.369 -12.140 1.00 96.31 338 TRP A O 1
ATOM 2611 N N . TYR A 1 339 ? 12.134 4.660 -11.194 1.00 96.69 339 TYR A N 1
ATOM 2612 C CA . TYR A 1 339 ? 11.695 3.973 -12.395 1.00 96.69 339 TYR A CA 1
ATOM 2613 C C . TYR A 1 339 ? 10.178 3.840 -12.401 1.00 96.69 339 TYR A C 1
ATOM 2615 O O . TYR A 1 339 ? 9.551 3.432 -11.423 1.00 96.69 339 TYR A O 1
ATOM 2623 N N . HIS A 1 340 ? 9.602 4.158 -13.552 1.00 97.50 340 HIS A N 1
ATOM 2624 C CA . HIS A 1 340 ? 8.227 3.843 -13.881 1.00 97.50 340 HIS A CA 1
ATOM 2625 C C . HIS A 1 340 ? 8.207 2.581 -14.734 1.00 97.50 340 HIS A C 1
ATOM 2627 O O . HIS A 1 340 ? 8.827 2.522 -15.800 1.00 97.50 340 HIS A O 1
ATOM 2633 N N . TYR A 1 341 ? 7.476 1.582 -14.261 1.00 97.62 341 TYR A N 1
ATOM 2634 C CA . TYR A 1 341 ? 7.143 0.391 -15.022 1.00 97.62 341 TYR A CA 1
ATOM 2635 C C . TYR A 1 341 ? 5.653 0.409 -15.272 1.00 97.62 341 TYR A C 1
ATOM 2637 O O . TYR A 1 341 ? 4.879 0.749 -14.378 1.00 97.62 341 TYR A O 1
ATOM 2645 N N . TRP A 1 342 ? 5.223 0.019 -16.459 1.00 96.44 342 TRP A N 1
ATOM 2646 C CA . TRP A 1 342 ? 3.802 -0.154 -16.683 1.00 96.44 342 TRP A CA 1
ATOM 2647 C C . TRP A 1 342 ? 3.495 -1.196 -17.738 1.00 96.44 342 TRP A C 1
ATOM 2649 O O . TRP A 1 342 ? 4.304 -1.470 -18.623 1.00 96.44 342 TRP A O 1
ATOM 2659 N N . ARG A 1 343 ? 2.311 -1.784 -17.613 1.00 94.62 343 ARG A N 1
ATOM 2660 C CA . ARG A 1 343 ? 1.802 -2.858 -18.452 1.00 94.62 343 ARG A CA 1
ATOM 2661 C C . ARG A 1 343 ? 0.562 -2.376 -19.189 1.00 94.62 343 ARG A C 1
ATOM 2663 O O . ARG A 1 343 ? -0.342 -1.815 -18.567 1.00 94.62 343 ARG A O 1
ATOM 2670 N N . THR A 1 344 ? 0.481 -2.636 -20.490 1.00 91.00 344 THR A N 1
ATOM 2671 C CA . THR A 1 344 ? -0.786 -2.482 -21.217 1.00 91.00 344 THR A CA 1
ATOM 2672 C C . THR A 1 344 ? -1.828 -3.510 -20.755 1.00 91.00 344 THR A C 1
ATOM 2674 O O . THR A 1 344 ? -1.467 -4.578 -20.248 1.00 91.00 344 THR A O 1
ATOM 2677 N N . PRO A 1 345 ? -3.130 -3.236 -20.935 1.00 86.56 345 PRO A N 1
ATOM 2678 C CA . PRO A 1 345 ? -4.167 -4.220 -20.653 1.00 86.56 345 PRO A CA 1
ATOM 2679 C C . PRO A 1 345 ? -4.015 -5.468 -21.538 1.00 86.56 345 PRO A C 1
ATOM 2681 O O . PRO A 1 345 ? -3.461 -5.423 -22.640 1.00 86.56 345 PRO A O 1
ATOM 2684 N N . SER A 1 346 ? -4.534 -6.598 -21.060 1.00 80.69 346 SER A N 1
ATOM 2685 C CA . SER A 1 346 ? -4.679 -7.820 -21.866 1.00 80.69 346 SER A CA 1
ATOM 2686 C C . SER A 1 346 ? -5.649 -7.579 -23.045 1.00 80.69 346 SER A C 1
ATOM 2688 O O . SER A 1 346 ? -6.519 -6.716 -22.928 1.00 80.69 346 SER A O 1
ATOM 2690 N N . PRO A 1 347 ? -5.564 -8.319 -24.174 1.00 73.31 347 PRO A N 1
ATOM 2691 C CA . PRO A 1 347 ? -4.766 -9.529 -24.408 1.00 73.31 347 PRO A CA 1
ATOM 2692 C C . PRO A 1 347 ? -3.385 -9.310 -25.055 1.00 73.31 347 PRO A C 1
ATOM 2694 O O . PRO A 1 347 ? -2.582 -10.237 -25.058 1.00 73.31 347 PRO A O 1
ATOM 2697 N N . GLN A 1 348 ? -3.065 -8.120 -25.576 1.00 76.12 348 GLN A N 1
ATOM 2698 C CA . GLN A 1 348 ? -1.722 -7.787 -26.090 1.00 76.12 348 GLN A CA 1
ATOM 2699 C C . GLN A 1 348 ? -0.906 -7.019 -25.047 1.00 76.12 348 GLN A C 1
ATOM 2701 O O . GLN A 1 348 ? -0.454 -5.893 -25.272 1.00 76.12 348 GLN A O 1
ATOM 2706 N N . ALA A 1 349 ? -0.734 -7.645 -23.888 1.00 85.25 349 ALA A N 1
ATOM 2707 C CA . ALA A 1 349 ? 0.029 -7.055 -22.810 1.00 85.25 349 ALA A CA 1
ATOM 2708 C C . ALA A 1 349 ? 1.525 -7.025 -23.136 1.00 85.25 349 ALA A C 1
ATOM 2710 O O . ALA A 1 349 ? 2.130 -8.044 -23.469 1.00 85.25 349 ALA A O 1
ATOM 2711 N N . PHE A 1 350 ? 2.132 -5.858 -22.984 1.00 89.31 350 PHE A N 1
ATOM 2712 C CA . PHE A 1 350 ? 3.575 -5.694 -22.929 1.00 89.31 350 PHE A CA 1
ATOM 2713 C C . PHE A 1 350 ? 3.920 -4.714 -21.819 1.00 89.31 350 PHE A C 1
ATOM 2715 O O . PHE A 1 350 ? 3.079 -3.936 -21.365 1.00 89.31 350 PHE A O 1
ATOM 2722 N N . TRP A 1 351 ? 5.174 -4.773 -21.395 1.00 95.00 351 TRP A N 1
ATOM 2723 C CA . TRP A 1 351 ? 5.702 -3.922 -20.348 1.00 95.00 351 TRP A CA 1
ATOM 2724 C C . TRP A 1 351 ? 6.614 -2.848 -20.916 1.00 95.00 351 TRP A C 1
ATOM 2726 O O . TRP A 1 351 ? 7.392 -3.086 -21.840 1.00 95.00 351 TRP A O 1
ATOM 2736 N N . VAL A 1 352 ? 6.539 -1.677 -20.307 1.00 94.62 352 VAL A N 1
ATOM 2737 C CA . VAL A 1 352 ? 7.452 -0.559 -20.501 1.00 94.62 352 VAL A CA 1
ATOM 2738 C C . VAL A 1 352 ? 8.160 -0.316 -19.177 1.00 94.62 352 VAL A C 1
ATOM 2740 O O . VAL A 1 352 ? 7.554 -0.430 -18.115 1.00 94.62 352 VAL A O 1
ATOM 2743 N N . ARG A 1 353 ? 9.451 -0.002 -19.248 1.00 94.56 353 ARG A N 1
ATOM 2744 C CA . ARG A 1 353 ? 10.309 0.341 -18.113 1.00 94.56 353 ARG A CA 1
ATOM 2745 C C . ARG A 1 353 ? 11.128 1.556 -18.503 1.00 94.56 353 ARG A C 1
ATOM 2747 O O . ARG A 1 353 ? 11.858 1.505 -19.493 1.00 94.56 353 ARG A O 1
ATOM 2754 N N . SER A 1 354 ? 11.010 2.630 -17.739 1.00 93.12 354 SER A N 1
ATOM 2755 C CA . SER A 1 354 ? 11.710 3.883 -18.013 1.00 93.12 354 SER A CA 1
ATOM 2756 C C . SER A 1 354 ? 12.091 4.597 -16.719 1.00 93.12 354 SER A C 1
ATOM 2758 O O . SER A 1 354 ? 11.246 4.700 -15.826 1.00 93.12 354 SER A O 1
ATOM 2760 N N . PRO A 1 355 ? 13.317 5.135 -16.609 1.00 94.12 355 PRO A N 1
ATOM 2761 C CA . PRO A 1 355 ? 13.661 6.006 -15.497 1.00 94.12 355 PRO A CA 1
ATOM 2762 C C . PRO A 1 355 ? 12.882 7.321 -15.601 1.00 94.12 355 PRO A C 1
ATOM 2764 O O . PRO A 1 355 ? 12.642 7.828 -16.701 1.00 94.12 355 PRO A O 1
ATOM 2767 N N . LEU A 1 356 ? 12.544 7.913 -14.458 1.00 94.56 356 LEU A N 1
ATOM 2768 C CA . LEU A 1 356 ? 12.085 9.299 -14.429 1.00 94.56 356 LEU A CA 1
ATOM 2769 C C . LEU A 1 356 ? 13.240 10.233 -14.850 1.00 94.56 356 LEU A C 1
ATOM 2771 O O . LEU A 1 356 ? 14.406 9.946 -14.548 1.00 94.56 356 LEU A O 1
ATOM 2775 N N . PRO A 1 357 ? 12.954 11.367 -15.520 1.00 91.88 357 PRO A N 1
ATOM 2776 C CA . PRO A 1 357 ? 13.987 12.312 -15.926 1.00 91.88 357 PRO A CA 1
ATOM 2777 C C . PRO A 1 357 ? 14.815 12.817 -14.740 1.00 91.88 357 PRO A C 1
ATOM 2779 O O . PRO A 1 357 ? 14.283 13.275 -13.722 1.00 91.88 357 PRO A O 1
ATOM 2782 N N . LEU A 1 358 ? 16.139 12.793 -14.895 1.00 88.62 358 LEU A N 1
ATOM 2783 C CA . LEU A 1 358 ? 17.035 13.470 -13.963 1.00 88.62 358 LEU A CA 1
ATOM 2784 C C . LEU A 1 358 ? 16.862 14.983 -14.106 1.00 88.62 358 LEU A C 1
ATOM 2786 O O . LEU A 1 358 ? 16.885 15.500 -15.223 1.00 88.62 358 LEU A O 1
ATOM 2790 N N . ASN A 1 359 ? 16.773 15.689 -12.978 1.00 77.88 359 ASN A N 1
ATOM 2791 C CA . ASN A 1 359 ? 16.715 17.152 -12.920 1.00 77.88 359 ASN A CA 1
ATOM 2792 C C . ASN A 1 359 ? 15.532 17.744 -13.704 1.00 77.88 359 ASN A C 1
ATOM 2794 O O . ASN A 1 359 ? 15.712 18.477 -14.681 1.00 77.88 359 ASN A O 1
ATOM 2798 N N . ILE A 1 360 ? 14.308 17.455 -13.260 1.00 88.62 360 ILE A N 1
ATOM 2799 C CA . ILE A 1 360 ? 13.125 18.168 -13.753 1.00 88.62 360 ILE A CA 1
ATOM 2800 C C . ILE A 1 360 ? 13.294 19.646 -13.388 1.00 88.62 360 ILE A C 1
ATOM 2802 O O . ILE A 1 360 ? 13.327 20.004 -12.216 1.00 88.62 360 ILE A O 1
ATOM 2806 N N . ARG A 1 361 ? 13.461 20.499 -14.408 1.00 77.25 361 ARG A N 1
ATOM 2807 C CA . ARG A 1 361 ? 13.927 21.895 -14.285 1.00 77.25 361 ARG A CA 1
ATOM 2808 C C . ARG A 1 361 ? 13.126 22.745 -13.293 1.00 77.25 361 ARG A C 1
ATOM 2810 O O . ARG A 1 361 ? 13.661 23.710 -12.756 1.00 77.25 361 ARG A O 1
ATOM 2817 N N . GLU A 1 362 ? 11.860 22.411 -13.098 1.00 84.75 362 GLU A N 1
ATOM 2818 C CA . GLU A 1 362 ? 10.915 23.155 -12.265 1.00 84.75 362 GLU A CA 1
ATOM 2819 C C . GLU A 1 362 ? 10.743 22.551 -10.868 1.00 84.75 362 GLU A C 1
ATOM 2821 O O . GLU A 1 362 ? 9.996 23.099 -10.065 1.00 84.75 362 GLU A O 1
ATOM 2826 N N . ASP A 1 363 ? 11.433 21.449 -10.553 1.00 91.19 363 ASP A N 1
ATOM 2827 C CA . ASP A 1 363 ? 11.339 20.810 -9.243 1.00 91.19 363 ASP A CA 1
ATOM 2828 C C . ASP A 1 363 ? 12.286 21.479 -8.237 1.00 91.19 363 ASP A C 1
ATOM 2830 O O . ASP A 1 363 ? 13.503 21.273 -8.313 1.00 91.19 363 ASP A O 1
ATOM 2834 N N . PRO A 1 364 ? 11.771 22.239 -7.252 1.00 89.75 364 PRO A N 1
ATOM 2835 C CA . PRO A 1 364 ? 12.620 22.901 -6.265 1.00 89.75 364 PRO A CA 1
ATOM 2836 C C . PRO A 1 364 ? 13.305 21.914 -5.306 1.00 89.75 364 PRO A C 1
ATOM 2838 O O . PRO A 1 364 ? 14.247 22.294 -4.612 1.00 89.75 364 PRO A O 1
ATOM 2841 N N . ASN A 1 365 ? 12.840 20.662 -5.248 1.00 92.50 365 ASN A N 1
ATOM 2842 C CA . ASN A 1 365 ? 13.243 19.681 -4.241 1.00 92.50 365 ASN A CA 1
ATOM 2843 C C . ASN A 1 365 ? 14.200 18.599 -4.767 1.00 92.50 365 ASN A C 1
ATOM 2845 O O . ASN A 1 365 ? 14.714 17.802 -3.973 1.00 92.50 365 ASN A O 1
ATOM 2849 N N . ASN A 1 366 ? 14.439 18.571 -6.083 1.00 93.12 366 ASN A N 1
ATOM 2850 C CA . ASN A 1 366 ? 15.250 17.572 -6.782 1.00 93.12 366 ASN A CA 1
ATOM 2851 C C . ASN A 1 366 ? 14.896 16.122 -6.385 1.00 93.12 366 ASN A C 1
ATOM 2853 O O . ASN A 1 366 ? 15.763 15.300 -6.073 1.00 93.12 366 ASN A O 1
ATOM 2857 N N . VAL A 1 367 ? 13.606 15.789 -6.351 1.00 94.38 367 VAL A N 1
ATOM 2858 C CA . VAL A 1 367 ? 13.115 14.481 -5.887 1.00 94.38 367 VAL A CA 1
ATOM 2859 C C . VAL A 1 367 ? 13.533 13.339 -6.812 1.00 94.38 367 VAL A C 1
ATOM 2861 O O . VAL A 1 367 ? 13.633 12.201 -6.360 1.00 94.38 367 VAL A O 1
ATOM 2864 N N . THR A 1 368 ? 13.841 13.626 -8.083 1.00 94.94 368 THR A N 1
ATOM 2865 C CA . THR A 1 368 ? 14.358 12.626 -9.035 1.00 94.94 368 THR A CA 1
ATOM 2866 C C . THR A 1 368 ? 15.867 12.423 -8.973 1.00 94.94 368 THR A C 1
ATOM 2868 O O . THR A 1 368 ? 16.352 11.386 -9.417 1.00 94.94 368 THR A O 1
ATOM 2871 N N . GLY A 1 369 ? 16.606 13.370 -8.391 1.00 92.50 369 GLY A N 1
ATOM 2872 C CA . GLY A 1 369 ? 18.059 13.295 -8.221 1.00 92.50 369 GLY A CA 1
ATOM 2873 C C . GLY A 1 369 ? 18.513 12.941 -6.804 1.00 92.50 369 GLY A C 1
ATOM 2874 O O . GLY A 1 369 ? 19.706 12.999 -6.521 1.00 92.50 369 GLY A O 1
ATOM 2875 N N . THR A 1 370 ? 17.581 12.635 -5.901 1.00 92.44 370 THR A N 1
ATOM 2876 C CA . THR A 1 370 ? 17.864 12.306 -4.499 1.00 92.44 370 THR A CA 1
ATOM 2877 C C . THR A 1 370 ? 17.532 10.882 -4.028 1.00 92.44 370 THR A C 1
ATOM 2879 O O . THR A 1 370 ? 17.817 10.644 -2.856 1.00 92.44 370 THR A O 1
ATOM 2882 N N . PRO A 1 371 ? 16.979 9.924 -4.816 1.00 93.38 371 PRO A N 1
ATOM 2883 C CA . PRO A 1 371 ? 16.789 8.551 -4.333 1.00 93.38 371 PRO A CA 1
ATOM 2884 C C . PRO A 1 371 ? 18.051 7.959 -3.701 1.00 93.38 371 PRO A C 1
ATOM 2886 O O . PRO A 1 371 ? 19.171 8.236 -4.124 1.00 93.38 371 PRO A O 1
ATOM 2889 N N . THR A 1 372 ? 17.864 7.122 -2.684 1.00 91.06 372 THR A N 1
ATOM 2890 C CA . THR A 1 372 ? 18.948 6.376 -2.032 1.00 91.06 372 THR A CA 1
ATOM 2891 C C . THR A 1 372 ? 18.498 4.944 -1.762 1.00 91.06 372 THR A C 1
ATOM 2893 O O . THR A 1 372 ? 17.298 4.670 -1.732 1.00 91.06 372 THR A O 1
ATOM 2896 N N . VAL A 1 373 ? 19.439 4.030 -1.521 1.00 87.38 373 VAL A N 1
ATOM 2897 C CA . VAL A 1 373 ? 19.162 2.598 -1.277 1.00 87.38 373 VAL A CA 1
ATOM 2898 C C . VAL A 1 373 ? 18.151 2.360 -0.140 1.00 87.38 373 VAL A C 1
ATOM 2900 O O . VAL A 1 373 ? 17.359 1.430 -0.208 1.00 87.38 373 VAL A O 1
ATOM 2903 N N . ILE A 1 374 ? 18.140 3.217 0.889 1.00 84.56 374 ILE A N 1
ATOM 2904 C CA . ILE A 1 374 ? 17.239 3.127 2.061 1.00 84.56 374 ILE A CA 1
ATOM 2905 C C . ILE A 1 374 ? 16.373 4.382 2.254 1.00 84.56 374 ILE A C 1
ATOM 2907 O O . ILE A 1 374 ? 15.880 4.645 3.348 1.00 84.56 374 ILE A O 1
ATOM 2911 N N . GLY A 1 375 ? 16.241 5.212 1.220 1.00 88.31 375 GLY A N 1
ATOM 2912 C CA . GLY A 1 375 ? 15.472 6.453 1.298 1.00 88.31 375 GLY A CA 1
ATOM 2913 C C . GLY A 1 375 ? 13.967 6.202 1.370 1.00 88.31 375 GLY A C 1
ATOM 2914 O O . GLY A 1 375 ? 13.490 5.178 0.881 1.00 88.31 375 GLY A O 1
ATOM 2915 N N . LYS A 1 376 ? 13.219 7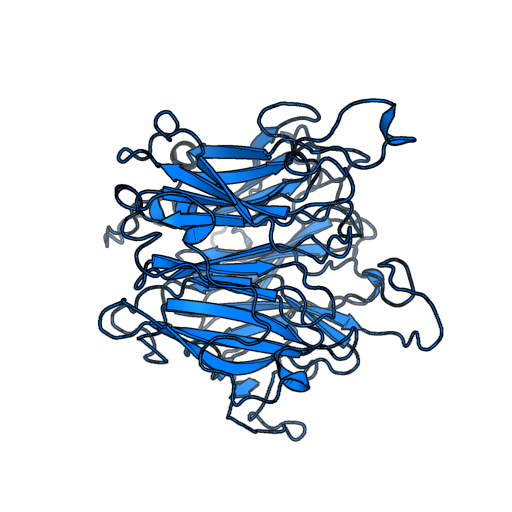.185 1.877 1.00 90.62 376 LYS A N 1
ATOM 2916 C CA . LYS A 1 376 ? 11.750 7.222 1.896 1.00 90.62 376 LYS A CA 1
ATOM 2917 C C . LYS A 1 376 ? 11.168 6.786 0.550 1.00 90.62 376 LYS A C 1
ATOM 2919 O O . LYS A 1 376 ? 11.623 7.246 -0.505 1.00 90.62 376 LYS A O 1
ATOM 2924 N N . ARG A 1 377 ? 10.173 5.906 0.593 1.00 93.00 377 ARG A N 1
ATOM 2925 C CA . ARG A 1 377 ? 9.442 5.363 -0.558 1.00 93.00 377 ARG A CA 1
ATOM 2926 C C . ARG A 1 377 ? 8.433 6.370 -1.105 1.00 93.00 377 ARG A C 1
ATOM 2928 O O . ARG A 1 377 ? 7.855 7.163 -0.360 1.00 93.00 377 ARG A O 1
ATOM 2935 N N . GLY A 1 378 ? 8.251 6.358 -2.423 1.00 94.25 378 GLY A N 1
ATOM 2936 C CA . GLY A 1 378 ? 7.264 7.190 -3.112 1.00 94.25 378 GLY A CA 1
ATOM 2937 C C . GLY A 1 378 ? 5.858 6.593 -3.052 1.00 94.25 378 GLY A C 1
ATOM 2938 O O . GLY A 1 378 ? 5.651 5.492 -2.535 1.00 94.25 378 GLY A O 1
ATOM 2939 N N . LYS A 1 379 ? 4.880 7.323 -3.591 1.00 95.56 379 LYS A N 1
ATOM 2940 C CA . LYS A 1 379 ? 3.537 6.808 -3.901 1.00 95.56 379 LYS A CA 1
ATOM 2941 C C . LYS A 1 379 ? 3.170 7.135 -5.343 1.00 95.56 379 LYS A C 1
ATOM 2943 O O . LYS A 1 379 ? 3.697 8.085 -5.917 1.00 95.56 379 LYS A O 1
ATOM 2948 N N . LEU A 1 380 ? 2.280 6.337 -5.920 1.00 96.19 380 LEU A N 1
ATOM 2949 C CA . LEU A 1 380 ? 1.844 6.462 -7.304 1.00 96.19 380 LEU A CA 1
ATOM 2950 C C . LEU A 1 380 ? 0.321 6.380 -7.352 1.00 96.19 380 LEU A C 1
ATOM 2952 O O . LEU A 1 380 ? -0.257 5.486 -6.738 1.00 96.19 380 LEU A O 1
ATOM 2956 N N . VAL A 1 381 ? -0.317 7.308 -8.062 1.00 95.75 381 VAL A N 1
ATOM 2957 C CA . VAL A 1 381 ? -1.771 7.311 -8.271 1.00 95.75 381 VAL A CA 1
ATOM 2958 C C . VAL A 1 381 ? -2.108 7.650 -9.715 1.00 95.75 381 VAL A C 1
ATOM 2960 O O . VAL A 1 381 ? -1.395 8.425 -10.350 1.00 95.75 381 VAL A O 1
ATOM 2963 N N . ALA A 1 382 ? -3.198 7.088 -10.226 1.00 93.50 382 ALA A N 1
ATOM 2964 C CA . ALA A 1 382 ? -3.743 7.423 -11.534 1.00 93.50 382 ALA A CA 1
ATOM 2965 C C . ALA A 1 382 ? -5.060 8.192 -11.380 1.00 93.50 382 ALA A C 1
ATOM 2967 O O . ALA A 1 382 ? -5.905 7.839 -10.558 1.00 93.50 382 ALA A O 1
ATOM 2968 N N . VAL A 1 383 ? -5.235 9.240 -12.182 1.00 89.69 383 VAL A N 1
ATOM 2969 C CA . VAL A 1 383 ? -6.471 10.024 -12.263 1.00 89.69 383 VAL A CA 1
ATOM 2970 C C . VAL A 1 383 ? -6.848 10.267 -13.718 1.00 89.69 383 VAL A C 1
ATOM 2972 O O . VAL A 1 383 ? -5.988 10.299 -14.597 1.00 89.69 383 VAL A O 1
ATOM 2975 N N . SER A 1 384 ? -8.138 10.435 -13.984 1.00 82.31 384 SER A N 1
ATOM 2976 C CA . SER A 1 384 ? -8.659 10.661 -15.331 1.00 82.31 384 SER A CA 1
ATOM 2977 C C . SER A 1 384 ? -9.194 12.081 -15.503 1.00 82.31 384 SER A C 1
ATOM 2979 O O . SER A 1 384 ? -9.811 12.629 -14.591 1.00 82.31 384 SER A O 1
ATOM 2981 N N . SER A 1 385 ? -8.993 12.642 -16.700 1.00 71.25 385 SER A N 1
ATOM 2982 C CA . SER A 1 385 ? -9.593 13.912 -17.150 1.00 71.25 385 SER A CA 1
ATOM 2983 C C . SER A 1 385 ? -11.121 13.942 -17.077 1.00 71.25 385 SER A C 1
ATOM 2985 O O . SER A 1 385 ? -11.693 15.002 -16.834 1.00 71.25 385 SER A O 1
ATOM 2987 N N . ASN A 1 386 ? -11.786 12.791 -17.201 1.00 62.47 386 ASN A N 1
ATOM 2988 C CA . ASN A 1 386 ? -13.225 12.664 -16.992 1.00 62.47 386 ASN A CA 1
ATOM 2989 C C . ASN A 1 386 ? -13.504 12.185 -15.564 1.00 62.47 386 ASN A C 1
ATOM 2991 O O . ASN A 1 386 ? -13.987 11.082 -15.331 1.00 62.47 386 ASN A O 1
ATOM 2995 N N . SER A 1 387 ? -13.230 13.034 -14.575 1.00 51.91 387 SER A N 1
ATOM 2996 C CA . SER A 1 387 ? -13.437 12.740 -13.147 1.00 51.91 387 SER A CA 1
ATOM 2997 C C . SER A 1 387 ? -14.911 12.614 -12.711 1.00 51.91 387 SER A C 1
ATOM 2999 O O . SER A 1 387 ? -15.211 12.539 -11.519 1.00 51.91 387 SER A O 1
ATOM 3001 N N . LYS A 1 388 ? -15.862 12.523 -13.651 1.00 45.97 388 LYS A N 1
ATOM 3002 C CA . LYS A 1 388 ? -17.211 12.025 -13.365 1.00 45.97 388 LYS A CA 1
ATOM 3003 C C . LYS A 1 388 ? -17.230 10.519 -13.602 1.00 45.97 388 LYS A C 1
ATOM 3005 O O . LYS A 1 388 ? -17.622 10.073 -14.673 1.00 45.97 388 LYS A O 1
ATOM 3010 N N . PHE A 1 389 ? -16.894 9.750 -12.568 1.00 41.78 389 PHE A N 1
ATOM 3011 C CA . PHE A 1 389 ? -16.945 8.278 -12.520 1.00 41.78 389 PHE A CA 1
ATOM 3012 C C . PHE A 1 389 ? -18.305 7.629 -12.910 1.00 41.78 389 PHE A C 1
ATOM 3014 O O . PHE A 1 389 ? -18.424 6.411 -12.861 1.00 41.78 389 PHE A O 1
ATOM 3021 N N . ASN A 1 390 ? -19.319 8.407 -13.324 1.00 35.56 390 ASN A N 1
ATOM 3022 C CA . ASN A 1 390 ? -20.676 7.959 -13.660 1.00 35.56 390 ASN A CA 1
ATOM 3023 C C . ASN A 1 390 ? -21.169 8.354 -15.069 1.00 35.56 390 ASN A C 1
ATOM 3025 O O . ASN A 1 390 ? -22.337 8.110 -15.368 1.00 35.56 390 ASN A O 1
ATOM 3029 N N . ASP A 1 391 ? -20.355 8.975 -15.932 1.00 33.81 391 ASP A N 1
ATOM 3030 C CA . ASP A 1 391 ? -20.819 9.362 -17.274 1.00 33.81 391 ASP A CA 1
ATOM 3031 C C . ASP A 1 391 ? -20.285 8.399 -18.344 1.00 33.81 391 ASP A C 1
ATOM 3033 O O . ASP A 1 391 ? -19.119 8.428 -18.723 1.00 33.81 391 ASP A O 1
ATOM 3037 N N . THR A 1 392 ? -21.159 7.523 -18.843 1.00 36.44 392 THR A N 1
ATOM 3038 C CA . THR A 1 392 ? -20.896 6.507 -19.882 1.00 36.44 392 THR A CA 1
ATOM 3039 C C . THR A 1 392 ? -20.633 7.095 -21.281 1.00 36.44 392 THR A C 1
ATOM 3041 O O . THR A 1 392 ? -20.793 6.411 -22.295 1.00 36.44 392 THR A O 1
ATOM 3044 N N . ALA A 1 393 ? -20.276 8.374 -21.384 1.00 37.62 393 ALA A N 1
ATOM 3045 C CA . ALA A 1 393 ? -20.065 9.057 -22.650 1.00 37.62 393 ALA A CA 1
ATOM 3046 C C . ALA A 1 393 ? -18.623 8.858 -23.154 1.00 37.62 393 ALA A C 1
ATOM 3048 O O . ALA A 1 393 ? -17.747 9.697 -22.958 1.00 37.62 393 ALA A O 1
ATOM 3049 N N . LEU A 1 394 ? -18.394 7.745 -23.857 1.00 40.09 394 LEU A N 1
ATOM 3050 C CA . LEU A 1 394 ? -17.198 7.477 -24.671 1.00 40.09 394 LEU A CA 1
ATOM 3051 C C . LEU A 1 394 ? -17.137 8.439 -25.880 1.00 40.09 394 LEU A C 1
ATOM 3053 O O . LEU A 1 394 ? -17.438 8.044 -27.007 1.00 40.09 394 LEU A O 1
ATOM 3057 N N . GLY A 1 395 ? -16.833 9.719 -25.639 1.00 40.31 395 GLY A N 1
ATOM 3058 C CA . GLY A 1 395 ? -16.919 10.785 -26.649 1.00 40.31 395 GLY A CA 1
ATOM 3059 C C . GLY A 1 395 ? -15.640 11.580 -26.936 1.00 40.31 395 GLY A C 1
ATOM 3060 O O . GLY A 1 395 ? -15.521 12.123 -28.031 1.00 40.31 395 GLY A O 1
ATOM 3061 N N . GLU A 1 396 ? -14.668 11.625 -26.023 1.00 48.66 396 GLU A N 1
ATOM 3062 C CA . GLU A 1 396 ? -13.359 12.277 -26.219 1.00 48.66 396 GLU A CA 1
ATOM 3063 C C . GLU A 1 396 ? -12.246 11.351 -25.693 1.00 48.66 396 GLU A C 1
ATOM 3065 O O . GLU A 1 396 ? -12.501 10.557 -24.789 1.00 48.66 396 GLU A O 1
ATOM 3070 N N . GLU A 1 397 ? -11.039 11.389 -26.280 1.00 61.25 397 GLU A N 1
ATOM 3071 C CA . GLU A 1 397 ? -9.908 10.551 -25.842 1.00 61.25 397 GLU A CA 1
ATOM 3072 C C . GLU A 1 397 ? -9.537 10.879 -24.388 1.00 61.25 397 GLU A C 1
ATOM 3074 O O . GLU A 1 397 ? -8.826 11.845 -24.099 1.00 61.25 397 GLU A O 1
ATOM 3079 N N . GLU A 1 398 ? -10.046 10.063 -23.468 1.00 74.25 398 GLU A N 1
ATOM 3080 C CA . GLU A 1 398 ? -9.802 10.166 -22.039 1.00 74.25 398 GLU A CA 1
ATOM 3081 C C . GLU A 1 398 ? -8.293 10.150 -21.767 1.00 74.25 398 GLU A C 1
ATOM 3083 O O . GLU A 1 398 ? -7.582 9.183 -22.051 1.00 74.25 398 GLU A O 1
ATOM 3088 N N . THR A 1 399 ? -7.782 11.257 -21.231 1.00 84.25 399 THR A N 1
ATOM 3089 C CA . THR A 1 399 ? -6.390 11.339 -20.794 1.00 84.25 399 THR A CA 1
ATOM 3090 C C . THR A 1 399 ? -6.287 10.880 -19.351 1.00 84.25 399 THR A C 1
ATOM 3092 O O . THR A 1 399 ? -6.930 11.455 -18.467 1.00 84.25 399 THR A O 1
ATOM 3095 N N . THR A 1 400 ? -5.431 9.889 -19.118 1.00 89.62 400 THR A N 1
ATOM 3096 C CA . THR A 1 400 ? -4.961 9.517 -17.787 1.00 89.62 400 THR A CA 1
ATOM 3097 C C . THR A 1 400 ? -3.765 10.380 -17.416 1.00 89.62 400 THR A C 1
ATOM 3099 O O . THR A 1 400 ? -2.836 10.548 -18.209 1.00 89.62 400 THR A O 1
ATOM 3102 N N . TYR A 1 401 ? -3.771 10.867 -16.185 1.00 92.25 401 TYR A N 1
ATOM 3103 C CA . TYR A 1 401 ? -2.647 11.506 -15.529 1.00 92.25 401 TYR A CA 1
ATOM 3104 C C . TYR A 1 401 ? -2.134 10.564 -14.447 1.00 92.25 401 TYR A C 1
ATOM 3106 O O . TYR A 1 401 ? -2.886 10.114 -13.582 1.00 92.25 401 TYR A O 1
ATOM 3114 N N . LEU A 1 402 ? -0.846 10.268 -14.501 1.00 95.94 402 LEU A N 1
ATOM 3115 C CA . LEU A 1 402 ? -0.139 9.506 -13.491 1.00 95.94 402 LEU A CA 1
ATOM 3116 C C . LEU A 1 402 ? 0.597 10.485 -12.583 1.00 95.94 402 LEU A C 1
ATOM 3118 O O . LEU A 1 402 ? 1.432 11.247 -13.066 1.00 95.94 402 LEU A O 1
ATOM 3122 N N . LEU A 1 403 ? 0.294 10.467 -11.287 1.00 97.06 403 LEU A N 1
ATOM 3123 C CA . LEU A 1 403 ? 0.916 11.338 -10.296 1.00 97.06 403 LEU A CA 1
ATOM 3124 C C . LEU A 1 403 ? 1.877 10.531 -9.416 1.00 97.06 403 LEU A C 1
ATOM 3126 O O . LEU A 1 403 ? 1.459 9.628 -8.688 1.00 97.06 403 LEU A O 1
ATOM 3130 N N . ALA A 1 404 ? 3.163 10.873 -9.462 1.00 97.38 404 ALA A N 1
ATOM 3131 C CA . ALA A 1 404 ? 4.188 10.341 -8.573 1.00 97.38 404 ALA A CA 1
ATOM 3132 C C . ALA A 1 404 ? 4.397 11.305 -7.399 1.00 97.38 404 ALA A C 1
ATOM 3134 O O . ALA A 1 404 ? 4.859 12.431 -7.579 1.00 97.38 404 ALA A O 1
ATOM 3135 N N . ILE A 1 405 ? 4.060 10.855 -6.193 1.00 96.06 405 ILE A N 1
ATOM 3136 C CA . ILE A 1 405 ? 4.191 11.597 -4.938 1.00 96.06 405 ILE A CA 1
ATOM 3137 C C . ILE A 1 405 ? 5.540 11.209 -4.328 1.00 96.06 405 ILE A C 1
ATOM 3139 O O . ILE A 1 405 ? 5.681 10.141 -3.724 1.00 96.06 405 ILE A O 1
ATOM 3143 N N . LEU A 1 406 ? 6.553 12.046 -4.540 1.00 95.56 406 LEU A N 1
ATOM 3144 C CA . LEU A 1 406 ? 7.947 11.690 -4.298 1.00 95.56 406 LEU A CA 1
ATOM 3145 C C . LEU A 1 406 ? 8.560 12.539 -3.182 1.00 95.56 406 LEU A C 1
ATOM 3147 O O . LEU A 1 406 ? 8.626 13.768 -3.304 1.00 95.56 406 LEU A O 1
ATOM 3151 N N . PRO A 1 407 ? 9.037 11.916 -2.091 1.00 93.50 407 PRO A N 1
ATOM 3152 C CA . PRO A 1 407 ? 9.795 12.627 -1.076 1.00 93.50 407 PRO A CA 1
ATOM 3153 C C . PRO A 1 407 ? 11.188 12.976 -1.603 1.00 93.50 407 PRO A C 1
ATOM 3155 O O . PRO A 1 407 ? 11.820 12.184 -2.303 1.00 93.50 407 PRO A O 1
ATOM 3158 N N . SER A 1 408 ? 11.712 14.133 -1.198 1.00 92.56 408 SER A N 1
ATOM 3159 C CA . SER A 1 408 ? 13.145 14.376 -1.341 1.00 92.56 408 SER A CA 1
ATOM 3160 C C . SER A 1 408 ? 13.890 13.509 -0.330 1.00 92.56 408 SER A C 1
ATOM 3162 O O . SER A 1 408 ? 13.574 13.492 0.867 1.00 92.56 408 SER A O 1
ATOM 3164 N N . ASN A 1 409 ? 14.866 12.766 -0.841 1.00 91.81 409 ASN A N 1
ATOM 3165 C CA . ASN A 1 409 ? 15.727 11.870 -0.074 1.00 91.81 409 ASN A CA 1
ATOM 3166 C C . ASN A 1 409 ? 17.106 12.496 0.197 1.00 91.81 409 ASN A C 1
ATOM 3168 O O . ASN A 1 409 ? 18.036 11.819 0.637 1.00 91.81 409 ASN A O 1
ATOM 3172 N N . ALA A 1 410 ? 17.232 13.813 -0.011 1.00 90.44 410 ALA A N 1
ATOM 3173 C CA . ALA A 1 410 ? 18.369 14.573 0.483 1.00 90.44 410 ALA A CA 1
ATOM 3174 C C . ALA A 1 410 ? 18.452 14.472 2.023 1.00 90.44 410 ALA A C 1
ATOM 3176 O O . ALA A 1 410 ? 17.411 14.372 2.686 1.00 90.44 410 ALA A O 1
ATOM 3177 N N . PRO A 1 411 ? 19.661 14.527 2.615 1.00 86.94 411 PRO A N 1
ATOM 3178 C CA . PRO A 1 411 ? 19.837 14.402 4.059 1.00 86.94 411 PRO A CA 1
ATOM 3179 C C . PRO A 1 411 ? 18.914 15.336 4.853 1.00 86.94 411 PRO A C 1
ATOM 3181 O O . PRO A 1 411 ? 18.879 16.541 4.603 1.00 86.94 411 PRO A O 1
ATOM 3184 N N . ASN A 1 412 ? 18.178 14.771 5.815 1.00 82.06 412 ASN A N 1
ATOM 3185 C CA . ASN A 1 412 ? 17.230 15.471 6.695 1.00 82.06 412 ASN A CA 1
ATOM 3186 C C . ASN A 1 412 ? 16.091 16.217 5.975 1.00 82.06 412 ASN A C 1
ATOM 3188 O O . ASN A 1 412 ? 15.444 17.084 6.567 1.00 82.06 412 ASN A O 1
ATOM 3192 N N . SER A 1 413 ? 15.834 15.911 4.700 1.00 86.94 413 SER A N 1
ATOM 3193 C CA . SER A 1 413 ? 14.793 16.598 3.951 1.00 86.94 413 SER A CA 1
ATOM 3194 C C . SER A 1 413 ? 13.396 16.167 4.391 1.00 86.94 413 SER A C 1
ATOM 3196 O O . SER A 1 413 ? 13.089 14.982 4.538 1.00 86.94 413 SER A O 1
ATOM 3198 N N . THR A 1 414 ? 12.524 17.158 4.536 1.00 87.94 414 THR A N 1
ATOM 3199 C CA . THR A 1 414 ? 11.083 16.991 4.746 1.00 87.94 414 THR A CA 1
ATOM 3200 C C . THR A 1 414 ? 10.270 17.421 3.521 1.00 87.94 414 THR A C 1
ATOM 3202 O O . THR A 1 414 ? 9.042 17.465 3.566 1.00 87.94 414 THR A O 1
ATOM 3205 N N . ALA A 1 415 ? 10.954 17.760 2.427 1.00 90.44 415 ALA A N 1
ATOM 3206 C CA . ALA A 1 415 ? 10.349 18.240 1.200 1.00 90.44 415 ALA A CA 1
ATOM 3207 C C . ALA A 1 415 ? 9.680 17.111 0.406 1.00 90.44 415 ALA A C 1
ATOM 3209 O O . ALA A 1 415 ? 10.098 15.949 0.459 1.00 90.44 415 ALA A O 1
ATOM 3210 N N . LEU A 1 416 ? 8.653 17.484 -0.352 1.00 92.25 416 LEU A N 1
ATOM 3211 C CA . LEU A 1 416 ? 7.818 16.585 -1.143 1.00 92.25 416 LEU A CA 1
ATOM 3212 C C . LEU A 1 416 ? 7.463 17.272 -2.469 1.00 92.25 416 LEU A C 1
ATOM 3214 O O . LEU A 1 416 ? 7.131 18.458 -2.481 1.00 92.25 416 LEU A O 1
ATOM 3218 N N . SER A 1 417 ? 7.515 16.538 -3.576 1.00 94.12 417 SER A N 1
ATOM 3219 C CA . SER A 1 417 ? 7.022 17.011 -4.875 1.00 94.12 417 SER A CA 1
ATOM 3220 C C . SER A 1 417 ? 6.078 15.979 -5.476 1.00 94.12 417 SER A C 1
ATOM 3222 O O . SER A 1 417 ? 6.290 14.775 -5.337 1.00 94.12 417 SER A O 1
ATOM 3224 N N . ILE A 1 418 ? 5.036 16.455 -6.151 1.00 95.19 418 ILE A N 1
ATOM 3225 C CA . ILE A 1 418 ? 4.174 15.638 -6.997 1.00 95.19 418 ILE A CA 1
ATOM 3226 C C . ILE A 1 418 ? 4.538 15.930 -8.443 1.00 95.19 418 ILE A C 1
ATOM 3228 O O . ILE A 1 418 ? 4.468 17.076 -8.900 1.00 95.19 418 ILE A O 1
ATOM 3232 N N . LEU A 1 419 ? 4.925 14.875 -9.148 1.00 95.94 419 LEU A N 1
ATOM 3233 C CA . LEU A 1 419 ? 5.184 14.904 -10.578 1.00 95.94 419 LEU A CA 1
ATOM 3234 C C . LEU A 1 419 ? 4.000 14.293 -11.319 1.00 95.94 419 LEU A C 1
ATOM 3236 O O . LEU A 1 419 ? 3.466 13.290 -10.857 1.00 95.94 419 LEU A O 1
ATOM 3240 N N . ALA A 1 420 ? 3.624 14.848 -12.465 1.00 94.44 420 ALA A N 1
ATOM 3241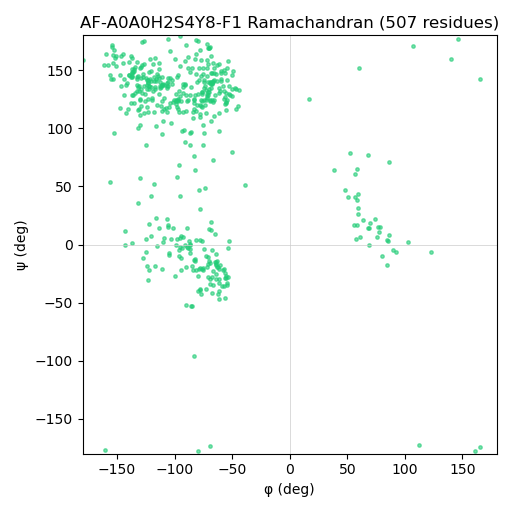 C CA . ALA A 1 420 ? 2.585 14.309 -13.331 1.00 94.44 420 ALA A CA 1
ATOM 3242 C C . ALA A 1 420 ? 3.148 13.926 -14.699 1.00 94.44 420 ALA A C 1
ATOM 3244 O O . ALA A 1 420 ? 3.954 14.671 -15.255 1.00 94.44 420 ALA A O 1
ATOM 3245 N N . ALA A 1 421 ? 2.679 12.809 -15.248 1.00 93.94 421 ALA A N 1
ATOM 3246 C CA . ALA A 1 421 ? 2.867 12.415 -16.643 1.00 93.94 421 ALA A CA 1
ATOM 3247 C C . ALA A 1 421 ? 1.532 11.958 -17.245 1.00 93.94 421 ALA A C 1
ATOM 3249 O O . ALA A 1 421 ? 0.628 11.554 -16.512 1.00 93.94 421 ALA A O 1
ATOM 3250 N N . THR A 1 422 ? 1.386 12.014 -18.566 1.00 91.62 422 THR A N 1
ATOM 3251 C CA . THR A 1 422 ? 0.103 11.793 -19.242 1.00 91.62 422 THR A CA 1
ATOM 3252 C C . THR A 1 422 ? 0.126 10.603 -20.188 1.00 91.62 422 THR A C 1
ATOM 3254 O O . THR A 1 422 ? 1.152 10.222 -20.750 1.00 91.62 422 THR A O 1
ATOM 3257 N N . SER A 1 423 ? -1.048 10.026 -20.436 1.00 88.75 423 SER A N 1
ATOM 3258 C CA . SER A 1 423 ? -1.219 8.996 -21.459 1.00 88.75 423 SER A CA 1
ATOM 3259 C C . SER A 1 423 ? -1.245 9.533 -22.895 1.00 88.75 423 SER A C 1
ATOM 3261 O O . SER A 1 423 ? -1.488 8.755 -23.821 1.00 88.75 423 SER A O 1
ATOM 3263 N N . LYS A 1 424 ? -1.053 10.842 -23.116 1.00 82.94 424 LYS A N 1
ATOM 3264 C CA . LYS A 1 424 ? -1.092 11.433 -24.459 1.00 82.94 424 LYS A CA 1
ATOM 3265 C C . LYS A 1 424 ? 0.146 11.012 -25.244 1.00 82.94 424 LYS A C 1
ATOM 3267 O O . LYS A 1 424 ? 1.276 11.170 -24.794 1.00 82.94 424 LYS A O 1
ATOM 3272 N N . THR A 1 425 ? -0.058 10.515 -26.460 1.00 67.50 425 THR A N 1
ATOM 3273 C CA . THR A 1 425 ? 1.044 10.315 -27.405 1.00 67.50 425 THR A CA 1
ATOM 3274 C C . THR A 1 425 ? 1.340 11.647 -28.111 1.00 67.50 425 THR A C 1
ATOM 3276 O O . THR A 1 425 ? 0.421 12.250 -28.669 1.00 67.50 425 THR A O 1
ATOM 3279 N N . PRO A 1 426 ? 2.599 12.121 -28.158 1.00 60.34 426 PRO A N 1
ATOM 3280 C CA . PRO A 1 426 ? 2.967 13.295 -28.946 1.00 60.34 426 PRO A CA 1
ATOM 3281 C C . PRO A 1 426 ? 2.614 13.113 -30.432 1.00 60.34 426 PRO A C 1
ATOM 3283 O O . PRO A 1 426 ? 2.906 12.075 -31.022 1.00 60.34 426 PRO A O 1
ATOM 3286 N N . ALA A 1 427 ? 2.051 14.144 -31.069 1.00 54.84 427 ALA A N 1
ATOM 3287 C CA . ALA A 1 427 ? 1.516 14.102 -32.441 1.00 54.84 427 ALA A CA 1
ATOM 3288 C C . ALA A 1 427 ? 2.549 13.857 -33.577 1.00 54.84 427 ALA A C 1
ATOM 3290 O O . ALA A 1 427 ? 2.217 13.997 -34.752 1.00 54.84 427 ALA A O 1
ATOM 3291 N N . LEU A 1 428 ? 3.808 13.524 -33.263 1.00 47.38 428 LEU A N 1
ATOM 3292 C CA . LEU A 1 428 ? 4.949 13.563 -34.191 1.00 47.38 428 LEU A CA 1
ATOM 3293 C C . LEU A 1 428 ? 5.474 12.203 -34.703 1.00 47.38 428 LEU A C 1
ATOM 3295 O O . LEU A 1 428 ? 6.553 12.181 -35.292 1.00 47.38 428 LEU A O 1
ATOM 3299 N N . SER A 1 429 ? 4.758 11.076 -34.581 1.00 44.84 429 SER A N 1
ATOM 3300 C CA . SER A 1 429 ? 5.198 9.819 -35.227 1.00 44.84 429 SER A CA 1
ATOM 3301 C C . SER A 1 429 ? 4.094 9.096 -36.009 1.00 44.84 429 SER A C 1
ATOM 3303 O O . SER A 1 429 ? 3.281 8.340 -35.489 1.00 44.84 429 SER A O 1
ATOM 3305 N N . ALA A 1 430 ? 4.116 9.284 -37.330 1.00 46.38 430 ALA A N 1
ATOM 3306 C CA . ALA A 1 430 ? 3.228 8.638 -38.300 1.00 46.38 430 ALA A CA 1
ATOM 3307 C C . ALA A 1 430 ? 3.607 7.173 -38.633 1.00 46.38 430 ALA A C 1
ATOM 3309 O O . ALA A 1 430 ? 3.378 6.713 -39.750 1.00 46.38 430 ALA A O 1
ATOM 3310 N N . ALA A 1 431 ? 4.196 6.418 -37.702 1.00 43.12 431 ALA A N 1
ATOM 3311 C CA . ALA A 1 431 ? 4.515 5.008 -37.921 1.00 43.12 431 ALA A CA 1
ATOM 3312 C C . ALA A 1 431 ? 4.406 4.218 -36.610 1.00 43.12 431 ALA A C 1
ATOM 3314 O O . ALA A 1 431 ? 5.119 4.511 -35.660 1.00 43.12 431 ALA A O 1
ATOM 3315 N N . SER A 1 432 ? 3.476 3.257 -36.595 1.00 44.72 432 SER A N 1
ATOM 3316 C CA . SER A 1 432 ? 3.280 2.125 -35.669 1.00 44.72 432 SER A CA 1
ATOM 3317 C C . SER A 1 432 ? 3.997 2.137 -34.300 1.00 44.72 432 SER A C 1
ATOM 3319 O O . SER A 1 432 ? 5.222 2.110 -34.234 1.00 44.72 432 SER A O 1
ATOM 3321 N N . THR A 1 433 ? 3.177 1.984 -33.244 1.00 49.78 433 THR A N 1
ATOM 3322 C CA . THR A 1 433 ? 3.445 1.759 -31.798 1.00 49.78 433 THR A CA 1
ATOM 3323 C C . THR A 1 433 ? 3.673 3.006 -30.928 1.00 49.78 433 THR A C 1
ATOM 3325 O O . THR A 1 433 ? 4.761 3.262 -30.427 1.00 49.78 433 THR A O 1
ATOM 3328 N N . SER A 1 434 ? 2.585 3.755 -30.710 1.00 60.84 434 SER A N 1
ATOM 3329 C CA . SER A 1 434 ? 2.456 5.007 -29.940 1.00 60.84 434 SER A CA 1
ATOM 3330 C C . SER A 1 434 ? 2.526 4.878 -28.407 1.00 60.84 434 SER A C 1
ATOM 3332 O O . SER A 1 434 ? 2.624 5.892 -27.714 1.00 60.84 434 SER A O 1
ATOM 3334 N N . TYR A 1 435 ? 2.487 3.660 -27.860 1.00 68.94 435 TYR A N 1
ATOM 3335 C CA . TYR A 1 435 ? 2.474 3.434 -26.410 1.00 68.94 435 TYR A CA 1
ATOM 3336 C C . TYR A 1 435 ? 3.796 3.787 -25.724 1.00 68.94 435 TYR A C 1
ATOM 3338 O O . TYR A 1 435 ? 3.777 4.306 -24.617 1.00 68.94 435 TYR A O 1
ATOM 3346 N N . LEU A 1 436 ? 4.944 3.588 -26.382 1.00 72.56 436 LEU A N 1
ATOM 3347 C CA . LEU A 1 436 ? 6.261 3.896 -25.800 1.00 72.56 436 LEU A CA 1
ATOM 3348 C C . LEU A 1 436 ? 6.475 5.389 -25.507 1.00 72.56 436 LEU A C 1
ATOM 3350 O O . LEU A 1 436 ? 7.409 5.739 -24.795 1.00 72.56 436 LEU A O 1
ATOM 3354 N N . ALA A 1 437 ? 5.639 6.263 -26.070 1.00 77.7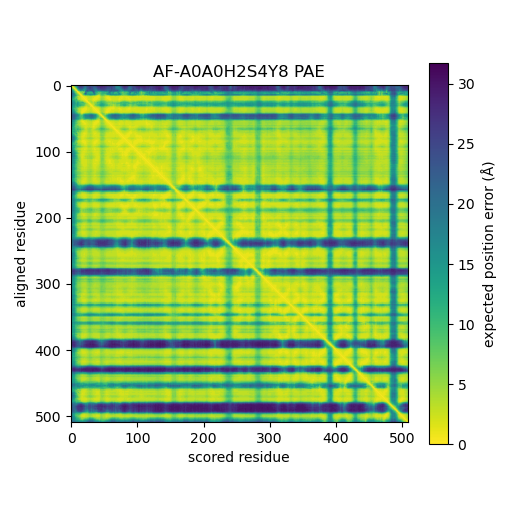5 437 ALA A N 1
ATOM 3355 C CA . ALA A 1 437 ? 5.704 7.699 -25.834 1.00 77.75 437 ALA A CA 1
ATOM 3356 C C . ALA A 1 437 ? 4.737 8.180 -24.735 1.00 77.75 437 ALA A C 1
ATOM 3358 O O . ALA A 1 437 ? 4.773 9.358 -24.384 1.00 77.75 437 ALA A O 1
ATOM 3359 N N . GLN A 1 438 ? 3.894 7.296 -24.187 1.00 88.69 438 GLN A N 1
ATOM 3360 C CA . GLN A 1 438 ? 3.012 7.619 -23.063 1.00 88.69 438 GLN A CA 1
ATOM 3361 C C . GLN A 1 438 ? 3.810 7.675 -21.758 1.00 88.69 438 GLN A C 1
ATOM 3363 O O . GLN A 1 438 ? 4.759 6.914 -21.574 1.00 88.69 438 GLN A O 1
ATOM 3368 N N . PHE A 1 439 ? 3.395 8.552 -20.846 1.00 92.88 439 PHE A N 1
ATOM 3369 C CA . PHE A 1 439 ? 3.975 8.732 -19.513 1.00 92.88 439 PHE A CA 1
ATOM 3370 C C . PHE A 1 439 ? 5.463 9.123 -19.512 1.00 92.88 439 PHE A C 1
ATOM 3372 O O . PHE A 1 439 ? 6.218 8.772 -18.606 1.00 92.88 439 PHE A O 1
ATOM 3379 N N . THR A 1 440 ? 5.901 9.853 -20.539 1.00 90.81 440 THR A N 1
ATOM 3380 C CA . THR A 1 440 ? 7.294 10.321 -20.671 1.00 90.81 440 THR A CA 1
ATOM 3381 C C . THR A 1 440 ? 7.462 11.815 -20.374 1.00 90.81 440 THR A C 1
ATOM 3383 O O . THR A 1 440 ? 8.582 12.302 -20.233 1.00 90.81 440 THR A O 1
ATOM 3386 N N . ASP A 1 441 ? 6.357 12.541 -20.231 1.00 91.12 441 ASP A N 1
ATOM 3387 C CA . ASP A 1 441 ? 6.230 13.997 -20.118 1.00 91.12 441 ASP A CA 1
ATOM 3388 C C . ASP A 1 441 ? 6.159 14.488 -18.660 1.00 91.12 441 ASP A C 1
ATOM 3390 O O . ASP A 1 441 ? 5.383 15.380 -18.322 1.00 91.12 441 ASP A O 1
ATOM 3394 N N . TRP A 1 442 ? 6.987 13.909 -17.785 1.00 94.19 442 TRP A N 1
ATOM 3395 C CA . TRP A 1 442 ? 7.005 14.233 -16.357 1.00 94.19 442 TRP A CA 1
ATOM 3396 C C . TRP A 1 442 ? 7.258 15.724 -16.084 1.00 94.19 442 TRP A C 1
ATOM 3398 O O . TRP A 1 442 ? 8.285 16.281 -16.478 1.00 94.19 442 TRP A O 1
ATOM 3408 N N . SER A 1 443 ? 6.352 16.348 -15.333 1.00 93.50 443 SER A N 1
ATOM 3409 C CA . SER A 1 443 ? 6.420 17.753 -14.908 1.00 93.50 443 SER A CA 1
ATOM 3410 C C . SER A 1 443 ? 5.966 17.918 -13.461 1.00 93.50 443 SER A C 1
ATOM 3412 O O . SER A 1 443 ? 5.257 17.070 -12.924 1.00 93.50 443 SER A O 1
ATOM 3414 N N . VAL A 1 444 ? 6.396 18.989 -12.798 1.00 93.75 444 VAL A N 1
ATOM 3415 C CA . VAL A 1 444 ? 6.027 19.253 -11.400 1.00 93.75 444 VAL A CA 1
ATOM 3416 C C . VAL A 1 444 ? 4.670 19.930 -11.373 1.00 93.75 444 VAL A C 1
ATOM 3418 O O . VAL A 1 444 ? 4.499 20.986 -11.973 1.00 93.75 444 VAL A O 1
ATOM 3421 N N . VAL A 1 445 ? 3.724 19.350 -10.642 1.00 92.44 445 VAL A N 1
ATOM 3422 C CA . VAL A 1 445 ? 2.367 19.906 -10.514 1.00 92.44 445 VAL A CA 1
ATOM 3423 C C . VAL A 1 445 ? 2.072 20.446 -9.123 1.00 92.44 445 VAL A C 1
ATOM 3425 O O . VAL A 1 445 ? 1.200 21.291 -8.946 1.00 92.44 445 VAL A O 1
ATOM 3428 N N . TRP A 1 446 ? 2.826 19.991 -8.125 1.00 92.38 446 TRP A N 1
ATOM 3429 C CA . TRP A 1 446 ? 2.753 20.505 -6.767 1.00 92.38 446 TRP A CA 1
ATOM 3430 C C . TRP A 1 446 ? 4.072 20.237 -6.051 1.00 92.38 446 TRP A C 1
ATOM 3432 O O . TRP A 1 446 ? 4.719 19.217 -6.284 1.00 92.38 446 TRP A O 1
ATOM 3442 N N . SER A 1 447 ? 4.490 21.139 -5.171 1.00 90.44 447 SER A N 1
ATOM 3443 C CA . SER A 1 447 ? 5.664 20.914 -4.334 1.00 90.44 447 SER A CA 1
ATOM 3444 C C . SER A 1 447 ? 5.581 21.695 -3.035 1.00 90.44 447 SER A C 1
ATOM 3446 O O . SER A 1 447 ? 4.920 22.729 -2.935 1.00 90.44 447 SER A O 1
ATOM 3448 N N . VAL A 1 448 ? 6.299 21.193 -2.040 1.00 87.94 448 VAL A N 1
ATOM 3449 C CA . VAL A 1 448 ? 6.473 21.828 -0.741 1.00 87.94 448 VAL A CA 1
ATOM 3450 C C . VAL A 1 448 ? 7.939 21.734 -0.328 1.00 87.94 448 VAL A C 1
ATOM 3452 O O . VAL A 1 448 ? 8.554 20.665 -0.375 1.00 87.94 448 VAL A O 1
ATOM 3455 N N . ALA A 1 449 ? 8.526 22.870 0.040 1.00 85.94 449 ALA A N 1
ATOM 3456 C CA . ALA A 1 449 ? 9.935 22.955 0.411 1.00 85.94 449 ALA A CA 1
ATOM 3457 C C . ALA A 1 449 ? 10.168 22.533 1.870 1.00 85.94 449 ALA A C 1
ATOM 3459 O O . ALA A 1 449 ? 9.260 22.603 2.701 1.00 85.94 449 ALA A O 1
ATOM 3460 N N . ASN A 1 450 ? 11.411 22.170 2.202 1.00 82.38 450 ASN A N 1
ATOM 3461 C CA . ASN A 1 450 ? 11.834 21.790 3.556 1.00 82.38 450 ASN A CA 1
ATOM 3462 C C . ASN A 1 450 ? 11.337 22.762 4.638 1.00 82.38 450 ASN A C 1
ATOM 3464 O O . ASN A 1 450 ? 11.473 23.975 4.503 1.00 82.38 450 ASN A O 1
ATOM 3468 N N . GLY A 1 451 ? 10.803 22.217 5.733 1.00 72.19 451 GLY A N 1
ATOM 3469 C CA . GLY A 1 451 ? 10.304 22.993 6.873 1.00 72.19 451 GLY A CA 1
ATOM 3470 C C . GLY A 1 451 ? 9.033 23.817 6.619 1.00 72.19 451 GLY A C 1
ATOM 3471 O O . GLY A 1 451 ? 8.552 24.463 7.548 1.00 72.19 451 GLY A O 1
ATOM 3472 N N . SER A 1 452 ? 8.459 23.799 5.411 1.00 60.72 452 SER A N 1
ATOM 3473 C CA . 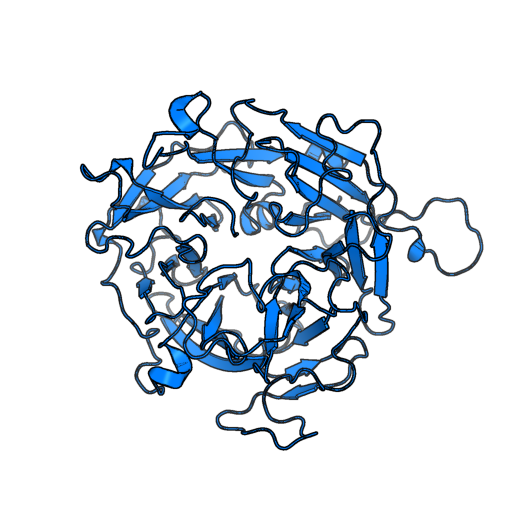SER A 1 452 ? 7.188 24.479 5.140 1.00 60.72 452 SER A CA 1
ATOM 3474 C C . SER A 1 452 ? 6.038 23.751 5.845 1.00 60.72 452 SER A C 1
ATOM 3476 O O . SER A 1 452 ? 5.903 22.529 5.760 1.00 60.72 452 SER A O 1
ATOM 3478 N N . SER A 1 453 ? 5.204 24.496 6.564 1.00 61.53 453 SER A N 1
ATOM 3479 C CA . SER A 1 453 ? 4.008 23.976 7.228 1.00 61.53 453 SER A CA 1
ATOM 3480 C C . SER A 1 453 ? 2.792 24.806 6.807 1.00 61.53 453 SER A C 1
ATOM 3482 O O . SER A 1 453 ? 2.900 26.034 6.825 1.00 61.53 453 SER A O 1
ATOM 3484 N N . PRO A 1 454 ? 1.636 24.187 6.495 1.00 60.72 454 PRO A N 1
ATOM 3485 C CA . PRO A 1 454 ? 1.409 22.742 6.364 1.00 60.72 454 PRO A CA 1
ATOM 3486 C C . PRO A 1 454 ? 2.075 22.167 5.098 1.00 60.72 454 PRO A C 1
ATOM 3488 O O . PRO A 1 454 ? 2.298 22.892 4.135 1.00 60.72 454 PRO A O 1
ATOM 3491 N N . GLY A 1 455 ? 2.393 20.867 5.089 1.00 56.09 455 GLY A N 1
ATOM 3492 C CA . GLY A 1 455 ? 2.727 20.152 3.848 1.00 56.09 455 GLY A CA 1
ATOM 3493 C C . GLY A 1 455 ? 4.084 19.455 3.774 1.00 56.09 455 GLY A C 1
ATOM 3494 O O . GLY A 1 455 ? 4.308 18.727 2.821 1.00 56.09 455 GLY A O 1
ATOM 3495 N N . THR A 1 456 ? 4.983 19.596 4.744 1.00 63.59 456 THR A N 1
ATOM 3496 C CA . THR A 1 456 ? 6.214 18.784 4.770 1.00 63.59 456 THR A CA 1
ATOM 3497 C C . THR A 1 456 ? 6.005 17.424 5.427 1.00 63.59 456 THR A C 1
ATOM 3499 O O . THR A 1 456 ? 5.158 17.279 6.309 1.00 63.59 456 THR A O 1
ATOM 3502 N N . SER A 1 457 ? 6.798 16.427 5.019 1.00 67.25 457 SER A N 1
ATOM 3503 C CA . SER A 1 457 ? 6.801 15.107 5.650 1.00 67.25 457 SER A CA 1
ATOM 3504 C C . SER A 1 457 ? 8.209 14.623 5.976 1.00 67.25 457 SER A C 1
ATOM 3506 O O . SER A 1 457 ? 9.040 14.399 5.093 1.00 67.25 457 SER A O 1
ATOM 3508 N N . ALA A 1 458 ? 8.468 14.441 7.269 1.00 71.25 458 ALA A N 1
ATOM 3509 C CA . ALA A 1 458 ? 9.631 13.718 7.772 1.00 71.25 458 ALA A CA 1
ATOM 3510 C C . ALA A 1 458 ? 9.521 12.201 7.543 1.00 71.25 458 ALA A C 1
ATOM 3512 O O . ALA A 1 458 ? 10.541 11.523 7.534 1.00 71.25 458 ALA A O 1
ATOM 3513 N N . ALA A 1 459 ? 8.306 11.693 7.322 1.00 76.12 459 ALA A N 1
ATOM 3514 C CA . ALA A 1 459 ? 8.021 10.297 7.007 1.00 76.12 459 ALA A CA 1
ATOM 3515 C C . ALA A 1 459 ? 7.652 10.117 5.523 1.00 76.12 459 ALA A C 1
ATOM 3517 O O . ALA A 1 459 ? 7.535 11.085 4.763 1.00 76.12 459 ALA A O 1
ATOM 3518 N N . GLU A 1 460 ? 7.444 8.873 5.109 1.00 86.81 460 GLU A N 1
ATOM 3519 C CA . GLU A 1 460 ? 6.927 8.546 3.779 1.00 86.81 460 GLU A CA 1
ATOM 3520 C C . GLU A 1 460 ? 5.507 9.101 3.588 1.00 86.81 460 GLU A C 1
ATOM 3522 O O . GLU A 1 460 ? 4.711 9.073 4.531 1.00 86.81 460 GLU A O 1
ATOM 3527 N N . PRO A 1 461 ? 5.170 9.629 2.397 1.00 86.06 461 PRO A N 1
ATOM 3528 C CA . PRO A 1 461 ? 3.822 10.103 2.131 1.00 86.06 461 PRO A CA 1
ATOM 3529 C C . PRO A 1 461 ? 2.843 8.925 2.092 1.00 86.06 461 PRO A C 1
ATOM 3531 O O . PRO A 1 461 ? 3.121 7.882 1.497 1.00 86.06 461 PRO A O 1
ATOM 3534 N N . LEU A 1 462 ? 1.665 9.123 2.678 1.00 88.00 462 LEU A N 1
ATOM 3535 C CA . LEU A 1 462 ? 0.505 8.247 2.519 1.00 88.00 462 LEU A CA 1
ATOM 3536 C C . LEU A 1 462 ? -0.651 9.073 1.956 1.00 88.00 462 LEU A C 1
ATOM 3538 O O . LEU A 1 462 ? -0.634 10.304 2.023 1.00 88.00 462 LEU A O 1
ATOM 3542 N N . PHE A 1 463 ? -1.638 8.414 1.361 1.00 90.88 463 PHE A N 1
ATOM 3543 C CA . PHE A 1 463 ? -2.751 9.105 0.719 1.00 90.88 463 PHE A CA 1
ATOM 3544 C C . PHE A 1 463 ? -4.062 8.339 0.871 1.00 90.88 463 PHE A C 1
ATOM 3546 O O . PHE A 1 463 ? -4.069 7.119 1.040 1.00 90.88 463 PHE A O 1
ATOM 3553 N N . ASP A 1 464 ? -5.171 9.068 0.784 1.00 90.00 464 ASP A N 1
ATOM 3554 C CA . ASP A 1 464 ? -6.513 8.495 0.777 1.00 90.00 464 ASP A CA 1
ATOM 3555 C C . ASP A 1 464 ? -6.931 8.107 -0.646 1.00 90.00 464 ASP A C 1
ATOM 3557 O O . ASP A 1 464 ? -7.416 8.929 -1.428 1.00 90.00 464 ASP A O 1
ATOM 3561 N N . ARG A 1 465 ? -6.737 6.834 -0.995 1.00 88.88 465 ARG A N 1
ATOM 3562 C CA . ARG A 1 465 ? -7.148 6.309 -2.306 1.00 88.88 465 ARG A CA 1
ATOM 3563 C C . ARG A 1 465 ? -8.662 6.356 -2.524 1.00 88.88 465 ARG A C 1
ATOM 3565 O O . ARG A 1 465 ? -9.102 6.491 -3.661 1.00 88.88 465 ARG A O 1
ATOM 3572 N N . TYR A 1 466 ? -9.454 6.256 -1.458 1.00 86.94 466 TYR A N 1
ATOM 3573 C CA . TYR A 1 466 ? -10.911 6.189 -1.559 1.00 86.94 466 TYR A CA 1
ATOM 3574 C C . TYR A 1 466 ? -11.500 7.577 -1.773 1.00 86.94 466 TYR A C 1
ATOM 3576 O O . TYR A 1 466 ? -12.347 7.747 -2.644 1.00 86.94 466 TYR A O 1
ATOM 3584 N N . ARG A 1 467 ? -10.964 8.592 -1.083 1.00 84.19 467 ARG A N 1
ATOM 3585 C CA . ARG A 1 467 ? -11.294 9.996 -1.358 1.00 84.19 467 ARG A CA 1
ATOM 3586 C C . ARG A 1 467 ? -10.903 10.405 -2.775 1.00 84.19 467 ARG A C 1
ATOM 3588 O O . ARG A 1 467 ? -11.665 11.103 -3.441 1.00 84.19 467 ARG A O 1
ATOM 3595 N N . LEU A 1 468 ? -9.748 9.938 -3.252 1.00 85.62 468 LEU A N 1
ATOM 3596 C CA . LEU A 1 468 ? -9.315 10.191 -4.622 1.00 85.62 468 LEU A CA 1
ATOM 3597 C C . LEU A 1 468 ? -10.302 9.604 -5.639 1.00 85.62 468 LEU A C 1
ATOM 3599 O O . LEU A 1 468 ? -10.709 10.304 -6.561 1.00 85.62 468 LEU A O 1
ATOM 3603 N N . ALA A 1 469 ? -10.720 8.351 -5.449 1.00 81.12 469 ALA A N 1
ATOM 3604 C CA . ALA A 1 469 ? -11.670 7.688 -6.339 1.00 81.12 469 ALA A CA 1
ATOM 3605 C C . ALA A 1 469 ? -13.083 8.304 -6.280 1.00 81.12 469 ALA A C 1
ATOM 3607 O O . ALA A 1 469 ? -13.716 8.492 -7.313 1.00 81.12 469 ALA A O 1
ATOM 3608 N N . GLN A 1 470 ? -13.583 8.639 -5.088 1.00 78.69 470 GLN A N 1
ATOM 3609 C CA . GLN A 1 470 ? -14.949 9.147 -4.897 1.00 78.69 470 GLN A CA 1
ATOM 3610 C C . GLN A 1 470 ? -15.088 10.624 -5.288 1.00 78.69 470 GLN A C 1
ATOM 3612 O O . GLN A 1 470 ? -16.106 11.038 -5.853 1.00 78.69 470 GLN A O 1
ATOM 3617 N N . ASP A 1 471 ? -14.071 11.432 -4.982 1.00 79.00 471 ASP A N 1
ATOM 3618 C CA . ASP A 1 471 ? -14.170 12.891 -5.023 1.00 79.00 471 ASP A CA 1
ATOM 3619 C C . ASP A 1 471 ? -13.130 13.573 -5.905 1.00 79.00 471 ASP A C 1
ATOM 3621 O O . ASP A 1 471 ? -13.221 14.782 -6.099 1.00 79.00 471 ASP A O 1
ATOM 3625 N N . GLY A 1 472 ? -12.163 12.834 -6.456 1.00 81.38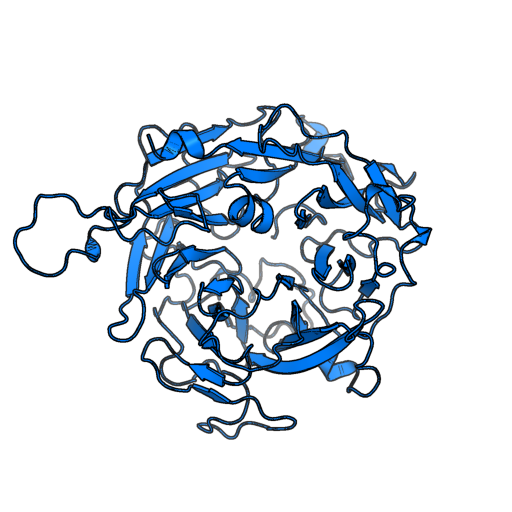 472 GLY A N 1
ATOM 3626 C CA . GLY A 1 472 ? -11.073 13.419 -7.240 1.00 81.38 472 GLY A CA 1
ATOM 3627 C C . GLY A 1 472 ? -10.109 14.266 -6.402 1.00 81.38 472 GLY A C 1
ATOM 3628 O O . GLY A 1 472 ? -9.312 15.019 -6.959 1.00 81.38 472 GLY A O 1
ATOM 3629 N N . VAL A 1 473 ? -10.179 14.153 -5.071 1.00 85.25 473 VAL A N 1
ATOM 3630 C CA . VAL A 1 473 ? -9.347 14.908 -4.129 1.00 85.25 473 VAL A CA 1
ATOM 3631 C C . VAL A 1 473 ? -8.219 14.019 -3.628 1.00 85.25 473 VAL A C 1
ATOM 3633 O O . VAL A 1 473 ? -8.458 12.972 -3.023 1.00 85.25 473 VAL A O 1
ATOM 3636 N N . LEU A 1 474 ? -6.978 14.457 -3.835 1.00 89.12 474 LEU A N 1
ATOM 3637 C CA . LEU A 1 474 ? -5.806 13.793 -3.278 1.00 89.12 474 LEU A CA 1
ATOM 3638 C C . LEU A 1 474 ? -5.561 14.307 -1.857 1.00 89.12 474 LEU A C 1
ATOM 3640 O O . LEU A 1 474 ? -4.944 15.353 -1.662 1.00 89.12 474 LEU A O 1
ATOM 3644 N N . SER A 1 475 ? -6.038 13.559 -0.863 1.00 88.12 475 SER A N 1
ATOM 3645 C CA . SER A 1 475 ? -5.714 13.803 0.546 1.00 88.12 475 SER A CA 1
ATOM 3646 C C . SER A 1 475 ? -4.390 13.136 0.899 1.00 88.12 475 SER A C 1
ATOM 3648 O O . SER A 1 475 ? -4.291 11.908 0.902 1.00 88.12 475 SER A O 1
ATOM 3650 N N . LEU A 1 476 ? -3.380 13.937 1.220 1.00 88.31 476 LEU A N 1
ATOM 3651 C CA . LEU A 1 476 ? -2.074 13.475 1.671 1.00 88.31 476 LEU A CA 1
ATOM 3652 C C . LEU A 1 476 ? -2.009 13.456 3.189 1.00 88.31 476 LEU A C 1
ATOM 3654 O O . LEU A 1 476 ? -2.239 14.473 3.840 1.00 88.31 476 LEU A O 1
ATOM 3658 N N . PHE A 1 477 ? -1.610 12.321 3.742 1.00 83.88 477 PHE A N 1
ATOM 3659 C CA . PHE A 1 477 ? -1.285 12.185 5.148 1.00 83.88 477 PHE A CA 1
ATOM 3660 C C . PHE A 1 477 ? 0.205 12.468 5.365 1.00 83.88 477 PHE A C 1
ATOM 3662 O O . PHE A 1 477 ? 1.058 11.716 4.888 1.00 83.88 477 PHE A O 1
ATOM 3669 N N . LEU A 1 478 ? 0.526 13.539 6.092 1.00 82.12 478 LEU A N 1
ATOM 3670 C CA . LEU A 1 478 ? 1.893 14.042 6.240 1.00 82.12 478 LEU A CA 1
ATOM 3671 C C . LEU A 1 478 ? 2.273 14.213 7.714 1.00 82.12 478 LEU A C 1
ATOM 3673 O O . LEU A 1 478 ? 1.442 14.542 8.567 1.00 82.12 478 LEU A O 1
ATOM 3677 N N . VAL A 1 479 ? 3.555 13.989 8.018 1.00 72.94 479 VAL A N 1
ATOM 3678 C CA . VAL A 1 479 ? 4.095 14.079 9.382 1.00 72.94 479 VAL A CA 1
ATOM 3679 C C . VAL A 1 479 ? 5.151 15.168 9.452 1.00 72.94 479 VAL A C 1
ATOM 3681 O O . VAL A 1 479 ? 6.226 15.022 8.873 1.00 72.94 479 VAL A O 1
ATOM 3684 N N . SER A 1 480 ? 4.895 16.240 10.201 1.00 66.25 480 SER A N 1
ATOM 3685 C CA . SER A 1 480 ? 5.895 17.298 10.345 1.00 66.25 480 SER A CA 1
ATOM 3686 C C . SER A 1 480 ? 7.117 16.804 11.129 1.00 66.25 480 SER A C 1
ATOM 3688 O O . SER A 1 480 ? 6.997 16.101 12.138 1.00 66.25 480 SER A O 1
ATOM 3690 N N . GLY A 1 481 ? 8.312 17.177 10.663 1.00 55.06 481 GLY A N 1
ATOM 3691 C CA . GLY A 1 481 ? 9.552 16.969 11.410 1.00 55.06 481 GLY A CA 1
ATOM 3692 C C . GLY A 1 481 ? 9.647 17.918 12.606 1.00 55.06 481 GLY A C 1
ATOM 3693 O O . GLY A 1 481 ? 9.100 19.020 12.577 1.00 55.06 481 GLY A O 1
ATOM 3694 N N . VAL A 1 482 ? 10.356 17.507 13.657 1.00 42.53 482 VAL A N 1
ATOM 3695 C CA . VAL A 1 482 ? 10.771 18.420 14.733 1.00 42.53 482 VAL A CA 1
ATOM 3696 C C . VAL A 1 482 ? 12.019 19.161 14.241 1.00 42.53 482 VAL A C 1
ATOM 3698 O O . VAL A 1 482 ? 13.007 18.524 13.887 1.00 42.53 482 VAL A O 1
ATOM 3701 N N . SER A 1 483 ? 11.984 20.491 14.152 1.00 30.64 483 SER A N 1
ATOM 3702 C CA . SER A 1 483 ? 13.154 21.301 13.786 1.00 30.64 483 SER A CA 1
ATOM 3703 C C . SER A 1 483 ? 13.994 21.641 15.022 1.00 30.64 483 SER A C 1
ATOM 3705 O O . SER A 1 483 ? 13.444 22.214 15.961 1.00 30.64 483 SER A O 1
ATOM 3707 N N . GLY A 1 484 ? 15.310 21.396 14.997 1.00 28.56 484 GLY A N 1
ATOM 3708 C CA . GLY A 1 484 ? 16.266 21.973 15.958 1.00 28.56 484 GLY A CA 1
ATOM 3709 C C . GLY A 1 484 ? 17.365 21.017 16.433 1.00 28.56 484 GLY A C 1
ATOM 3710 O O . GLY A 1 484 ? 17.214 19.802 16.354 1.00 28.56 484 GLY A O 1
ATOM 3711 N N . GLU A 1 485 ? 18.466 21.583 16.942 1.00 26.30 485 GLU A N 1
ATOM 3712 C CA . GLU A 1 485 ? 19.683 20.925 17.471 1.00 26.30 485 GLU A CA 1
ATOM 3713 C C . GLU A 1 485 ? 19.446 19.863 18.576 1.00 26.30 485 GLU A C 1
ATOM 3715 O O . GLU A 1 485 ? 20.377 19.164 18.970 1.00 26.30 485 GLU A O 1
ATOM 3720 N N . ASP A 1 486 ? 18.202 19.653 19.010 1.00 26.67 486 ASP A N 1
ATOM 3721 C CA . ASP A 1 486 ? 17.788 18.598 19.945 1.00 26.67 486 ASP A CA 1
ATOM 3722 C C . ASP A 1 486 ? 17.735 17.188 19.320 1.00 26.67 486 ASP A C 1
ATOM 3724 O O . ASP A 1 486 ? 17.509 16.198 20.025 1.00 26.67 486 ASP A O 1
ATOM 3728 N N . ALA A 1 487 ? 17.981 17.052 18.011 1.00 28.19 487 ALA A N 1
ATOM 3729 C CA . ALA A 1 487 ? 18.024 15.757 17.321 1.00 28.19 487 ALA A CA 1
ATOM 3730 C C . ALA A 1 487 ? 19.161 14.831 17.807 1.00 28.19 487 ALA A C 1
ATOM 3732 O O . ALA A 1 487 ? 19.101 13.626 17.582 1.00 28.19 487 ALA A O 1
ATOM 3733 N N . MET A 1 488 ? 20.181 15.363 18.496 1.00 24.25 488 MET A N 1
ATOM 3734 C CA . MET A 1 488 ? 21.270 14.553 19.063 1.00 24.25 488 MET A CA 1
ATOM 3735 C C . MET A 1 488 ? 21.083 14.158 20.538 1.00 24.25 488 MET A C 1
ATOM 3737 O O . MET A 1 488 ? 21.915 13.412 21.054 1.00 24.25 488 MET A O 1
ATOM 3741 N N . GLN A 1 489 ? 20.013 14.593 21.221 1.00 21.48 489 GLN A N 1
ATOM 3742 C CA . GLN A 1 489 ? 19.756 14.203 22.623 1.00 21.48 489 GLN A CA 1
ATOM 3743 C C . GLN A 1 489 ? 18.281 13.984 23.016 1.00 21.48 489 GLN A C 1
ATOM 3745 O O . GLN A 1 489 ? 18.031 13.612 24.162 1.00 21.48 489 GLN A O 1
ATOM 3750 N N . SER A 1 490 ? 17.295 14.151 22.128 1.00 22.53 490 SER A N 1
ATOM 3751 C CA . SER A 1 490 ? 15.885 13.972 22.507 1.00 22.53 490 SER A CA 1
ATOM 3752 C C . SER A 1 490 ? 15.328 12.590 22.153 1.00 22.53 490 SER A C 1
ATOM 3754 O O . SER A 1 490 ? 15.187 12.198 20.997 1.00 22.53 490 SER A O 1
ATOM 3756 N N . SER A 1 491 ? 14.959 11.851 23.195 1.00 26.11 491 SER A N 1
ATOM 3757 C CA . SER A 1 491 ? 13.968 10.787 23.111 1.00 26.11 491 SER A CA 1
ATOM 3758 C C . SER A 1 491 ? 12.615 11.376 22.680 1.00 26.11 491 SER A C 1
ATOM 3760 O O . SER A 1 491 ? 12.171 12.394 23.203 1.00 26.11 491 SER A O 1
ATOM 3762 N N . ALA A 1 492 ? 11.953 10.711 21.729 1.00 34.12 492 ALA A N 1
ATOM 3763 C CA . ALA A 1 492 ? 10.513 10.790 21.475 1.00 34.12 492 ALA A CA 1
ATOM 3764 C C . ALA A 1 492 ? 9.882 12.198 21.296 1.00 34.12 492 ALA A C 1
ATOM 3766 O O . ALA A 1 492 ? 9.137 12.687 22.142 1.00 34.12 492 ALA A O 1
ATOM 3767 N N . GLY A 1 493 ? 10.039 12.797 20.108 1.00 32.72 493 GLY A N 1
ATOM 3768 C CA . GLY A 1 493 ? 9.214 13.927 19.652 1.00 32.72 493 GLY A CA 1
ATOM 3769 C C . GLY A 1 493 ? 7.940 13.488 18.906 1.00 32.72 493 GLY A C 1
ATOM 3770 O O . GLY A 1 493 ? 7.983 12.774 17.902 1.00 32.72 493 GLY A O 1
ATOM 3771 N N . SER A 1 494 ? 6.763 13.920 19.361 1.00 44.12 494 SER A N 1
ATOM 3772 C CA . SER A 1 494 ? 5.478 13.768 18.658 1.00 44.12 494 SER A CA 1
ATOM 3773 C C . SER A 1 494 ? 5.373 14.758 17.483 1.00 44.12 494 SER A C 1
ATOM 3775 O O . SER A 1 494 ? 4.805 15.830 17.653 1.00 44.12 494 SER A O 1
ATOM 3777 N N . GLY A 1 495 ? 5.890 14.425 16.291 1.00 54.03 495 GLY A N 1
ATOM 3778 C CA . GLY A 1 495 ? 5.590 15.206 15.075 1.00 54.03 495 GLY A CA 1
ATOM 3779 C C . GLY A 1 495 ? 4.077 15.374 14.862 1.00 54.03 495 GLY A C 1
ATOM 3780 O O . GLY A 1 495 ? 3.329 14.406 15.062 1.00 54.03 495 GLY A O 1
ATOM 3781 N N . ASN A 1 496 ? 3.636 16.585 14.500 1.00 67.00 496 ASN A N 1
ATOM 3782 C CA . ASN A 1 496 ? 2.225 16.881 14.245 1.00 67.00 496 ASN A CA 1
ATOM 3783 C C . ASN A 1 496 ? 1.761 16.157 12.978 1.00 67.00 496 ASN A C 1
ATOM 3785 O O . ASN A 1 496 ? 2.533 15.918 12.048 1.00 67.00 496 ASN A O 1
ATOM 3789 N N . ILE A 1 497 ? 0.487 15.780 12.982 1.00 73.88 497 ILE A N 1
ATOM 3790 C CA . ILE A 1 497 ? -0.178 15.115 11.867 1.00 73.88 497 ILE A CA 1
ATOM 3791 C C . ILE A 1 497 ? -0.957 16.158 11.099 1.00 73.88 497 ILE A C 1
ATOM 3793 O O . ILE A 1 497 ? -1.752 16.876 11.705 1.00 73.88 497 ILE A O 1
ATOM 3797 N N . THR A 1 498 ? -0.770 16.190 9.787 1.00 78.75 498 THR A N 1
ATOM 3798 C CA . THR A 1 498 ? -1.535 17.072 8.916 1.00 78.75 498 THR A CA 1
ATOM 3799 C C . THR A 1 498 ? -2.063 16.278 7.738 1.00 78.75 498 THR A C 1
ATOM 3801 O O . THR A 1 498 ? -1.325 15.508 7.125 1.00 78.75 498 THR A O 1
ATOM 3804 N N . VAL A 1 499 ? -3.335 16.497 7.410 1.00 82.06 499 VAL A N 1
ATOM 3805 C CA . VAL A 1 499 ? -3.903 16.071 6.133 1.00 82.06 499 VAL A CA 1
ATOM 3806 C C . VAL A 1 499 ? -3.946 17.283 5.214 1.00 82.06 499 VAL A C 1
ATOM 3808 O O . VAL A 1 499 ? -4.467 18.328 5.602 1.00 82.06 499 VAL A O 1
ATOM 3811 N N . VAL A 1 500 ? -3.338 17.162 4.036 1.00 84.62 500 VAL A N 1
ATOM 3812 C CA . VAL A 1 500 ? -3.358 18.194 2.994 1.00 84.62 500 VAL A CA 1
ATOM 3813 C C . VAL A 1 500 ? -4.228 17.695 1.858 1.00 84.62 500 VAL A C 1
ATOM 3815 O O . VAL A 1 500 ? -3.898 16.693 1.231 1.00 84.62 500 VAL A O 1
ATOM 3818 N N . ASP A 1 501 ? -5.326 18.394 1.600 1.00 85.56 501 ASP A N 1
ATOM 3819 C CA . ASP A 1 501 ? -6.250 18.060 0.525 1.00 85.56 501 ASP A CA 1
ATOM 3820 C C . ASP A 1 501 ? -5.902 18.870 -0.726 1.00 85.56 501 ASP A C 1
ATOM 3822 O O . ASP A 1 501 ? -5.838 20.100 -0.686 1.00 85.56 501 ASP A O 1
ATOM 3826 N N . LEU A 1 502 ? -5.656 18.175 -1.833 1.00 85.19 502 LEU A N 1
ATOM 3827 C CA . LEU A 1 502 ? -5.344 18.779 -3.123 1.00 85.19 502 LEU A CA 1
ATOM 3828 C C . LEU A 1 502 ? -6.499 18.523 -4.091 1.00 85.19 502 LEU A C 1
ATOM 3830 O O . LEU A 1 502 ? -6.810 17.371 -4.403 1.00 85.19 502 LEU A O 1
ATOM 3834 N N . ASP A 1 503 ? -7.117 19.601 -4.572 1.00 81.00 503 ASP A N 1
ATOM 3835 C CA . ASP A 1 503 ? -8.067 19.533 -5.679 1.00 81.00 503 ASP A CA 1
ATOM 3836 C C . ASP A 1 503 ? -7.298 19.386 -6.996 1.00 81.00 503 ASP A C 1
ATOM 3838 O O . ASP A 1 503 ? -6.488 20.239 -7.369 1.00 81.00 503 ASP A O 1
ATOM 3842 N N . LEU A 1 504 ? -7.545 18.276 -7.686 1.00 79.56 504 LEU A N 1
ATOM 3843 C CA . LEU A 1 504 ? -6.892 17.941 -8.944 1.00 79.56 504 LEU A CA 1
ATOM 3844 C C . LEU A 1 504 ? -7.636 18.499 -10.163 1.00 79.56 504 LEU A C 1
ATOM 3846 O O . LEU A 1 504 ? -7.135 18.367 -11.276 1.00 79.56 504 LEU A O 1
ATOM 3850 N N . SER A 1 505 ? -8.792 19.150 -9.983 1.00 70.25 505 SER A N 1
ATOM 3851 C CA . SER A 1 505 ? -9.600 19.713 -11.074 1.00 70.25 505 SER A CA 1
ATOM 3852 C C . SER A 1 505 ? -8.804 20.670 -11.974 1.00 70.25 505 SER A C 1
ATOM 3854 O O . SER A 1 505 ? -8.988 20.685 -13.190 1.00 70.25 505 SER A O 1
ATOM 3856 N N . GLY A 1 506 ? -7.861 21.418 -11.393 1.00 65.81 506 GLY A N 1
ATOM 3857 C CA . GLY A 1 506 ? -6.963 22.322 -12.111 1.00 65.81 506 GLY A CA 1
ATOM 3858 C C . GLY A 1 506 ? -5.897 21.633 -12.972 1.00 65.81 506 GLY A C 1
ATOM 3859 O O . GLY A 1 506 ? -5.344 22.288 -13.847 1.00 65.81 506 GLY A O 1
ATOM 3860 N N . LEU A 1 507 ? -5.617 20.339 -12.766 1.00 65.81 507 LEU A N 1
ATOM 3861 C CA . LEU A 1 507 ? -4.655 19.578 -13.583 1.00 65.81 507 LEU A CA 1
ATOM 3862 C C . LEU A 1 507 ? -5.206 19.210 -14.964 1.00 65.81 507 LEU A C 1
ATOM 3864 O O . LEU A 1 507 ? -4.440 18.890 -15.874 1.00 65.81 507 LEU A O 1
ATOM 3868 N N . PHE A 1 508 ? -6.531 19.233 -15.113 1.00 59.72 508 PHE A N 1
ATOM 3869 C CA . PHE A 1 508 ? -7.225 18.810 -16.326 1.00 59.72 508 PHE A CA 1
ATOM 3870 C C . PHE A 1 508 ? -7.519 19.959 -17.304 1.00 59.72 508 PHE A C 1
ATOM 3872 O O . PHE A 1 508 ? -8.053 19.694 -18.380 1.00 59.72 508 PHE A O 1
ATOM 3879 N N . ASN A 1 509 ? -7.181 21.207 -16.947 1.00 51.09 509 ASN A N 1
ATOM 3880 C CA . ASN A 1 509 ? -7.503 22.414 -17.721 1.00 51.09 509 ASN A CA 1
ATOM 3881 C C . ASN A 1 509 ? -6.344 22.940 -18.571 1.00 51.09 509 ASN A C 1
ATOM 3883 O O . ASN A 1 509 ? -5.194 22.957 -18.077 1.00 51.09 509 ASN A O 1
#

Foldseek 3Di:
DLPDFQWAKAWADDLWKIKIWTWDLPVDPDLQWTWIKMKMWTQDNVLDPVDIGDIDMETDPVDTQDDRDSQQHWEWDAFPLFRKIKIWGNAAQAFTFIKIFFGPCRVPVVPDDPYPVRIDHTDRDFFPCPVDDRLVPGGGKTDKYKDFQDQADVVQDDAPNQFGIKIWIWHDDAQWTFIFIKTWGADPNSRDIGIDGLTTAETRHQKDWFWLDWEAAPSRKIKIKTWIAHDDDPVPHPPPDCPDPRHLLRTWFIFMWIGSNRRQWIAAQQRDTQAGEDPPDDDDPPDRYDYHYPVGPRGGQDTQHRNQLWGTNAEWEAENQRKTWDWTWTCNPVAIFIKIKIWHDPDPIDIDIDTADQCQPPAPQRLGRADDSPFAGKYKYKDWLPLPPPDPDPDDPIKIKIWIWGFRRPPQFQKIWIKIFIQDQPPPDPDDDRRNRGRRPIHTDDIDGGPDPPPTAPRHKDWHPNCCNPSVKTWIWGWDDDDDPCPVPDDRDRTDIDIDIDRCNVVSD

Radius of gyration: 21.96 Å; Cα contacts (8 Å, |Δi|>4): 1302; chains: 1; bounding box: 54×55×69 Å

Solvent-accessible surface area (backbone atoms only — not comparable to full-atom values): 27465 Å² total; per-residue (Å²): 78,72,67,71,53,45,54,35,50,41,48,47,42,56,99,51,37,38,36,36,38,37,58,39,36,88,83,38,94,50,59,84,39,28,22,53,25,46,32,36,25,46,47,32,93,78,72,48,85,93,49,52,49,73,77,49,72,34,58,43,82,92,51,65,55,87,63,93,34,39,60,29,23,50,25,63,35,62,34,81,72,22,8,23,46,37,38,33,34,61,20,64,62,30,60,36,42,34,37,43,35,47,53,41,47,66,73,39,48,93,82,41,80,86,44,56,87,46,44,61,68,81,36,55,63,59,58,76,46,81,86,55,63,52,71,79,69,25,31,22,21,30,62,55,43,52,43,73,46,76,80,86,54,96,86,36,62,76,52,65,78,66,38,32,31,37,38,37,35,30,25,43,53,94,18,49,24,28,36,33,37,33,34,33,33,48,45,98,85,23,74,47,64,33,41,42,82,59,42,52,51,39,47,26,74,61,15,22,75,32,51,29,47,78,45,63,39,97,62,52,31,36,35,36,37,30,24,37,31,48,47,53,90,52,90,96,55,96,67,96,42,60,71,56,81,60,20,56,52,37,14,27,38,39,31,40,42,33,11,56,42,78,62,36,39,32,25,25,70,86,73,46,78,44,18,31,47,49,93,89,48,78,57,55,94,93,51,46,47,12,46,36,48,93,81,36,81,61,32,66,74,41,91,39,54,58,62,24,38,34,48,64,52,31,17,44,38,52,34,97,80,48,32,41,37,35,43,38,38,28,24,83,81,82,52,49,31,44,28,44,34,37,30,50,40,80,91,80,43,51,77,48,78,45,68,60,67,71,65,55,90,78,46,93,65,44,42,48,69,21,49,50,86,63,41,67,47,42,35,45,46,52,48,53,63,66,74,57,95,81,67,89,70,92,78,69,88,76,42,41,37,40,38,39,42,29,44,21,42,48,88,93,38,16,15,35,37,31,33,35,21,36,57,60,54,72,95,82,66,100,64,89,77,62,67,83,49,32,58,70,65,67,42,70,78,46,74,35,54,65,83,41,79,88,69,16,24,49,44,58,66,38,57,19,65,47,34,29,71,77,67,49,28,48,34,34,44,32,32,37,64,82,87,62,89,54,77,84,75,61,80,68,79,82,52,53,80,46,76,48,76,40,78,47,74,72,77,68,109

Nearest PDB structures (foldseek):
  8i4d-assembly1_A  TM=9.244E-01  e=5.546E-35  Fusarium oxysporum
  7esl-assembly1_A  TM=9.290E-01  e=1.597E-34  Fusarium oxysporum
  7esn-assembly1_A  TM=9.170E-01  e=1.016E-33  Fusarium oxysporum
  5mvh-assembly1_A  TM=8.412E-01  e=3.499E-21  Bacteroides cellulosilyticus DSM 14838
  5mul-assembly1_A  TM=8.052E-01  e=2.003E-20  Bacteroides thetaiotaomicron VPI-5482

pLDDT: mean 82.22, std 18.3, range [21.2, 98.62]

Secondary structure (DSSP, 8-state):
--TT-S----EEE-SSEEEEEEEEGGG-SSTT--EEEEEEEEPPTT--GGGPPPPEEEEEEEEE-S---TT--EEEEE-TTT--EEEEES-SSB---EEEBPTTTTTSGGGS--SGGGB---BSS-TT-TTS-HHHHTSSEEEEEEEEPPPPPTT---S-TT--EEEEEEES-TTT-EEEEEEEEE-TTSS-EEEEEEEEEE--SSEEEEEEEEEE-TT--EEEEEEEEE----TTS---SSSSTTSGGGEEEEEEEEESSTTSEEE-TTS-EEEE--TT-PPPTT-SBBPBPTTSTT-EEE---TTS-PPSS-EEEE-TT--EEEEEEE-TTSS-EEEEEEEPPSSS--EEEEEPPSS-TT-TT-TTS---TT----EEEEEES---TT-----S---EEEEEEEE--STT---EEEEEEESPPPTT--SS-GGGGTT---EEEEEE-TT-TTT--SS--EE-HHHHHHHSEEEEEEEPPPPSGGGGT-S---PPEEEEEEE-GGGG-